Protein AF-A0A2S5CQQ5-F1 (afdb_monomer_lite)

Sequence (467 aa):
MAFTLNKPAPRYLALVAGLLLAAPGFADPSPAEAVIQDLVTRAQAAMASGHPQQAAELYDKAAGFGESAAAEIGMVRAYLQAGEFRKTIAFANLVAAEHPDVNDTAALLAYLEDREGQTVPALAKINAALQNHPHDAALMGAYSEILIDRMAIPQALKELDAWIAKNPPHGDIYRLRARAALAAGDTEAVAVWRLKAALAYEANGELDAAKPLRAWLARLPGATPPDTASPTPPAATTSRWPAPYFAALPLTTNAVTSGNGFVVDQGRRVVTNASLVANGAKDIWVRNGLGEVRAAQVEKVLPEQGLALLRLPQAYPKVWSLPGLMPMPKQLKFCFVFGYPVTDGVEAGYPLVAPSVVVRPEVGVGGLMQMSGSLGGADNSGSPVFDPSGQLIGMTLGPHEPLKGITDRDSLLGKGAFAVRAEALRALVPKTAQARPKRGKAHTVNPSVEELYEKLQPAVVQVVVAN

Foldseek 3Di:
DDDDDDDDDDDDDDDDDDDDPDDPDPDDDDPLVVQLVVLQVVLVVCQLVLNLVSSLVSLVVSCVSDPDLSSLLSNLLSCQLVLVLVVSQVSLVVSCVVCVVQLLSLLSNLLSCVQLVVVVVSLVSLVVVCVVVVAAASSLLSNLVSCVQQLVLVVSLVSLVVNPVPYPQELSSLCSNLSSCLSVVNPVSNLVSLVSSLLRCLLQVNNVSNVVSLVQNVQDPPDDNDDPPRHHHDDDDGHDDDFRSADADPDPHLQKFKAKWFAFDLQFKIKFFQVRCVPVFDWKWKAFLSRDIFTWDFPDHDLQLRMTMIGTPDGDHSLQHAALDADQDDAFAKKKWWAGRSGRDSGHDHIGIDIWTFHASAPPFSQKTFIADHSNDQGNTHTFMAGLQLHTFWGWHHLCRRHNPPPHCCVVPNDGTMTRTVVVVSVVDDPSRNDDDDDDPPDPDGDRSSVSSSSNRRGMIMMMTRD

Structure (mmCIF, N/CA/C/O backbone):
data_AF-A0A2S5CQQ5-F1
#
_entry.id   AF-A0A2S5CQQ5-F1
#
loop_
_atom_site.group_PDB
_atom_site.id
_atom_site.type_symbol
_atom_site.label_atom_id
_atom_site.label_alt_id
_atom_site.label_comp_id
_atom_site.label_asym_id
_atom_site.label_entity_id
_atom_site.label_seq_id
_atom_site.pdbx_PDB_ins_code
_atom_site.Cartn_x
_atom_site.Cartn_y
_atom_site.Cartn_z
_atom_site.occupancy
_atom_site.B_iso_or_equiv
_atom_site.auth_seq_id
_atom_site.auth_comp_id
_atom_site.auth_asym_id
_atom_site.auth_atom_id
_atom_site.pdbx_PDB_model_num
ATOM 1 N N . MET A 1 1 ? 85.349 -14.710 -47.204 1.00 39.91 1 MET A N 1
ATOM 2 C CA . MET A 1 1 ? 84.600 -14.057 -48.299 1.00 39.91 1 MET A CA 1
ATOM 3 C C . MET A 1 1 ? 83.128 -14.337 -48.063 1.00 39.91 1 MET A C 1
ATOM 5 O O . MET A 1 1 ? 82.732 -15.492 -48.108 1.00 39.91 1 MET A O 1
ATOM 9 N N . ALA A 1 2 ? 82.386 -13.316 -47.636 1.00 34.22 2 ALA A N 1
ATOM 10 C CA . ALA A 1 2 ? 81.030 -13.433 -47.109 1.00 34.22 2 ALA A CA 1
ATOM 11 C C . ALA A 1 2 ? 79.983 -13.209 -48.212 1.00 34.22 2 ALA A C 1
ATOM 13 O O . ALA A 1 2 ? 80.139 -12.312 -49.038 1.00 34.22 2 ALA A O 1
ATOM 14 N N . PHE A 1 3 ? 78.936 -14.038 -48.197 1.00 31.83 3 PHE A N 1
ATOM 15 C CA . PHE A 1 3 ? 77.774 -13.980 -49.083 1.00 31.83 3 PHE A CA 1
ATOM 16 C C . PHE A 1 3 ? 76.915 -12.741 -48.798 1.00 31.83 3 PHE A C 1
ATOM 18 O O . PHE A 1 3 ? 76.600 -12.435 -47.648 1.00 31.83 3 PHE A O 1
ATOM 25 N N . THR A 1 4 ? 76.529 -12.036 -49.859 1.00 35.06 4 THR A N 1
ATOM 26 C CA . THR A 1 4 ? 75.700 -10.829 -49.830 1.00 35.06 4 THR A CA 1
ATOM 27 C C . THR A 1 4 ? 74.206 -11.156 -49.833 1.00 35.06 4 THR A C 1
ATOM 29 O O . THR A 1 4 ? 73.725 -11.986 -50.603 1.00 35.06 4 THR A O 1
ATOM 32 N N . LEU A 1 5 ? 73.479 -10.464 -48.948 1.00 34.41 5 LEU A N 1
ATOM 33 C CA . LEU A 1 5 ? 72.026 -10.487 -48.802 1.00 34.41 5 LEU A CA 1
ATOM 34 C C . LEU A 1 5 ? 71.308 -9.781 -49.961 1.00 34.41 5 LEU A C 1
ATOM 36 O O . LEU A 1 5 ? 71.716 -8.707 -50.404 1.00 34.41 5 LEU A O 1
ATOM 40 N N . ASN A 1 6 ? 70.168 -10.351 -50.346 1.00 30.14 6 ASN A N 1
ATOM 41 C CA . ASN A 1 6 ? 69.187 -9.771 -51.256 1.00 30.14 6 ASN A CA 1
ATOM 42 C C . ASN A 1 6 ? 68.251 -8.796 -50.500 1.00 30.14 6 ASN A C 1
ATOM 44 O O . ASN A 1 6 ? 67.883 -9.052 -49.352 1.00 30.14 6 ASN A O 1
ATOM 48 N N . LYS A 1 7 ? 67.868 -7.682 -51.137 1.00 33.62 7 LYS A N 1
ATOM 49 C CA . LYS A 1 7 ? 66.973 -6.617 -50.623 1.00 33.62 7 LYS A CA 1
ATOM 50 C C . LYS A 1 7 ? 65.816 -6.352 -51.625 1.00 33.62 7 LYS A C 1
ATOM 52 O O . LYS A 1 7 ? 65.869 -6.875 -52.731 1.00 33.62 7 LYS A O 1
ATOM 57 N N . PRO A 1 8 ? 64.747 -5.619 -51.235 1.00 43.31 8 PRO A N 1
ATOM 58 C CA . PRO A 1 8 ? 63.349 -5.979 -51.516 1.00 43.31 8 PRO A CA 1
ATOM 59 C C . PRO A 1 8 ? 62.697 -5.228 -52.693 1.00 43.31 8 PRO A C 1
ATOM 61 O O . PRO A 1 8 ? 63.207 -4.205 -53.142 1.00 43.31 8 PRO A O 1
ATOM 64 N N . ALA A 1 9 ? 61.510 -5.689 -53.114 1.00 31.70 9 ALA A N 1
ATOM 65 C CA . ALA A 1 9 ? 60.613 -4.994 -54.048 1.00 31.70 9 ALA A CA 1
ATOM 66 C C . ALA A 1 9 ? 59.288 -4.550 -53.370 1.00 31.70 9 ALA A C 1
ATOM 68 O O . ALA A 1 9 ? 58.887 -5.174 -52.381 1.00 31.70 9 ALA A O 1
ATOM 69 N N . PRO A 1 10 ? 58.616 -3.479 -53.855 1.00 40.06 10 PRO A N 1
ATOM 70 C CA . PRO A 1 10 ? 57.570 -2.761 -53.130 1.00 40.06 10 PRO A CA 1
ATOM 71 C C . PRO A 1 10 ? 56.127 -3.066 -53.581 1.00 40.06 10 PRO A C 1
ATOM 73 O O . PRO A 1 10 ? 55.865 -3.750 -54.564 1.00 40.06 10 PRO A O 1
ATOM 76 N N . ARG A 1 11 ? 55.206 -2.522 -52.777 1.00 35.28 11 ARG A N 1
ATOM 77 C CA . ARG A 1 11 ? 53.738 -2.622 -52.770 1.00 35.28 11 ARG A CA 1
ATOM 78 C C . ARG A 1 11 ? 53.022 -1.944 -53.957 1.00 35.28 11 ARG A C 1
ATOM 80 O O . ARG A 1 11 ? 53.508 -0.937 -54.457 1.00 35.28 11 ARG A O 1
ATOM 87 N N . TYR A 1 12 ? 51.793 -2.426 -54.203 1.00 29.22 12 TYR A N 1
ATOM 88 C CA . TYR A 1 12 ? 50.512 -1.709 -54.432 1.00 29.22 12 TYR A CA 1
ATOM 89 C C . TYR A 1 12 ? 49.756 -2.111 -55.707 1.00 29.22 12 TYR A C 1
ATOM 91 O O . TYR A 1 12 ? 50.097 -1.664 -56.792 1.00 29.22 12 TYR A O 1
ATOM 99 N N . LEU A 1 13 ? 48.669 -2.876 -55.529 1.00 30.05 13 LEU A N 1
ATOM 100 C CA . LEU A 1 13 ? 47.348 -2.689 -56.158 1.00 30.05 13 LEU A CA 1
ATOM 101 C C . LEU A 1 13 ? 46.432 -3.829 -55.684 1.00 30.05 13 LEU A C 1
ATOM 103 O O . LEU A 1 13 ? 46.498 -4.943 -56.191 1.00 30.05 13 LEU A O 1
ATOM 107 N N . ALA A 1 14 ? 45.596 -3.559 -54.681 1.00 35.06 14 ALA A N 1
ATOM 108 C CA . ALA A 1 14 ? 44.475 -4.422 -54.329 1.00 35.06 14 ALA A CA 1
ATOM 109 C C . ALA A 1 14 ? 43.192 -3.595 -54.418 1.00 35.06 14 ALA A C 1
ATOM 111 O O . ALA A 1 14 ? 43.090 -2.515 -53.836 1.00 35.06 14 ALA A O 1
ATOM 112 N N . LEU A 1 15 ? 42.274 -4.118 -55.228 1.00 32.75 15 LEU A N 1
ATOM 113 C CA . LEU A 1 15 ? 40.949 -3.609 -55.539 1.00 32.75 15 LEU A CA 1
ATOM 114 C C . LEU A 1 15 ? 40.147 -3.278 -54.271 1.00 32.75 15 LEU A C 1
ATOM 116 O O . LEU A 1 15 ? 40.044 -4.090 -53.354 1.00 32.75 15 LEU A O 1
ATOM 120 N N . VAL A 1 16 ? 39.509 -2.110 -54.284 1.00 32.16 16 VAL A N 1
ATOM 121 C CA . VAL A 1 16 ? 38.448 -1.722 -53.355 1.00 32.16 16 VAL A CA 1
ATOM 122 C C . VAL A 1 16 ? 37.170 -2.459 -53.767 1.00 32.16 16 VAL A C 1
ATOM 124 O O . VAL A 1 16 ? 36.563 -2.122 -54.781 1.00 32.16 16 VAL A O 1
ATOM 127 N N . ALA A 1 17 ? 36.764 -3.468 -52.997 1.00 35.16 17 ALA A N 1
ATOM 128 C CA . ALA A 1 17 ? 35.392 -3.967 -53.004 1.00 35.16 17 ALA A CA 1
ATOM 129 C C . ALA A 1 17 ? 34.589 -3.133 -51.995 1.00 35.16 17 ALA A C 1
ATOM 131 O O . ALA A 1 17 ? 34.978 -3.013 -50.833 1.00 35.16 17 ALA A O 1
ATOM 132 N N . GLY A 1 18 ? 33.520 -2.493 -52.469 1.00 31.67 18 GLY A N 1
ATOM 133 C CA . GLY A 1 18 ? 32.719 -1.550 -51.697 1.00 31.67 18 GLY A CA 1
ATOM 134 C C . GLY A 1 18 ? 32.086 -2.179 -50.455 1.00 31.67 18 GLY A C 1
ATOM 135 O O . GLY A 1 18 ? 31.365 -3.169 -50.547 1.00 31.67 18 GLY A O 1
ATOM 136 N N . LEU A 1 19 ? 32.320 -1.550 -49.302 1.00 32.59 19 LEU A N 1
ATOM 137 C CA . LEU A 1 19 ? 31.466 -1.681 -48.127 1.00 32.59 19 LEU A CA 1
ATOM 138 C C . LEU A 1 19 ? 30.110 -1.038 -48.456 1.00 32.59 19 LEU A C 1
ATOM 140 O O . LEU A 1 19 ? 30.006 0.187 -48.525 1.00 32.59 19 LEU A O 1
ATOM 144 N N . LEU A 1 20 ? 29.065 -1.850 -48.628 1.00 31.66 20 LEU A N 1
ATOM 145 C CA . LEU A 1 20 ? 27.710 -1.384 -48.357 1.00 31.66 20 LEU A CA 1
ATOM 146 C C . LEU A 1 20 ? 27.576 -1.240 -46.836 1.00 31.66 20 LEU A C 1
ATOM 148 O O . LEU A 1 20 ? 27.627 -2.226 -46.103 1.00 31.66 20 LEU A O 1
ATOM 152 N N . LEU A 1 21 ? 27.401 -0.006 -46.371 1.00 38.25 21 LEU A N 1
ATOM 153 C CA . LEU A 1 21 ? 26.853 0.287 -45.051 1.00 38.25 21 LEU A CA 1
ATOM 154 C C . LEU A 1 21 ? 25.404 -0.216 -45.029 1.00 38.25 21 LEU A C 1
ATOM 156 O O . LEU A 1 21 ? 24.505 0.447 -45.545 1.00 38.25 21 LEU A O 1
ATOM 160 N N . ALA A 1 22 ? 25.178 -1.400 -44.464 1.00 36.56 22 ALA A N 1
ATOM 161 C CA . ALA A 1 22 ? 23.846 -1.804 -44.048 1.00 36.56 22 ALA A CA 1
ATOM 162 C C . ALA A 1 22 ? 23.430 -0.891 -42.886 1.00 36.56 22 ALA A C 1
ATOM 164 O O . ALA A 1 22 ? 24.068 -0.880 -41.833 1.00 36.56 22 ALA A O 1
ATOM 165 N N . ALA A 1 23 ? 22.380 -0.095 -43.093 1.00 39.41 23 ALA A N 1
ATOM 166 C CA . ALA A 1 23 ? 21.635 0.512 -41.996 1.00 39.41 23 ALA A CA 1
ATOM 167 C C . ALA A 1 23 ? 21.207 -0.594 -41.009 1.00 39.41 23 ALA A C 1
ATOM 169 O O . ALA A 1 23 ? 21.014 -1.730 -41.455 1.00 39.41 23 ALA A O 1
ATOM 170 N N . PRO A 1 24 ? 21.041 -0.314 -39.702 1.00 42.19 24 PRO A N 1
ATOM 171 C CA . PRO A 1 24 ? 20.468 -1.291 -38.786 1.00 42.19 24 PRO A CA 1
ATOM 172 C C . PRO A 1 24 ? 19.035 -1.568 -39.246 1.00 42.19 24 PRO A C 1
ATOM 174 O O . PRO A 1 24 ? 18.118 -0.784 -39.010 1.00 42.19 24 PRO A O 1
ATOM 177 N N . GLY A 1 25 ? 18.865 -2.651 -40.000 1.00 40.75 25 GLY A N 1
ATOM 178 C CA . GLY A 1 25 ? 17.561 -3.181 -40.333 1.00 40.75 25 GLY A CA 1
ATOM 179 C C . GLY A 1 25 ? 16.935 -3.673 -39.041 1.00 40.75 25 GLY A C 1
ATOM 180 O O . GLY A 1 25 ? 17.543 -4.473 -38.332 1.00 40.75 25 GLY A O 1
ATOM 181 N N . PHE A 1 26 ? 15.739 -3.182 -38.736 1.00 47.84 26 PHE A N 1
ATOM 182 C CA . PHE A 1 26 ? 14.830 -3.849 -37.819 1.00 47.84 26 PHE A CA 1
ATOM 183 C C . PHE A 1 26 ? 14.586 -5.248 -38.393 1.00 47.84 26 PHE A C 1
ATOM 185 O O . PHE A 1 26 ? 13.809 -5.405 -39.331 1.00 47.84 26 PHE A O 1
ATOM 192 N N . ALA A 1 27 ? 15.346 -6.238 -37.928 1.00 57.12 27 ALA A N 1
ATOM 193 C CA . ALA A 1 27 ? 15.034 -7.625 -38.210 1.00 57.12 27 ALA A CA 1
ATOM 194 C C . ALA A 1 27 ? 13.682 -7.914 -37.552 1.00 57.12 27 ALA A C 1
ATOM 196 O O . ALA A 1 27 ? 13.484 -7.554 -36.389 1.00 57.12 27 ALA A O 1
ATOM 197 N N . ASP A 1 28 ? 12.755 -8.510 -38.300 1.00 67.38 28 ASP A N 1
ATOM 198 C CA . ASP A 1 28 ? 11.500 -8.976 -37.719 1.00 67.38 28 ASP A CA 1
ATOM 199 C C . ASP A 1 28 ? 11.819 -9.916 -36.543 1.00 67.38 28 ASP A C 1
ATOM 201 O O . ASP A 1 28 ? 12.736 -10.741 -36.665 1.00 67.38 28 ASP A O 1
ATOM 205 N N . PRO A 1 29 ? 11.107 -9.800 -35.406 1.00 72.19 29 PRO A N 1
ATOM 206 C CA . PRO A 1 29 ? 11.333 -10.676 -34.266 1.00 72.19 29 PRO A CA 1
ATOM 207 C C . PRO A 1 29 ? 11.176 -12.133 -34.697 1.00 72.19 29 PRO A C 1
ATOM 209 O O . PRO A 1 29 ? 10.311 -12.478 -35.511 1.00 72.19 29 PRO A O 1
ATOM 212 N N . SER A 1 30 ? 12.007 -13.007 -34.137 1.00 83.25 30 SER A N 1
ATOM 213 C CA . SER A 1 30 ? 11.863 -14.442 -34.343 1.00 83.25 30 SER A CA 1
ATOM 214 C C . SER A 1 30 ? 10.453 -14.903 -33.931 1.00 83.25 30 SER A C 1
ATOM 216 O O . SER A 1 30 ? 9.815 -14.284 -33.073 1.00 83.25 30 SER A O 1
ATOM 218 N N . PRO A 1 31 ? 9.942 -16.021 -34.482 1.00 84.81 31 PRO A N 1
ATOM 219 C CA . PRO A 1 31 ? 8.628 -16.535 -34.099 1.00 84.81 31 PRO A CA 1
ATOM 220 C C . PRO A 1 31 ? 8.463 -16.744 -32.584 1.00 84.81 31 PRO A C 1
ATOM 222 O O . PRO A 1 31 ? 7.367 -16.563 -32.064 1.00 84.81 31 PRO A O 1
ATOM 225 N N . ALA A 1 32 ? 9.542 -17.092 -31.873 1.00 85.94 32 ALA A N 1
ATOM 226 C CA . ALA A 1 32 ? 9.535 -17.235 -30.419 1.00 85.94 32 ALA A CA 1
ATOM 227 C C . ALA A 1 32 ? 9.412 -15.878 -29.704 1.00 85.94 32 ALA A C 1
ATOM 229 O O . ALA A 1 32 ? 8.563 -15.728 -28.829 1.00 85.94 32 ALA A O 1
ATOM 230 N N . GLU A 1 33 ? 10.185 -14.869 -30.116 1.00 87.12 33 GLU A N 1
ATOM 231 C CA . GLU A 1 33 ? 10.106 -13.510 -29.557 1.00 87.12 33 GLU A CA 1
ATOM 232 C C . GLU A 1 33 ? 8.729 -12.875 -29.790 1.00 87.12 33 GLU A C 1
ATOM 234 O O . GLU A 1 33 ? 8.183 -12.237 -28.891 1.00 87.12 33 GLU A O 1
ATOM 239 N N . ALA A 1 34 ? 8.119 -13.106 -30.956 1.00 89.81 34 ALA A N 1
ATOM 240 C CA . ALA A 1 34 ? 6.764 -12.642 -31.242 1.00 89.81 34 ALA A CA 1
ATOM 241 C C . ALA A 1 34 ? 5.719 -13.274 -30.299 1.00 89.81 34 ALA A C 1
ATOM 243 O O . ALA A 1 34 ? 4.807 -12.587 -29.836 1.00 89.81 34 ALA A O 1
ATOM 244 N N . VAL A 1 35 ? 5.863 -14.566 -29.978 1.00 92.75 35 VAL A N 1
ATOM 245 C CA . VAL A 1 35 ? 4.986 -15.266 -29.021 1.00 92.75 35 VAL A CA 1
ATOM 246 C C . VAL A 1 35 ? 5.191 -14.749 -27.598 1.00 92.75 35 VAL A C 1
ATOM 248 O O . VAL A 1 35 ? 4.207 -14.495 -26.902 1.00 92.75 35 VAL A O 1
ATOM 251 N N . ILE A 1 36 ? 6.442 -14.553 -27.169 1.00 92.31 36 ILE A N 1
ATOM 252 C CA . ILE A 1 36 ? 6.757 -13.966 -25.857 1.00 92.31 36 ILE A CA 1
ATOM 253 C C . ILE A 1 36 ? 6.109 -12.583 -25.743 1.00 92.31 36 ILE A C 1
ATOM 255 O O . ILE A 1 36 ? 5.424 -12.306 -24.758 1.00 92.31 36 ILE A O 1
ATOM 259 N N . GLN A 1 37 ? 6.256 -11.743 -26.770 1.00 90.62 37 GLN A N 1
ATOM 260 C CA . GLN A 1 37 ? 5.701 -10.394 -26.776 1.00 90.62 37 GLN A CA 1
ATOM 261 C C . GLN A 1 37 ? 4.164 -10.390 -26.701 1.00 90.62 37 GLN A C 1
ATOM 263 O O . GLN A 1 37 ? 3.609 -9.623 -25.914 1.00 90.62 37 GLN A O 1
ATOM 268 N N . ASP A 1 38 ? 3.470 -11.263 -27.447 1.00 93.44 38 ASP A N 1
ATOM 269 C CA . ASP A 1 38 ? 2.005 -11.417 -27.345 1.00 93.44 38 ASP A CA 1
ATOM 270 C C . ASP A 1 38 ? 1.573 -11.809 -25.926 1.00 93.44 38 ASP A C 1
ATOM 272 O O . ASP A 1 38 ? 0.677 -11.192 -25.339 1.00 93.44 38 ASP A O 1
ATOM 276 N N . LEU A 1 39 ? 2.231 -12.817 -25.346 1.00 95.75 39 LEU A N 1
ATOM 277 C CA . LEU A 1 39 ? 1.913 -13.306 -24.006 1.00 95.75 39 LEU A CA 1
ATOM 278 C C . LEU A 1 39 ? 2.146 -12.231 -22.941 1.00 95.75 39 LEU A C 1
ATOM 280 O O . LEU A 1 39 ? 1.281 -12.038 -22.086 1.00 95.75 39 LEU A O 1
ATOM 284 N N . VAL A 1 40 ? 3.255 -11.491 -23.025 1.00 93.31 40 VAL A N 1
ATOM 285 C CA . VAL A 1 40 ? 3.560 -10.364 -22.133 1.00 93.31 40 VAL A CA 1
ATOM 286 C C . VAL A 1 40 ? 2.502 -9.268 -22.254 1.00 93.31 40 VAL A C 1
ATOM 288 O O . VAL A 1 40 ? 1.985 -8.811 -21.234 1.00 93.31 40 VAL A O 1
ATOM 291 N N . THR A 1 41 ? 2.113 -8.875 -23.469 1.00 91.62 41 THR A N 1
ATOM 292 C CA . THR A 1 41 ? 1.071 -7.856 -23.680 1.00 91.62 41 THR A CA 1
ATOM 293 C C . THR A 1 41 ? -0.279 -8.303 -23.114 1.00 91.62 41 THR A C 1
ATOM 295 O O . THR A 1 41 ? -0.972 -7.531 -22.446 1.00 91.62 41 THR A O 1
ATOM 298 N N . ARG A 1 42 ? -0.651 -9.571 -23.300 1.00 94.88 42 ARG A N 1
ATOM 299 C CA . ARG A 1 42 ? -1.880 -10.133 -22.722 1.00 94.88 42 ARG A CA 1
ATOM 300 C C . ARG A 1 42 ? -1.813 -10.224 -21.201 1.00 94.88 42 ARG A C 1
ATOM 302 O O . ARG A 1 42 ? -2.825 -9.985 -20.543 1.00 94.88 42 ARG A O 1
ATOM 309 N N . ALA A 1 43 ? -0.647 -10.535 -20.638 1.00 95.50 43 ALA A N 1
ATOM 310 C CA . ALA A 1 43 ? -0.435 -10.551 -19.196 1.00 95.50 43 ALA A CA 1
ATOM 311 C C . ALA A 1 43 ? -0.594 -9.145 -18.595 1.00 95.50 43 ALA A C 1
ATOM 313 O O . ALA A 1 43 ? -1.301 -8.977 -17.603 1.00 95.50 43 ALA A O 1
ATOM 314 N N . GLN A 1 44 ? -0.033 -8.119 -19.241 1.00 91.31 44 GLN A N 1
ATOM 315 C CA . GLN A 1 44 ? -0.210 -6.716 -18.847 1.00 91.31 44 GLN A CA 1
ATOM 316 C C . GLN A 1 44 ? -1.685 -6.291 -18.900 1.00 91.31 44 GLN A C 1
ATOM 318 O O . GLN A 1 44 ? -2.188 -5.678 -17.957 1.00 91.31 44 GLN A O 1
ATOM 323 N N . ALA A 1 45 ? -2.415 -6.673 -19.953 1.00 90.94 45 ALA A N 1
ATOM 324 C CA . ALA A 1 45 ? -3.850 -6.407 -20.054 1.00 90.94 45 ALA A CA 1
ATOM 325 C C . ALA A 1 45 ? -4.661 -7.126 -18.957 1.00 90.94 45 ALA A C 1
ATOM 327 O O . ALA A 1 45 ? -5.601 -6.551 -18.399 1.00 90.94 45 ALA A O 1
ATOM 328 N N . ALA A 1 46 ? -4.286 -8.363 -18.607 1.00 94.31 46 ALA A N 1
ATOM 329 C CA . ALA A 1 46 ? -4.890 -9.105 -17.502 1.00 94.31 46 ALA A CA 1
ATOM 330 C C . ALA A 1 46 ? -4.633 -8.417 -16.148 1.00 94.31 46 ALA A C 1
ATOM 332 O O . ALA A 1 46 ? -5.576 -8.260 -15.370 1.00 94.31 46 ALA A O 1
ATOM 333 N N . MET A 1 47 ? -3.413 -7.919 -15.901 1.00 91.44 47 MET A N 1
ATOM 334 C CA . MET A 1 47 ? -3.083 -7.108 -14.718 1.00 91.44 47 MET A CA 1
ATOM 335 C C . MET A 1 47 ? -3.954 -5.855 -14.633 1.00 91.44 47 MET A C 1
ATOM 337 O O . MET A 1 47 ? -4.615 -5.632 -13.620 1.00 91.44 47 MET A O 1
ATOM 341 N N . ALA A 1 48 ? -4.011 -5.070 -15.712 1.00 86.50 48 ALA A N 1
ATOM 342 C CA . ALA A 1 48 ? -4.805 -3.843 -15.779 1.00 86.50 48 ALA A CA 1
ATOM 343 C C . ALA A 1 48 ? -6.312 -4.091 -15.589 1.00 86.50 48 ALA A C 1
ATOM 345 O O . ALA A 1 48 ? -7.031 -3.223 -15.097 1.00 86.50 48 ALA A O 1
ATOM 346 N N . SER A 1 49 ? -6.782 -5.290 -15.937 1.00 89.44 49 SER A N 1
ATOM 347 C CA . SER A 1 49 ? -8.177 -5.708 -15.777 1.00 89.44 49 SER A CA 1
ATOM 348 C C . SER A 1 49 ? -8.474 -6.352 -14.415 1.00 89.44 49 SER A C 1
ATOM 350 O O . SER A 1 49 ? -9.587 -6.832 -14.217 1.00 89.44 49 SER A O 1
ATOM 352 N N . GLY A 1 50 ? -7.510 -6.394 -13.487 1.00 90.31 50 GLY A N 1
ATOM 353 C CA . GLY A 1 50 ? -7.698 -6.963 -12.150 1.00 90.31 50 GLY A CA 1
ATOM 354 C C . GLY A 1 50 ? -7.662 -8.494 -12.092 1.00 90.31 50 GLY A C 1
ATOM 355 O O . GLY A 1 50 ? -8.229 -9.075 -11.170 1.00 90.31 50 GLY A O 1
ATOM 356 N N . HIS A 1 51 ? -6.992 -9.153 -13.044 1.00 95.00 51 HIS A N 1
ATOM 357 C CA . HIS A 1 51 ? -6.838 -10.614 -13.103 1.00 95.00 51 HIS A CA 1
ATOM 358 C C . HIS A 1 51 ? -5.367 -11.040 -12.908 1.00 95.00 51 HIS A C 1
ATOM 360 O O . HIS A 1 51 ? -4.750 -11.591 -13.826 1.00 95.00 51 HIS A O 1
ATOM 366 N N . PRO A 1 52 ? -4.764 -10.797 -11.728 1.00 95.50 52 PRO A N 1
ATOM 367 C CA . PRO A 1 52 ? -3.332 -11.009 -11.526 1.00 95.50 52 PRO A CA 1
ATOM 368 C C . PRO A 1 52 ? -2.910 -12.484 -11.579 1.00 95.50 52 PRO A C 1
ATOM 370 O O . PRO A 1 52 ? -1.821 -12.780 -12.058 1.00 95.50 52 PRO A O 1
ATOM 373 N N . GLN A 1 53 ? -3.764 -13.434 -11.181 1.00 95.62 53 GLN A N 1
ATOM 374 C CA . GLN A 1 53 ? -3.449 -14.866 -11.309 1.00 95.62 53 GLN A CA 1
ATOM 375 C C . GLN A 1 53 ? -3.355 -15.288 -12.780 1.00 95.62 53 GLN A C 1
ATOM 377 O O . GLN A 1 53 ? -2.413 -15.970 -13.174 1.00 95.62 53 GLN A O 1
ATOM 382 N N . GLN A 1 54 ? -4.288 -14.817 -13.613 1.00 97.56 54 GLN A N 1
ATOM 383 C CA . GLN A 1 54 ? -4.245 -15.060 -15.054 1.00 97.56 54 GLN A CA 1
ATOM 384 C C . GLN A 1 54 ? -3.001 -14.423 -15.688 1.00 97.56 54 GLN A C 1
ATOM 386 O O . GLN A 1 54 ? -2.383 -15.020 -16.567 1.00 97.56 54 GLN A O 1
ATOM 391 N N . ALA A 1 55 ? -2.621 -13.221 -15.246 1.00 97.38 55 ALA A N 1
ATOM 392 C CA . ALA A 1 55 ? -1.396 -12.580 -15.702 1.00 97.38 55 ALA A CA 1
ATOM 393 C C . ALA A 1 55 ? -0.151 -13.400 -15.341 1.00 97.38 55 ALA A C 1
ATOM 395 O O . ALA A 1 55 ? 0.704 -13.598 -16.199 1.00 97.38 55 ALA A O 1
ATOM 396 N N . ALA A 1 56 ? -0.071 -13.925 -14.114 1.00 96.50 56 ALA A N 1
ATOM 397 C CA . ALA A 1 56 ? 1.038 -14.775 -13.689 1.00 96.50 56 ALA A CA 1
ATOM 398 C C . ALA A 1 56 ? 1.170 -16.029 -14.569 1.00 96.50 56 ALA A C 1
ATOM 400 O O . ALA A 1 56 ? 2.271 -16.345 -15.002 1.00 96.50 56 ALA A O 1
ATOM 401 N N . GLU A 1 57 ? 0.060 -16.691 -14.913 1.00 96.69 57 GLU A N 1
ATOM 402 C CA . GLU A 1 57 ? 0.067 -17.837 -15.838 1.00 96.69 57 GLU A CA 1
ATOM 403 C C . GLU A 1 57 ? 0.523 -17.467 -17.257 1.00 96.69 57 GLU A C 1
ATOM 405 O O . GLU A 1 57 ? 1.139 -18.278 -17.949 1.00 96.69 57 GLU A O 1
ATOM 410 N N . LEU A 1 58 ? 0.181 -16.268 -17.736 1.00 97.88 58 LEU A N 1
ATOM 411 C CA . LEU A 1 58 ? 0.607 -15.789 -19.053 1.00 97.88 58 LEU A CA 1
ATOM 412 C C . LEU A 1 58 ? 2.102 -15.455 -19.070 1.00 97.88 58 LEU A C 1
ATOM 414 O O . LEU A 1 58 ? 2.779 -15.797 -20.038 1.00 97.88 58 LEU A O 1
ATOM 418 N N . TYR A 1 59 ? 2.616 -14.846 -18.001 1.00 96.94 59 TYR A N 1
ATOM 419 C CA . TYR A 1 59 ? 4.044 -14.591 -17.844 1.00 96.94 59 TYR A CA 1
ATOM 420 C C . TYR A 1 59 ? 4.860 -15.877 -17.701 1.00 96.94 59 TYR A C 1
ATOM 422 O O . TYR A 1 59 ? 5.882 -16.011 -18.364 1.00 96.94 59 TYR A O 1
ATOM 430 N N . ASP A 1 60 ? 4.383 -16.841 -16.913 1.00 94.75 60 ASP A N 1
ATOM 431 C CA . ASP A 1 60 ? 5.007 -18.162 -16.767 1.00 94.75 60 ASP A CA 1
ATOM 432 C C . ASP A 1 60 ? 5.093 -18.887 -18.121 1.00 94.75 60 ASP A C 1
ATOM 434 O O . ASP A 1 60 ? 6.148 -19.374 -18.525 1.00 94.75 60 ASP A O 1
ATOM 438 N N . LYS A 1 61 ? 4.007 -18.851 -18.909 1.00 95.81 61 LYS A N 1
ATOM 439 C CA . LYS A 1 61 ? 4.026 -19.356 -20.291 1.00 95.81 61 LYS A CA 1
ATOM 440 C C . LYS A 1 61 ? 5.061 -18.637 -21.149 1.00 95.81 61 LYS A C 1
ATOM 442 O O . LYS A 1 61 ? 5.741 -19.309 -21.913 1.00 95.81 61 LYS A O 1
ATOM 447 N N . ALA A 1 62 ? 5.169 -17.311 -21.047 1.00 95.12 62 ALA A N 1
ATOM 448 C CA . ALA A 1 62 ? 6.134 -16.530 -21.819 1.00 95.12 62 ALA A CA 1
ATOM 449 C C . ALA A 1 62 ? 7.582 -16.915 -21.473 1.00 95.12 62 ALA A C 1
ATOM 451 O O . ALA A 1 62 ? 8.357 -17.191 -22.385 1.00 95.12 62 ALA A O 1
ATOM 452 N N . ALA A 1 63 ? 7.911 -17.031 -20.183 1.00 91.06 63 ALA A N 1
ATOM 453 C CA . ALA A 1 63 ? 9.218 -17.500 -19.716 1.00 91.06 63 ALA A CA 1
ATOM 454 C C . ALA A 1 63 ? 9.522 -18.944 -20.173 1.00 91.06 63 ALA A C 1
ATOM 456 O O . ALA A 1 63 ? 10.662 -19.298 -20.454 1.00 91.06 63 ALA A O 1
ATOM 457 N N . GLY A 1 64 ? 8.491 -19.779 -20.347 1.00 90.94 64 GLY A N 1
ATOM 458 C CA . GLY A 1 64 ? 8.636 -21.131 -20.895 1.00 90.94 64 GLY A CA 1
ATOM 459 C C . GLY A 1 64 ? 9.021 -21.205 -22.383 1.00 90.94 64 GLY A C 1
ATOM 460 O O . GLY A 1 64 ? 9.482 -22.257 -22.828 1.00 90.94 64 GLY A O 1
ATOM 461 N N . PHE A 1 65 ? 8.842 -20.131 -23.166 1.00 88.81 65 PHE A N 1
ATOM 462 C CA . PHE A 1 65 ? 9.241 -20.081 -24.584 1.00 88.81 65 PHE A CA 1
ATOM 463 C C . PHE A 1 65 ? 10.695 -19.628 -24.795 1.00 88.81 65 PHE A C 1
ATOM 465 O O . PHE A 1 65 ? 11.230 -19.823 -25.889 1.00 88.81 65 PHE A O 1
ATOM 472 N N . GLY A 1 66 ? 11.334 -19.047 -23.779 1.00 84.31 66 GLY A N 1
ATOM 473 C CA . GLY A 1 66 ? 12.710 -18.564 -23.833 1.00 84.31 66 GLY A CA 1
ATOM 474 C C . GLY A 1 66 ? 13.050 -17.669 -22.642 1.00 84.31 66 GLY A C 1
ATOM 475 O O . GLY A 1 66 ? 12.161 -17.185 -21.945 1.00 84.31 66 GLY A O 1
ATOM 476 N N . GLU A 1 67 ? 14.345 -17.436 -22.431 1.00 84.12 67 GLU A N 1
ATOM 477 C CA . GLU A 1 67 ? 14.848 -16.575 -21.358 1.00 84.12 67 GLU A CA 1
ATOM 478 C C . GLU A 1 67 ? 14.334 -15.136 -21.539 1.00 84.12 67 GLU A C 1
ATOM 480 O O . GLU A 1 67 ? 14.590 -14.488 -22.557 1.00 84.12 67 GLU A O 1
ATOM 485 N N . SER A 1 68 ? 13.553 -14.644 -20.573 1.00 89.81 68 SER A N 1
ATOM 486 C CA . SER A 1 68 ? 12.935 -13.320 -20.646 1.00 89.81 68 SER A CA 1
ATOM 487 C C . SER A 1 68 ? 12.778 -12.703 -19.260 1.00 89.81 68 SER A C 1
ATOM 489 O O . SER A 1 68 ? 11.737 -12.839 -18.612 1.00 89.81 68 SER A O 1
ATOM 491 N N . ALA A 1 69 ? 13.774 -11.911 -18.857 1.00 90.25 69 ALA A N 1
ATOM 492 C CA . ALA A 1 69 ? 13.736 -11.164 -17.601 1.00 90.25 69 ALA A CA 1
ATOM 493 C C . ALA A 1 69 ? 12.461 -10.311 -17.469 1.00 90.25 69 ALA A C 1
ATOM 495 O O . ALA A 1 69 ? 11.865 -10.225 -16.400 1.00 90.25 69 ALA A O 1
ATOM 496 N N . ALA A 1 70 ? 11.985 -9.708 -18.565 1.00 88.50 70 ALA A N 1
ATOM 497 C CA . ALA A 1 70 ? 10.757 -8.914 -18.563 1.00 88.50 70 ALA A CA 1
ATOM 498 C C . ALA A 1 70 ? 9.509 -9.751 -18.224 1.00 88.50 70 ALA A C 1
ATOM 500 O O . ALA A 1 70 ? 8.643 -9.285 -17.476 1.00 88.50 70 ALA A O 1
ATOM 501 N N . ALA A 1 71 ? 9.412 -10.978 -18.751 1.00 93.31 71 ALA A N 1
ATOM 502 C CA . ALA A 1 71 ? 8.318 -11.885 -18.425 1.00 93.31 71 ALA A CA 1
ATOM 503 C C . ALA A 1 71 ? 8.391 -12.332 -16.961 1.00 93.31 71 ALA A C 1
ATOM 505 O O . ALA A 1 71 ? 7.386 -12.294 -16.255 1.00 93.31 71 ALA A O 1
ATOM 506 N N . GLU A 1 72 ? 9.579 -12.674 -16.474 1.00 95.31 72 GLU A N 1
ATOM 507 C CA . GLU A 1 72 ? 9.783 -13.137 -15.102 1.00 95.31 72 GLU A CA 1
A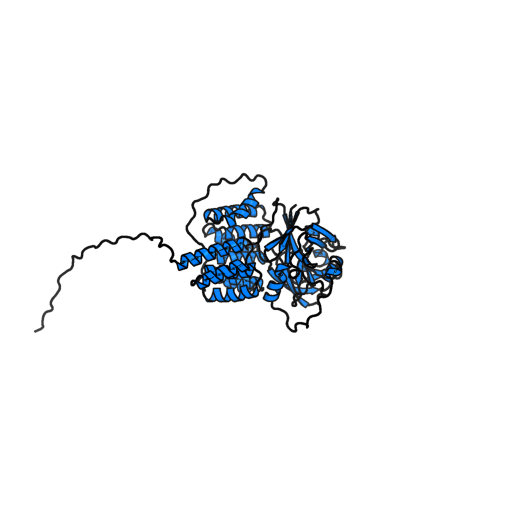TOM 508 C C . GLU A 1 72 ? 9.564 -12.035 -14.057 1.00 95.31 72 GLU A C 1
ATOM 510 O O . GLU A 1 72 ? 8.861 -12.242 -13.065 1.00 95.31 72 GLU A O 1
ATOM 515 N N . ILE A 1 73 ? 10.058 -10.818 -14.302 1.00 94.62 73 ILE A N 1
ATOM 516 C CA . ILE A 1 73 ? 9.747 -9.633 -13.486 1.00 94.62 73 ILE A CA 1
ATOM 517 C C . ILE A 1 73 ? 8.235 -9.374 -13.495 1.00 94.62 73 ILE A C 1
ATOM 519 O O . ILE A 1 73 ? 7.639 -9.084 -12.452 1.00 94.62 73 ILE A O 1
ATOM 523 N N . GLY A 1 74 ? 7.598 -9.491 -14.665 1.00 94.50 74 GLY A N 1
ATOM 524 C CA . GLY A 1 74 ? 6.148 -9.400 -14.817 1.00 94.50 74 GLY A CA 1
ATOM 525 C C . GLY A 1 74 ? 5.408 -10.426 -13.957 1.00 94.50 74 GLY A C 1
ATOM 526 O O . GLY A 1 74 ? 4.469 -10.067 -13.243 1.00 94.50 74 GLY A O 1
ATOM 527 N N . MET A 1 75 ? 5.879 -11.675 -13.947 1.00 96.31 75 MET A N 1
ATOM 528 C CA . MET A 1 75 ? 5.346 -12.755 -13.117 1.00 96.31 75 MET A CA 1
ATOM 529 C C . MET A 1 75 ? 5.449 -12.426 -11.625 1.00 96.31 75 MET A C 1
ATOM 531 O O . MET A 1 75 ? 4.465 -12.565 -10.898 1.00 96.31 75 MET A O 1
ATOM 535 N N . VAL A 1 76 ? 6.605 -11.940 -11.158 1.00 96.50 76 VAL A N 1
ATOM 536 C CA . VAL A 1 76 ? 6.789 -11.535 -9.753 1.00 96.50 76 VAL A CA 1
ATOM 537 C C . VAL A 1 76 ? 5.803 -10.423 -9.382 1.00 96.50 76 VAL A C 1
ATOM 539 O O . VAL A 1 76 ? 5.128 -10.507 -8.355 1.00 96.50 76 VAL A O 1
ATOM 542 N N . ARG A 1 77 ? 5.642 -9.403 -10.235 1.00 95.75 77 ARG A N 1
ATOM 543 C CA . ARG A 1 77 ? 4.658 -8.327 -10.015 1.00 95.75 77 ARG A CA 1
ATOM 544 C C . ARG A 1 77 ? 3.218 -8.845 -10.013 1.00 95.75 77 ARG A C 1
ATOM 546 O O . ARG A 1 77 ? 2.399 -8.341 -9.243 1.00 95.75 77 ARG A O 1
ATOM 553 N N . ALA A 1 78 ? 2.909 -9.845 -10.835 1.00 96.69 78 ALA A N 1
ATOM 554 C CA . ALA A 1 78 ? 1.601 -10.486 -10.861 1.00 96.69 78 ALA A CA 1
ATOM 555 C C . ALA A 1 78 ? 1.316 -11.261 -9.567 1.00 96.69 78 ALA A C 1
ATOM 557 O O . ALA A 1 78 ? 0.237 -11.101 -8.999 1.00 96.69 78 ALA A O 1
ATOM 558 N N . TYR A 1 79 ? 2.287 -12.009 -9.032 1.00 97.31 79 TYR A N 1
ATOM 559 C CA . TYR A 1 79 ? 2.141 -12.652 -7.720 1.00 97.31 79 TYR A CA 1
ATOM 560 C C . TYR A 1 79 ? 1.968 -11.643 -6.587 1.00 97.31 79 TYR A C 1
ATOM 562 O O . TYR A 1 79 ? 1.122 -11.850 -5.713 1.00 97.31 79 TYR A O 1
ATOM 570 N N . LEU A 1 80 ? 2.691 -10.521 -6.636 1.00 95.69 80 LEU A N 1
ATOM 571 C CA . LEU A 1 80 ? 2.541 -9.459 -5.647 1.00 95.69 80 LEU A CA 1
ATOM 572 C C . LEU A 1 80 ? 1.120 -8.880 -5.674 1.00 95.69 80 LEU A C 1
ATOM 574 O O . LEU A 1 80 ? 0.474 -8.774 -4.634 1.00 95.69 80 LEU A O 1
ATOM 578 N N . GLN A 1 81 ? 0.602 -8.582 -6.867 1.00 94.94 81 GLN A N 1
ATOM 579 C CA . GLN A 1 81 ? -0.754 -8.060 -7.064 1.00 94.94 81 GLN A CA 1
ATOM 580 C C . GLN A 1 81 ? -1.841 -9.080 -6.689 1.00 94.94 81 GLN A C 1
ATOM 582 O O . GLN A 1 81 ? -2.898 -8.702 -6.185 1.00 94.94 81 GLN A O 1
ATOM 587 N N . ALA A 1 82 ? -1.582 -10.371 -6.912 1.00 95.06 82 ALA A N 1
ATOM 588 C CA . ALA A 1 82 ? -2.436 -11.478 -6.478 1.00 95.06 82 ALA A CA 1
ATOM 589 C C . ALA A 1 82 ? -2.449 -11.658 -4.952 1.00 95.06 82 ALA A C 1
ATOM 591 O O . ALA A 1 82 ? -3.289 -12.385 -4.419 1.00 95.06 82 ALA A O 1
ATOM 592 N N . GLY A 1 83 ? -1.523 -11.002 -4.251 1.00 94.81 83 GLY A N 1
ATOM 593 C CA . GLY A 1 83 ? -1.340 -11.128 -2.821 1.00 94.81 83 GLY A CA 1
ATOM 594 C C . GLY A 1 83 ? -0.613 -12.403 -2.399 1.00 94.81 83 GLY A C 1
ATOM 595 O O . GLY A 1 83 ? -0.659 -12.745 -1.225 1.00 94.81 83 GLY A O 1
ATOM 596 N N . GLU A 1 84 ? 0.064 -13.099 -3.313 1.00 96.12 84 GLU A N 1
ATOM 597 C CA . GLU A 1 84 ? 0.861 -14.302 -3.040 1.00 96.12 84 GLU A CA 1
ATOM 598 C C . GLU A 1 84 ? 2.277 -13.903 -2.594 1.00 96.12 84 GLU A C 1
ATOM 600 O O . GLU A 1 84 ? 3.271 -14.142 -3.284 1.00 96.12 84 GLU A O 1
ATOM 605 N N . PHE A 1 85 ? 2.378 -13.221 -1.451 1.00 95.44 85 PHE A N 1
ATOM 606 C CA . PHE A 1 85 ? 3.605 -12.528 -1.050 1.00 95.44 85 PHE A CA 1
ATOM 607 C C . PHE A 1 85 ? 4.794 -13.478 -0.836 1.00 95.44 85 PHE A C 1
ATOM 609 O O . PHE A 1 85 ? 5.883 -13.209 -1.333 1.00 95.44 85 PHE A O 1
ATOM 616 N N . ARG A 1 86 ? 4.606 -14.649 -0.213 1.00 94.81 86 ARG A N 1
ATOM 617 C CA . ARG A 1 86 ? 5.707 -15.622 -0.060 1.00 94.81 86 ARG A CA 1
ATOM 618 C C . ARG A 1 86 ? 6.223 -16.134 -1.396 1.00 94.81 86 ARG A C 1
ATOM 620 O O . ARG A 1 86 ? 7.427 -16.289 -1.581 1.00 94.81 86 ARG A O 1
ATOM 627 N N . LYS A 1 87 ? 5.307 -16.389 -2.333 1.00 95.50 87 LYS A N 1
ATOM 628 C CA . LYS A 1 87 ? 5.658 -16.802 -3.693 1.00 95.50 87 LYS A CA 1
ATOM 629 C C . LYS A 1 87 ? 6.414 -15.682 -4.403 1.00 95.50 87 LYS A C 1
ATOM 631 O O . LYS A 1 87 ? 7.452 -15.935 -5.000 1.00 95.50 87 LYS A O 1
ATOM 636 N N . THR A 1 88 ? 5.944 -14.447 -4.253 1.00 96.62 88 THR A N 1
ATOM 637 C CA . THR A 1 88 ? 6.596 -13.243 -4.780 1.00 96.62 88 THR A CA 1
ATOM 638 C C . THR A 1 88 ? 8.058 -13.166 -4.346 1.00 96.62 88 THR A C 1
ATOM 640 O O . THR A 1 88 ? 8.925 -13.026 -5.198 1.00 96.62 88 THR A O 1
ATOM 643 N N . ILE A 1 89 ? 8.351 -13.324 -3.052 1.00 95.19 89 ILE A N 1
ATOM 644 C CA . ILE A 1 89 ? 9.720 -13.275 -2.513 1.00 95.19 89 ILE A CA 1
ATOM 645 C C . ILE A 1 89 ? 10.590 -14.408 -3.049 1.00 95.19 89 ILE A C 1
ATOM 647 O O . ILE A 1 89 ? 11.731 -14.177 -3.454 1.00 95.19 89 ILE A O 1
ATOM 651 N N . ALA A 1 90 ? 10.061 -15.633 -3.067 1.00 94.31 90 ALA A N 1
ATOM 652 C CA . ALA A 1 90 ? 10.799 -16.789 -3.561 1.00 94.31 90 ALA A CA 1
ATOM 653 C C . ALA A 1 90 ? 11.224 -16.594 -5.026 1.00 94.31 90 ALA A C 1
ATOM 655 O O . ALA A 1 90 ? 12.396 -16.772 -5.354 1.00 94.31 90 ALA A O 1
ATOM 656 N N . PHE A 1 91 ? 10.296 -16.158 -5.884 1.00 95.69 91 PHE A N 1
ATOM 657 C CA . PHE A 1 91 ? 10.597 -15.896 -7.290 1.00 95.69 91 PHE A CA 1
ATOM 658 C C . PHE A 1 91 ? 11.435 -14.629 -7.488 1.00 95.69 91 PHE A C 1
ATOM 660 O O . PHE A 1 91 ? 12.328 -14.642 -8.320 1.00 95.69 91 PHE A O 1
ATOM 667 N N . ALA A 1 92 ? 11.238 -13.564 -6.707 1.00 96.25 92 ALA A N 1
ATOM 668 C CA . ALA A 1 92 ? 12.068 -12.360 -6.804 1.00 96.25 92 ALA A CA 1
ATOM 669 C C . ALA A 1 92 ? 13.552 -12.655 -6.538 1.00 96.25 92 ALA A C 1
ATOM 671 O O . ALA A 1 92 ? 14.414 -12.139 -7.243 1.00 96.25 92 ALA A O 1
ATOM 672 N N . ASN A 1 93 ? 13.850 -13.508 -5.551 1.00 95.38 93 ASN A N 1
ATOM 673 C CA . ASN A 1 93 ? 15.218 -13.947 -5.275 1.00 95.38 93 ASN A CA 1
ATOM 674 C C . ASN A 1 93 ? 15.806 -14.778 -6.422 1.00 95.38 93 ASN A C 1
ATOM 676 O O . ASN A 1 93 ? 16.967 -14.580 -6.768 1.00 95.38 93 ASN A O 1
ATOM 680 N N . LEU A 1 94 ? 15.016 -15.689 -7.001 1.00 95.19 94 LEU A N 1
ATOM 681 C CA . LEU A 1 94 ? 15.440 -16.512 -8.137 1.00 95.19 94 LEU A CA 1
ATOM 682 C C . LEU A 1 94 ? 15.761 -15.640 -9.358 1.00 95.19 94 LEU A C 1
ATOM 684 O O . LEU A 1 94 ? 16.883 -15.667 -9.849 1.00 95.19 94 LEU A O 1
ATOM 688 N N . VAL A 1 95 ? 14.815 -14.791 -9.758 1.00 94.50 95 VAL A N 1
ATOM 689 C CA . VAL A 1 95 ? 14.931 -13.912 -10.930 1.00 94.50 95 VAL A CA 1
ATOM 690 C C . VAL A 1 95 ? 16.091 -12.924 -10.769 1.00 94.50 95 VAL A C 1
ATOM 692 O O . VAL A 1 95 ? 16.830 -12.670 -11.713 1.00 94.50 95 VAL A O 1
ATOM 695 N N . ALA A 1 96 ? 16.319 -12.392 -9.563 1.00 94.00 96 ALA A N 1
ATOM 696 C CA . ALA A 1 96 ? 17.476 -11.534 -9.298 1.00 94.00 96 ALA A CA 1
ATOM 697 C C . ALA A 1 96 ? 18.823 -12.280 -9.362 1.00 94.00 96 ALA A C 1
ATOM 699 O O . ALA A 1 96 ? 19.852 -11.656 -9.616 1.00 94.00 96 ALA A O 1
ATOM 700 N N . ALA A 1 97 ? 18.837 -13.592 -9.111 1.00 94.06 97 ALA A N 1
ATOM 701 C CA . ALA A 1 97 ? 20.035 -14.419 -9.224 1.00 94.06 97 ALA A CA 1
ATOM 702 C C . ALA A 1 97 ? 20.310 -14.861 -10.671 1.00 94.06 97 ALA A C 1
ATOM 704 O O . ALA A 1 97 ? 21.475 -14.954 -11.056 1.00 94.06 97 ALA A O 1
ATOM 705 N N . GLU A 1 98 ? 19.263 -15.122 -11.455 1.00 93.94 98 GLU A N 1
ATOM 706 C CA . GLU A 1 98 ? 19.350 -15.506 -12.872 1.00 93.94 98 GLU A CA 1
ATOM 707 C C . GLU A 1 98 ? 19.659 -14.304 -13.776 1.00 93.94 98 GLU A C 1
ATOM 709 O O . GLU A 1 98 ? 20.422 -14.434 -14.731 1.00 93.94 98 GLU A O 1
ATOM 714 N N . HIS A 1 99 ? 19.169 -13.114 -13.412 1.00 92.44 99 HIS A N 1
ATOM 715 C CA . HIS A 1 99 ? 19.370 -11.865 -14.153 1.00 92.44 99 HIS A CA 1
ATOM 716 C C . HIS A 1 99 ? 20.057 -10.777 -13.305 1.00 92.44 99 HIS A C 1
ATOM 718 O O . HIS A 1 99 ? 19.455 -9.730 -13.025 1.00 92.44 99 HIS A O 1
ATOM 724 N N . PRO A 1 100 ? 21.315 -10.993 -12.866 1.00 91.00 100 PRO A N 1
ATOM 725 C CA . PRO A 1 100 ? 22.029 -10.064 -11.988 1.00 91.00 100 PRO A CA 1
ATOM 726 C C . PRO A 1 100 ? 22.418 -8.743 -12.673 1.00 91.00 100 PRO A C 1
ATOM 728 O O . PRO A 1 100 ? 22.777 -7.782 -11.995 1.00 91.00 100 PRO A O 1
ATOM 731 N N . ASP A 1 101 ? 22.378 -8.694 -14.003 1.00 89.88 101 ASP A N 1
ATOM 732 C CA . ASP A 1 101 ? 22.649 -7.526 -14.842 1.00 89.88 101 ASP A CA 1
ATOM 733 C C . ASP A 1 101 ? 21.395 -6.681 -15.130 1.00 89.88 101 ASP A C 1
ATOM 735 O O . ASP A 1 101 ? 21.503 -5.550 -15.611 1.00 89.88 101 ASP A O 1
ATOM 739 N N . VAL A 1 102 ? 20.205 -7.191 -14.798 1.00 92.25 102 VAL A N 1
ATOM 740 C CA . VAL A 1 102 ? 18.934 -6.489 -14.990 1.00 92.25 102 VAL A CA 1
ATOM 741 C C . VAL A 1 102 ? 18.557 -5.739 -13.713 1.00 92.25 102 VAL A C 1
ATOM 743 O O . VAL A 1 102 ? 17.998 -6.298 -12.774 1.00 92.25 102 VAL A O 1
ATOM 746 N N . ASN A 1 103 ? 18.807 -4.432 -13.691 1.00 94.19 103 ASN A N 1
ATOM 747 C CA . ASN A 1 103 ? 18.571 -3.565 -12.529 1.00 94.19 103 ASN A CA 1
ATOM 748 C C . ASN A 1 103 ? 17.136 -3.604 -11.963 1.00 94.19 103 ASN A C 1
ATOM 750 O O . ASN A 1 103 ? 16.944 -3.451 -10.753 1.00 94.19 103 ASN A O 1
ATOM 754 N N . ASP A 1 104 ? 16.127 -3.846 -12.804 1.00 93.50 104 ASP A N 1
ATOM 755 C CA . ASP A 1 104 ? 14.724 -3.973 -12.398 1.00 93.50 104 ASP A CA 1
ATOM 756 C C . ASP A 1 104 ? 14.505 -5.114 -11.384 1.00 93.50 104 ASP A C 1
ATOM 758 O O . ASP A 1 104 ? 13.648 -4.995 -10.501 1.00 93.50 104 ASP A O 1
ATOM 762 N N . THR A 1 105 ? 15.291 -6.197 -11.457 1.00 93.81 105 THR A N 1
ATOM 763 C CA . THR A 1 105 ? 15.210 -7.321 -10.508 1.00 93.81 105 THR A CA 1
ATOM 764 C C . THR A 1 105 ? 15.731 -6.910 -9.133 1.00 93.81 105 THR A C 1
ATOM 766 O O . THR A 1 105 ? 15.072 -7.148 -8.119 1.00 93.81 105 THR A O 1
ATOM 769 N N . ALA A 1 106 ? 16.863 -6.200 -9.091 1.00 93.69 106 ALA A N 1
ATOM 770 C CA . ALA A 1 106 ? 17.445 -5.660 -7.869 1.00 93.69 106 ALA A CA 1
ATOM 771 C C . ALA A 1 106 ? 16.533 -4.606 -7.222 1.00 93.69 106 ALA A C 1
ATOM 773 O O . ALA A 1 106 ? 16.347 -4.621 -6.002 1.00 93.69 106 ALA A O 1
ATOM 774 N N . ALA A 1 107 ? 15.923 -3.732 -8.031 1.00 96.81 107 ALA A N 1
ATOM 775 C CA . ALA A 1 107 ? 14.937 -2.755 -7.578 1.00 96.81 107 ALA A CA 1
ATOM 776 C C . ALA A 1 107 ? 13.720 -3.438 -6.932 1.00 96.81 107 ALA A C 1
ATOM 778 O O . ALA A 1 107 ? 13.311 -3.075 -5.825 1.00 96.81 107 ALA A O 1
ATOM 779 N N . LEU A 1 108 ? 13.160 -4.455 -7.600 1.00 96.00 108 LEU A N 1
ATOM 780 C CA . LEU A 1 108 ? 11.995 -5.191 -7.111 1.00 96.00 108 LEU A CA 1
ATOM 781 C C . LEU A 1 108 ? 12.301 -5.966 -5.831 1.00 96.00 108 LEU A C 1
ATOM 783 O O . LEU A 1 108 ? 11.522 -5.904 -4.882 1.00 96.00 108 LEU A O 1
ATOM 787 N N . LEU A 1 109 ? 13.447 -6.641 -5.775 1.00 95.94 109 LEU A N 1
ATOM 788 C CA . LEU A 1 109 ? 13.865 -7.382 -4.593 1.00 95.94 109 LEU A CA 1
ATOM 789 C C . LEU A 1 109 ? 14.084 -6.452 -3.391 1.00 95.94 109 LEU A C 1
ATOM 791 O O . LEU A 1 109 ? 13.556 -6.731 -2.321 1.00 95.94 109 LEU A O 1
ATOM 795 N N . ALA A 1 110 ? 14.767 -5.316 -3.562 1.00 96.50 110 ALA A N 1
ATOM 796 C CA . ALA A 1 110 ? 14.960 -4.348 -2.477 1.00 96.50 110 ALA A CA 1
ATOM 797 C C . ALA A 1 110 ? 13.627 -3.772 -1.961 1.00 96.50 110 ALA A C 1
ATOM 799 O O . ALA A 1 110 ? 13.431 -3.614 -0.757 1.00 96.50 110 ALA A O 1
ATOM 800 N N . TYR A 1 111 ? 12.677 -3.489 -2.857 1.00 96.50 111 TYR A N 1
ATOM 801 C CA . TYR A 1 111 ? 11.335 -3.057 -2.459 1.00 96.50 111 TYR A CA 1
ATOM 802 C C . TYR A 1 111 ? 10.606 -4.109 -1.621 1.00 96.50 111 TYR A C 1
ATOM 804 O O . TYR A 1 111 ? 9.945 -3.784 -0.637 1.00 96.50 111 TYR A O 1
ATOM 812 N N . LEU A 1 112 ? 10.727 -5.378 -1.999 1.00 95.56 112 LEU A N 1
ATOM 813 C CA . LEU A 1 112 ? 10.096 -6.480 -1.291 1.00 95.56 112 LEU A CA 1
ATOM 814 C C . LEU A 1 112 ? 10.761 -6.765 0.066 1.00 95.56 112 LEU A C 1
ATOM 816 O O . LEU A 1 112 ? 10.054 -6.937 1.057 1.00 95.56 112 LEU A O 1
ATOM 820 N N . GLU A 1 113 ? 12.094 -6.714 0.133 1.00 94.06 113 GLU A N 1
ATOM 821 C CA . GLU A 1 113 ? 12.871 -6.777 1.380 1.00 94.06 113 GLU A CA 1
ATOM 822 C C . GLU A 1 113 ? 12.422 -5.666 2.359 1.00 94.06 113 GLU A C 1
ATOM 824 O O . GLU A 1 113 ? 12.256 -5.902 3.560 1.00 94.06 113 GLU A O 1
ATOM 829 N N . ASP A 1 114 ? 12.133 -4.453 1.866 1.00 94.38 114 ASP A N 1
ATOM 830 C CA . ASP A 1 114 ? 11.532 -3.400 2.692 1.00 94.38 114 ASP A CA 1
ATOM 831 C C . ASP A 1 114 ? 10.163 -3.812 3.260 1.00 94.38 114 ASP A C 1
ATOM 833 O O . ASP A 1 114 ? 9.904 -3.577 4.443 1.00 94.38 114 ASP A O 1
ATOM 837 N N . ARG A 1 115 ? 9.290 -4.457 2.475 1.00 91.81 115 ARG A N 1
ATOM 838 C CA . ARG A 1 115 ? 7.967 -4.908 2.956 1.00 91.81 115 ARG A CA 1
ATOM 839 C C . ARG A 1 115 ? 8.043 -5.959 4.062 1.00 91.81 115 ARG A C 1
ATOM 841 O O . ARG A 1 115 ? 7.144 -6.000 4.903 1.00 91.81 115 ARG A O 1
ATOM 848 N N . GLU A 1 116 ? 9.135 -6.713 4.126 1.00 87.31 116 GLU A N 1
ATOM 849 C CA . GLU A 1 116 ? 9.457 -7.655 5.209 1.00 87.31 116 GLU A CA 1
ATOM 850 C C . GLU A 1 116 ? 10.069 -6.978 6.451 1.00 87.31 116 GLU A C 1
ATOM 852 O O . GLU A 1 116 ? 10.282 -7.613 7.485 1.00 87.31 116 GLU A O 1
ATOM 857 N N . GLY A 1 117 ? 10.345 -5.673 6.381 1.00 84.31 117 GLY A N 1
ATOM 858 C CA . GLY A 1 117 ? 10.984 -4.905 7.448 1.00 84.31 117 GLY A CA 1
ATOM 859 C C . GLY A 1 117 ? 12.513 -4.857 7.366 1.00 84.31 117 GLY A C 1
ATOM 860 O O . GLY A 1 117 ? 13.140 -4.309 8.274 1.00 84.31 117 GLY A O 1
ATOM 861 N N . GLN A 1 118 ? 13.127 -5.354 6.286 1.00 90.12 118 GLN A N 1
ATOM 862 C CA . GLN A 1 118 ? 14.572 -5.267 6.021 1.00 90.12 118 GLN A CA 1
ATOM 863 C C . GLN A 1 118 ? 14.961 -3.929 5.365 1.00 90.12 118 GLN A C 1
ATOM 865 O O . GLN A 1 118 ? 15.816 -3.868 4.485 1.00 90.12 118 GLN A O 1
ATOM 870 N N . THR A 1 119 ? 14.359 -2.825 5.813 1.00 92.38 119 THR A N 1
ATOM 871 C CA . THR A 1 119 ? 14.503 -1.492 5.203 1.00 92.38 119 THR A CA 1
ATOM 872 C C . THR A 1 119 ? 15.955 -1.024 5.104 1.00 92.38 119 THR A C 1
ATOM 874 O O . THR A 1 119 ? 16.371 -0.513 4.069 1.00 92.38 119 THR A O 1
ATOM 877 N N . VAL A 1 120 ? 16.740 -1.171 6.179 1.00 93.75 120 VAL A N 1
ATOM 878 C CA . VAL A 1 120 ? 18.126 -0.667 6.211 1.00 93.75 120 VAL A CA 1
ATOM 879 C C . VAL A 1 120 ? 19.024 -1.440 5.232 1.00 93.75 120 VAL A C 1
ATOM 881 O O . VAL A 1 120 ? 19.668 -0.787 4.408 1.00 93.75 120 VAL A O 1
ATOM 884 N N . PRO A 1 121 ? 19.056 -2.791 5.250 1.00 95.62 121 PRO A N 1
ATOM 885 C CA . PRO A 1 121 ? 19.748 -3.566 4.220 1.00 95.62 121 PRO A CA 1
ATOM 886 C C . PRO A 1 121 ? 19.278 -3.253 2.793 1.00 95.62 121 PRO A C 1
ATOM 888 O O . PRO A 1 121 ? 20.119 -3.023 1.924 1.00 95.62 121 PRO A O 1
ATOM 891 N N . ALA A 1 122 ? 17.963 -3.177 2.567 1.00 96.12 122 ALA A N 1
ATOM 892 C CA . ALA A 1 122 ? 17.383 -2.906 1.254 1.00 96.12 122 ALA A CA 1
ATOM 893 C C . ALA A 1 122 ? 17.842 -1.553 0.686 1.00 96.12 122 ALA A C 1
ATOM 895 O O . ALA A 1 122 ? 18.338 -1.483 -0.440 1.00 96.12 122 ALA A O 1
ATOM 896 N N . LEU A 1 123 ? 17.756 -0.482 1.489 1.00 97.44 123 LEU A N 1
ATOM 897 C CA . LEU A 1 123 ? 18.216 0.855 1.100 1.00 97.44 123 LEU A CA 1
ATOM 898 C C . LEU A 1 123 ? 19.725 0.891 0.829 1.00 97.44 123 LEU A C 1
ATOM 900 O O . LEU A 1 123 ? 20.158 1.557 -0.108 1.00 97.44 123 LEU A O 1
ATOM 904 N N . ALA A 1 124 ? 20.533 0.174 1.614 1.00 96.88 124 ALA A N 1
ATOM 905 C CA . ALA A 1 124 ? 21.975 0.107 1.390 1.00 96.88 124 ALA A CA 1
ATOM 906 C C . ALA A 1 124 ? 22.314 -0.587 0.059 1.00 96.88 124 ALA A C 1
ATOM 908 O O . ALA A 1 124 ? 23.116 -0.066 -0.719 1.00 96.88 124 ALA A O 1
ATOM 909 N N . LYS A 1 125 ? 21.671 -1.728 -0.220 1.00 95.75 125 LYS A N 1
ATOM 910 C CA . LYS A 1 125 ? 21.852 -2.518 -1.446 1.00 95.75 125 LYS A CA 1
ATOM 911 C C . LYS A 1 125 ? 21.450 -1.730 -2.691 1.00 95.75 125 LYS A C 1
ATOM 913 O O . LYS A 1 125 ? 22.240 -1.626 -3.627 1.00 95.75 125 LYS A O 1
ATOM 918 N N . ILE A 1 126 ? 20.264 -1.122 -2.690 1.00 97.12 126 ILE A N 1
ATOM 919 C CA . ILE A 1 126 ? 19.790 -0.360 -3.850 1.00 97.12 126 ILE A CA 1
ATOM 920 C C . ILE A 1 126 ? 20.578 0.939 -4.061 1.00 97.12 126 ILE A C 1
ATOM 922 O O . ILE A 1 126 ? 20.848 1.313 -5.198 1.00 97.12 126 ILE A O 1
ATOM 926 N N . ASN A 1 127 ? 21.027 1.598 -2.988 1.00 96.75 127 ASN A N 1
ATOM 927 C CA . ASN A 1 127 ? 21.890 2.773 -3.099 1.00 96.75 127 ASN A CA 1
ATOM 928 C C . ASN A 1 127 ? 23.264 2.416 -3.693 1.00 96.75 127 ASN A C 1
ATOM 930 O O . ASN A 1 127 ? 23.791 3.168 -4.507 1.00 96.75 127 ASN A O 1
ATOM 934 N N . ALA A 1 128 ? 23.832 1.257 -3.341 1.00 96.31 128 ALA A N 1
ATOM 935 C CA . ALA A 1 128 ? 25.056 0.764 -3.975 1.00 96.31 128 ALA A CA 1
ATOM 936 C C . ALA A 1 128 ? 24.847 0.471 -5.473 1.00 96.31 128 ALA A C 1
ATOM 938 O O . ALA A 1 128 ? 25.686 0.841 -6.293 1.00 96.31 128 ALA A O 1
ATOM 939 N N . ALA A 1 129 ? 23.709 -0.121 -5.849 1.00 96.00 129 ALA A N 1
ATOM 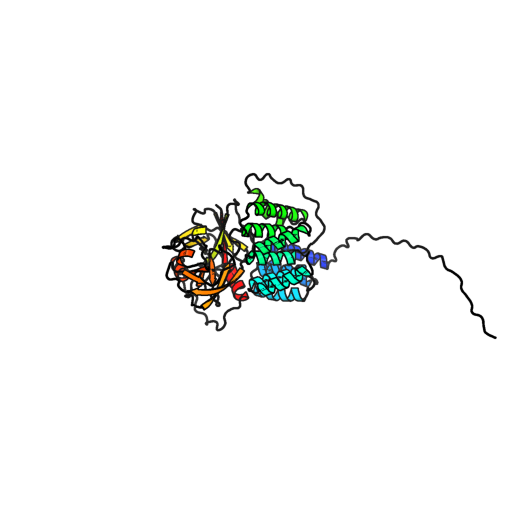940 C CA . ALA A 1 129 ? 23.355 -0.323 -7.254 1.00 96.00 129 ALA A CA 1
ATOM 941 C C . ALA A 1 129 ? 23.210 1.014 -8.009 1.00 96.00 129 ALA A C 1
ATOM 943 O O . ALA A 1 129 ? 23.765 1.167 -9.095 1.00 96.00 129 ALA A O 1
ATOM 944 N N . LEU A 1 130 ? 22.568 2.022 -7.405 1.00 96.12 130 LEU A N 1
ATOM 945 C CA . LEU A 1 130 ? 22.448 3.374 -7.970 1.00 96.12 130 LEU A CA 1
ATOM 946 C C . LEU A 1 130 ? 23.791 4.080 -8.160 1.00 96.12 130 LEU A C 1
ATOM 948 O O . LEU A 1 130 ? 23.942 4.850 -9.102 1.00 96.12 130 LEU A O 1
ATOM 952 N N . GLN A 1 131 ? 24.780 3.836 -7.301 1.00 95.62 131 GLN A N 1
ATOM 953 C CA . GLN A 1 131 ? 26.121 4.401 -7.493 1.00 95.62 131 GLN A CA 1
ATOM 954 C C . GLN A 1 131 ? 26.792 3.867 -8.765 1.00 95.62 131 GLN A C 1
ATOM 956 O O . GLN A 1 131 ? 27.505 4.613 -9.435 1.00 95.62 131 GLN A O 1
ATOM 961 N N . ASN A 1 132 ? 26.531 2.605 -9.114 1.00 95.94 132 ASN A N 1
ATOM 962 C CA . ASN A 1 132 ? 27.046 1.975 -10.330 1.00 95.94 132 ASN A CA 1
ATOM 963 C C . ASN A 1 132 ? 26.188 2.298 -11.565 1.00 95.94 132 ASN A C 1
ATOM 965 O O . ASN A 1 132 ? 26.713 2.397 -12.673 1.00 95.94 132 ASN A O 1
ATOM 969 N N . HIS A 1 133 ? 24.884 2.512 -11.371 1.00 95.81 133 HIS A N 1
ATOM 970 C CA . HIS A 1 133 ? 23.908 2.794 -12.424 1.00 95.81 133 HIS A CA 1
ATOM 971 C C . HIS A 1 133 ? 23.099 4.072 -12.112 1.00 95.81 133 HIS A C 1
ATOM 973 O O . HIS A 1 133 ? 21.882 4.015 -11.926 1.00 95.81 133 HIS A O 1
ATOM 979 N N . PRO A 1 134 ? 23.738 5.260 -12.076 1.00 95.44 134 PRO A N 1
ATOM 980 C CA . PRO A 1 134 ? 23.123 6.501 -11.575 1.00 95.44 134 PRO A CA 1
ATOM 981 C C . PRO A 1 134 ? 21.985 7.055 -12.441 1.00 95.44 134 PRO A C 1
ATOM 983 O O . PRO A 1 134 ? 21.290 7.985 -12.030 1.00 95.44 134 PRO A O 1
ATOM 986 N N . HIS A 1 135 ? 21.803 6.500 -13.637 1.00 94.44 135 HIS A N 1
ATOM 987 C CA . HIS A 1 135 ? 20.783 6.893 -14.607 1.00 94.44 135 HIS A CA 1
ATOM 988 C C . HIS A 1 135 ? 19.642 5.870 -14.717 1.00 94.44 135 HIS A C 1
ATOM 990 O O . HIS A 1 135 ? 18.754 6.025 -15.551 1.00 94.44 135 HIS A O 1
ATOM 996 N N . ASP A 1 136 ? 19.652 4.823 -13.886 1.00 95.56 136 ASP A N 1
ATOM 997 C CA . ASP A 1 136 ? 18.642 3.769 -13.918 1.00 95.56 136 ASP A CA 1
ATOM 998 C C . ASP A 1 136 ? 17.362 4.189 -13.180 1.00 95.56 136 ASP A C 1
ATOM 1000 O O . ASP A 1 136 ? 17.389 4.579 -12.006 1.00 95.56 136 ASP A O 1
ATOM 1004 N N . ALA A 1 137 ? 16.231 4.141 -13.884 1.00 94.62 137 ALA A N 1
ATOM 1005 C CA . ALA A 1 137 ? 14.960 4.616 -13.357 1.00 94.62 137 ALA A CA 1
ATOM 1006 C C . ALA A 1 137 ? 14.244 3.582 -12.471 1.00 94.62 137 ALA A C 1
ATOM 1008 O O . ALA A 1 137 ? 13.525 4.004 -11.561 1.00 94.62 137 ALA A O 1
ATOM 1009 N N . ALA A 1 138 ? 14.442 2.267 -12.653 1.00 95.62 138 ALA A N 1
ATOM 1010 C CA . ALA A 1 138 ? 13.881 1.277 -11.732 1.00 95.62 138 ALA A CA 1
ATOM 1011 C C . ALA A 1 138 ? 14.531 1.379 -10.354 1.00 95.62 138 ALA A C 1
ATOM 1013 O O . ALA A 1 138 ? 13.822 1.466 -9.347 1.00 95.62 138 ALA A O 1
ATOM 1014 N N . LEU A 1 139 ? 15.865 1.440 -10.306 1.00 97.50 139 LEU A N 1
ATOM 1015 C CA . LEU A 1 139 ? 16.598 1.583 -9.049 1.00 97.50 139 LEU A CA 1
ATOM 1016 C C . LEU A 1 139 ? 16.230 2.887 -8.337 1.00 97.50 139 LEU A C 1
ATOM 1018 O O . LEU A 1 139 ? 15.947 2.886 -7.137 1.00 97.50 139 LEU A O 1
ATOM 1022 N N . MET A 1 140 ? 16.176 4.002 -9.074 1.00 98.06 140 MET A N 1
ATOM 1023 C CA . MET A 1 140 ? 15.825 5.294 -8.487 1.00 98.06 140 MET A CA 1
ATOM 1024 C C . MET A 1 140 ? 14.369 5.317 -8.018 1.00 98.06 140 MET A C 1
ATOM 1026 O O . MET A 1 140 ? 14.057 5.875 -6.959 1.00 98.06 140 MET A O 1
ATOM 1030 N N . GLY A 1 141 ? 13.482 4.686 -8.787 1.00 97.56 141 GLY A N 1
ATOM 1031 C CA . GLY A 1 141 ? 12.071 4.562 -8.468 1.00 97.56 141 GLY A CA 1
ATOM 1032 C C . GLY A 1 141 ? 11.838 3.789 -7.173 1.00 97.56 141 GLY A C 1
ATOM 1033 O O . GLY A 1 141 ? 11.222 4.322 -6.252 1.00 97.56 141 GLY A O 1
ATOM 1034 N N . ALA A 1 142 ? 12.398 2.584 -7.058 1.00 97.81 142 ALA A N 1
ATOM 1035 C CA . ALA A 1 142 ? 12.284 1.766 -5.853 1.00 97.81 142 ALA A CA 1
ATOM 1036 C C . ALA A 1 142 ? 12.930 2.434 -4.630 1.00 97.81 142 ALA A C 1
ATOM 1038 O O . ALA A 1 142 ? 12.311 2.486 -3.568 1.00 97.81 142 ALA A O 1
ATOM 1039 N N . TYR A 1 143 ? 14.128 3.014 -4.774 1.00 98.50 143 TYR A N 1
ATOM 1040 C CA . TYR A 1 143 ? 14.806 3.708 -3.674 1.00 98.50 143 TYR A CA 1
ATOM 1041 C C . TYR A 1 143 ? 13.967 4.876 -3.148 1.00 98.50 143 TYR A C 1
ATOM 1043 O O . TYR A 1 143 ? 13.737 5.000 -1.945 1.00 98.50 143 TYR A O 1
ATOM 1051 N N . SER A 1 144 ? 13.439 5.698 -4.056 1.00 98.00 144 SER A N 1
ATOM 1052 C CA . SER A 1 144 ? 12.591 6.835 -3.699 1.00 98.00 144 SER A CA 1
ATOM 1053 C C . SER A 1 144 ? 11.258 6.394 -3.108 1.00 98.00 144 SER A C 1
ATOM 1055 O O . SER A 1 144 ? 10.786 7.017 -2.160 1.00 98.00 144 SER A O 1
ATOM 1057 N N . GLU A 1 145 ? 10.647 5.326 -3.628 1.00 96.06 145 GLU A N 1
ATOM 1058 C CA . GLU A 1 145 ? 9.397 4.795 -3.086 1.00 96.06 145 GLU A CA 1
ATOM 1059 C C . GLU A 1 145 ? 9.576 4.320 -1.641 1.00 96.06 145 GLU A C 1
ATOM 1061 O O . GLU A 1 145 ? 8.788 4.724 -0.786 1.00 96.06 145 GLU A O 1
ATOM 1066 N N . ILE A 1 146 ? 10.654 3.582 -1.342 1.00 96.12 146 ILE A N 1
ATOM 1067 C CA . ILE A 1 146 ? 10.982 3.158 0.027 1.00 96.12 146 ILE A CA 1
ATOM 1068 C C . ILE A 1 146 ? 11.204 4.379 0.930 1.00 96.12 146 ILE A C 1
ATOM 1070 O O . ILE A 1 146 ? 10.663 4.431 2.033 1.00 96.12 146 ILE A O 1
ATOM 1074 N N . LEU A 1 147 ? 11.959 5.389 0.481 1.00 96.38 147 LEU A N 1
ATOM 1075 C CA . LEU A 1 147 ? 12.176 6.604 1.275 1.00 96.38 147 LEU A CA 1
ATOM 1076 C C . LEU A 1 147 ? 10.863 7.342 1.570 1.00 96.38 147 LEU A C 1
ATOM 1078 O O . LEU A 1 147 ? 10.659 7.785 2.700 1.00 96.38 147 LEU A O 1
ATOM 1082 N N . ILE A 1 148 ? 9.967 7.459 0.585 1.00 94.50 148 ILE A N 1
ATOM 1083 C CA . ILE A 1 148 ? 8.646 8.076 0.771 1.00 94.50 148 ILE A CA 1
ATOM 1084 C C . ILE A 1 148 ? 7.823 7.266 1.775 1.00 94.50 148 ILE A C 1
ATOM 1086 O O . ILE A 1 148 ? 7.258 7.834 2.705 1.00 94.50 148 ILE A O 1
ATOM 1090 N N . ASP A 1 149 ? 7.787 5.943 1.621 1.00 92.06 149 ASP A N 1
ATOM 1091 C CA . ASP A 1 149 ? 7.010 5.047 2.478 1.00 92.06 149 ASP A CA 1
ATOM 1092 C C . ASP A 1 149 ? 7.481 5.050 3.927 1.00 92.06 149 ASP A C 1
ATOM 1094 O O . ASP A 1 149 ? 6.683 4.962 4.856 1.00 92.06 149 ASP A O 1
ATOM 1098 N N . ARG A 1 150 ? 8.791 5.185 4.121 1.00 91.81 150 ARG A N 1
ATOM 1099 C CA . ARG A 1 150 ? 9.428 5.300 5.435 1.00 91.81 150 ARG A CA 1
ATOM 1100 C C . ARG A 1 150 ? 9.486 6.740 5.933 1.00 91.81 150 ARG A C 1
ATOM 1102 O O . ARG A 1 150 ? 10.138 7.005 6.940 1.00 91.81 150 ARG A O 1
ATOM 1109 N N . MET A 1 151 ? 8.793 7.654 5.247 1.00 90.56 151 MET A N 1
ATOM 1110 C CA . MET A 1 151 ? 8.655 9.071 5.580 1.00 90.56 151 MET A CA 1
ATOM 1111 C C . MET A 1 151 ? 9.988 9.823 5.697 1.00 90.56 151 MET A C 1
ATOM 1113 O O . MET A 1 151 ? 10.075 10.885 6.316 1.00 90.56 151 MET A O 1
ATOM 1117 N N . ALA A 1 152 ? 11.027 9.338 5.018 1.00 94.06 152 ALA A N 1
ATOM 1118 C CA . ALA A 1 152 ? 12.279 10.049 4.790 1.00 94.06 152 ALA A CA 1
ATOM 1119 C C . ALA A 1 152 ? 12.105 11.100 3.671 1.00 94.06 152 ALA A C 1
ATOM 1121 O O . ALA A 1 152 ? 12.893 11.175 2.727 1.00 94.06 152 ALA A O 1
ATOM 1122 N N . ILE A 1 153 ? 11.049 11.918 3.771 1.00 94.75 153 ILE A N 1
ATOM 1123 C CA . ILE A 1 153 ? 10.580 12.813 2.705 1.00 94.75 153 ILE A CA 1
ATOM 1124 C C . ILE A 1 153 ? 11.651 13.818 2.257 1.00 94.75 153 ILE A C 1
ATOM 1126 O O . ILE A 1 153 ? 11.872 13.923 1.051 1.00 94.75 153 ILE A O 1
ATOM 1130 N N . PRO A 1 154 ? 12.392 14.505 3.155 1.00 96.94 154 PRO A N 1
ATOM 1131 C CA . PRO A 1 154 ? 13.444 15.428 2.724 1.00 96.94 154 PRO A CA 1
ATOM 1132 C C . PRO A 1 154 ? 14.539 14.746 1.896 1.00 96.94 154 PRO A C 1
ATOM 1134 O O . PRO A 1 154 ? 15.043 15.328 0.937 1.00 96.94 154 PRO A O 1
ATOM 1137 N N . GLN A 1 155 ? 14.886 13.502 2.242 1.00 97.69 155 GLN A N 1
ATOM 1138 C CA . GLN A 1 155 ? 15.856 12.719 1.486 1.00 97.69 155 GLN A CA 1
ATOM 1139 C C . GLN A 1 155 ? 15.272 12.300 0.136 1.00 97.69 155 GLN A C 1
ATOM 1141 O O . GLN A 1 155 ? 15.909 12.537 -0.882 1.00 97.69 155 GLN A O 1
ATOM 1146 N N . ALA A 1 156 ? 14.046 11.767 0.102 1.00 98.00 156 ALA A N 1
ATOM 1147 C CA . ALA A 1 156 ? 13.383 11.396 -1.148 1.00 98.00 156 ALA A CA 1
ATOM 1148 C C . ALA A 1 156 ? 13.330 12.568 -2.144 1.00 98.00 156 ALA A C 1
ATOM 1150 O O . ALA A 1 156 ? 13.715 12.412 -3.299 1.00 98.00 156 ALA A O 1
ATOM 1151 N N . LEU A 1 157 ? 12.911 13.754 -1.685 1.00 98.56 157 LEU A N 1
ATOM 1152 C CA . LEU A 1 157 ? 12.847 14.969 -2.503 1.00 98.56 157 LEU A CA 1
ATOM 1153 C C . LEU A 1 157 ? 14.221 15.345 -3.066 1.00 98.56 157 LEU A C 1
ATOM 1155 O O . LEU A 1 157 ? 14.353 15.552 -4.270 1.00 98.56 157 LEU A O 1
ATOM 1159 N N . LYS A 1 158 ? 15.245 15.383 -2.204 1.00 98.50 158 LYS A N 1
ATOM 1160 C CA . LYS A 1 158 ? 16.621 15.717 -2.589 1.00 98.50 158 LYS A CA 1
ATOM 1161 C C . LYS A 1 158 ? 17.155 14.769 -3.662 1.00 98.50 158 LYS A C 1
ATOM 1163 O O . LYS A 1 158 ? 17.714 15.232 -4.655 1.00 98.50 158 LYS A O 1
ATOM 1168 N N . GLU A 1 159 ? 17.019 13.463 -3.451 1.00 98.44 159 GLU A N 1
ATOM 1169 C CA . GLU A 1 159 ? 17.572 12.462 -4.365 1.00 98.44 159 GLU A CA 1
ATOM 1170 C C . GLU A 1 159 ? 16.806 12.469 -5.701 1.00 98.44 159 GLU A C 1
ATOM 1172 O O . GLU A 1 159 ? 17.432 12.471 -6.762 1.00 98.44 159 GLU A O 1
ATOM 1177 N N . LEU A 1 160 ? 15.468 12.582 -5.675 1.00 98.62 160 LEU A N 1
ATOM 1178 C CA . LEU A 1 160 ? 14.639 12.713 -6.883 1.00 98.62 160 LEU A CA 1
ATOM 1179 C C . LEU A 1 160 ? 15.007 13.954 -7.698 1.00 98.62 160 LEU A C 1
ATOM 1181 O O . LEU A 1 160 ? 15.210 13.847 -8.905 1.00 98.62 160 LEU A O 1
ATOM 1185 N N . ASP A 1 161 ? 15.135 15.118 -7.059 1.00 98.56 161 ASP A N 1
ATOM 1186 C CA . ASP A 1 161 ? 15.490 16.362 -7.748 1.00 98.56 161 ASP A CA 1
ATOM 1187 C C . ASP A 1 161 ? 16.895 16.286 -8.367 1.00 98.56 161 ASP A C 1
ATOM 1189 O O . ASP A 1 161 ? 17.099 16.705 -9.510 1.00 98.56 161 ASP A O 1
ATOM 1193 N N . ALA A 1 162 ? 17.857 15.690 -7.654 1.00 98.06 162 ALA A N 1
ATOM 1194 C CA . ALA A 1 162 ? 19.212 15.486 -8.157 1.00 98.06 162 ALA A CA 1
ATOM 1195 C C . ALA A 1 162 ? 19.259 14.537 -9.366 1.00 98.06 162 ALA A C 1
ATOM 1197 O O . ALA A 1 162 ? 20.035 14.775 -10.297 1.00 98.06 162 ALA A O 1
ATOM 1198 N N . TRP A 1 163 ? 18.439 13.481 -9.364 1.00 97.62 163 TRP A N 1
ATOM 1199 C CA . TRP A 1 163 ? 18.320 12.558 -10.490 1.00 97.62 163 TRP A CA 1
ATOM 1200 C C . TRP A 1 163 ? 17.640 13.234 -11.684 1.00 97.62 163 TRP A C 1
ATOM 1202 O O . TRP A 1 163 ? 18.177 13.207 -12.789 1.00 97.62 163 TRP A O 1
ATOM 1212 N N . ILE A 1 164 ? 16.511 13.916 -11.468 1.00 97.25 164 ILE A N 1
ATOM 1213 C CA . ILE A 1 164 ? 15.751 14.619 -12.515 1.00 97.25 164 ILE A CA 1
ATOM 1214 C C . ILE A 1 164 ? 16.614 15.660 -13.238 1.00 97.25 164 ILE A C 1
ATOM 1216 O O . ILE A 1 164 ? 16.512 15.801 -14.452 1.00 97.25 164 ILE A O 1
ATOM 1220 N N . ALA A 1 165 ? 17.490 16.367 -12.521 1.00 96.88 165 ALA A N 1
ATOM 1221 C CA . ALA A 1 165 ? 18.367 17.378 -13.112 1.00 96.88 165 ALA A CA 1
ATOM 1222 C C . ALA A 1 165 ? 19.402 16.816 -14.109 1.00 96.88 165 ALA A C 1
ATOM 1224 O O . ALA A 1 165 ? 19.985 17.581 -14.875 1.00 96.88 165 ALA A O 1
ATOM 1225 N N . LYS A 1 166 ? 19.663 15.504 -14.085 1.00 95.94 166 LYS A N 1
ATOM 1226 C CA . LYS A 1 166 ? 20.732 14.845 -14.857 1.00 95.94 166 LYS A CA 1
ATOM 1227 C C . LYS A 1 166 ? 20.220 13.820 -15.865 1.00 95.94 166 LYS A C 1
ATOM 1229 O O . LYS A 1 166 ? 21.028 13.238 -16.583 1.00 95.94 166 LYS A O 1
ATOM 1234 N N . ASN A 1 167 ? 18.914 13.569 -15.893 1.00 93.44 167 ASN A N 1
ATOM 1235 C CA . ASN A 1 167 ? 18.316 12.481 -16.652 1.00 93.44 167 ASN A CA 1
ATOM 1236 C C . ASN A 1 167 ? 17.189 12.983 -17.564 1.00 93.44 167 ASN A C 1
ATOM 1238 O O . ASN A 1 167 ? 16.562 14.003 -17.262 1.00 93.44 167 ASN A O 1
ATOM 1242 N N . PRO A 1 168 ? 16.904 12.271 -18.669 1.00 90.50 168 PRO A N 1
ATOM 1243 C CA . PRO A 1 168 ? 15.740 12.556 -19.495 1.00 90.50 168 PRO A CA 1
ATOM 1244 C C . PRO A 1 168 ? 14.425 12.495 -18.695 1.00 90.50 168 PRO A C 1
ATOM 1246 O O . PRO A 1 168 ? 14.349 11.799 -17.677 1.00 90.50 168 PRO A O 1
ATOM 1249 N N . PRO A 1 169 ? 13.367 13.189 -19.156 1.00 90.25 169 PRO A N 1
ATOM 1250 C CA . PRO A 1 169 ? 12.037 13.082 -18.569 1.00 90.25 169 PRO A CA 1
ATOM 1251 C C . PRO A 1 169 ? 11.577 11.630 -18.416 1.00 90.25 169 PRO A C 1
ATOM 1253 O O . PRO A 1 169 ? 11.611 10.861 -19.373 1.00 90.25 169 PRO A O 1
ATOM 1256 N N . HIS A 1 170 ? 11.111 11.272 -17.218 1.00 91.75 170 HIS A N 1
ATOM 1257 C CA . HIS A 1 170 ? 10.659 9.917 -16.916 1.00 91.75 170 HIS A CA 1
ATOM 1258 C C . HIS A 1 170 ? 9.373 9.950 -16.089 1.00 91.75 170 HIS A C 1
ATOM 1260 O O . HIS A 1 170 ? 9.351 10.482 -14.974 1.00 91.75 170 HIS A O 1
ATOM 1266 N N . GLY A 1 171 ? 8.296 9.368 -16.626 1.00 92.62 171 GLY A N 1
ATOM 1267 C CA . GLY A 1 171 ? 6.960 9.444 -16.029 1.00 92.62 171 GLY A CA 1
ATOM 1268 C C . GLY A 1 171 ? 6.896 8.871 -14.611 1.00 92.62 171 GLY A C 1
ATOM 1269 O O . GLY A 1 171 ? 6.396 9.543 -13.707 1.00 92.62 171 GLY A O 1
ATOM 1270 N N . ASP A 1 172 ? 7.490 7.691 -14.384 1.00 94.25 172 ASP A N 1
ATOM 1271 C CA . ASP A 1 172 ? 7.499 7.043 -13.060 1.00 94.25 172 ASP A CA 1
ATOM 1272 C C . ASP A 1 172 ? 8.230 7.888 -11.996 1.00 94.25 172 ASP A C 1
ATOM 1274 O O . ASP A 1 172 ? 7.763 8.007 -10.861 1.00 94.25 172 ASP A O 1
ATOM 1278 N N . ILE A 1 173 ? 9.332 8.549 -12.368 1.00 96.88 173 ILE A N 1
ATOM 1279 C CA . ILE A 1 173 ? 10.124 9.382 -11.452 1.00 96.88 173 ILE A CA 1
ATOM 1280 C C . ILE A 1 173 ? 9.382 10.680 -11.126 1.00 96.88 173 ILE A C 1
ATOM 1282 O O . ILE A 1 173 ? 9.304 11.082 -9.964 1.00 96.88 173 ILE A O 1
ATOM 1286 N N . TYR A 1 174 ? 8.761 11.318 -12.120 1.00 97.00 174 TYR A N 1
ATOM 1287 C CA . TYR A 1 174 ? 7.920 12.495 -11.888 1.00 97.00 174 TYR A CA 1
ATOM 1288 C C . TYR A 1 174 ? 6.683 12.172 -11.045 1.00 97.00 174 TYR A C 1
ATOM 1290 O O . TYR A 1 174 ? 6.306 12.971 -10.185 1.00 97.00 174 TYR A O 1
ATOM 1298 N N . ARG A 1 175 ? 6.086 10.986 -11.223 1.00 95.56 175 ARG A N 1
ATOM 1299 C CA . ARG A 1 175 ? 4.994 10.494 -10.372 1.00 95.56 175 ARG A CA 1
ATOM 1300 C C . ARG A 1 175 ? 5.454 10.368 -8.920 1.00 95.56 175 ARG A C 1
ATOM 1302 O O . ARG A 1 175 ? 4.794 10.897 -8.030 1.00 95.56 175 ARG A O 1
ATOM 1309 N N . LEU A 1 176 ? 6.601 9.734 -8.670 1.00 96.81 176 LEU A N 1
ATOM 1310 C CA . LEU A 1 176 ? 7.161 9.619 -7.319 1.00 96.81 176 LEU A CA 1
ATOM 1311 C C . LEU A 1 176 ? 7.522 10.981 -6.718 1.00 96.81 176 LEU A C 1
ATOM 1313 O O . LEU A 1 176 ? 7.314 11.197 -5.526 1.00 96.81 176 LEU A O 1
ATOM 1317 N N . ARG A 1 177 ? 7.977 11.940 -7.530 1.00 97.50 177 ARG A N 1
ATOM 1318 C CA . ARG A 1 177 ? 8.232 13.311 -7.071 1.00 97.50 177 ARG A CA 1
ATOM 1319 C C . ARG A 1 177 ? 6.963 14.057 -6.666 1.00 97.50 177 ARG A C 1
ATOM 1321 O O . ARG A 1 177 ? 6.996 14.795 -5.678 1.00 97.50 177 ARG A O 1
ATOM 1328 N N . ALA A 1 178 ? 5.852 13.835 -7.371 1.00 95.31 178 ALA A N 1
ATOM 1329 C CA . ALA A 1 178 ? 4.540 14.325 -6.955 1.00 95.31 178 ALA A CA 1
ATOM 1330 C C . ALA A 1 178 ? 4.080 13.663 -5.650 1.00 95.31 178 ALA A C 1
ATOM 1332 O O . ALA A 1 178 ? 3.599 14.345 -4.749 1.00 95.31 178 ALA A O 1
ATOM 1333 N N . ARG A 1 179 ? 4.279 12.349 -5.516 1.00 94.25 179 ARG A N 1
ATOM 1334 C CA . ARG A 1 179 ? 3.960 11.604 -4.293 1.00 94.25 179 ARG A CA 1
ATOM 1335 C C . ARG A 1 179 ? 4.770 12.093 -3.087 1.00 94.25 179 ARG A C 1
ATOM 1337 O O . ARG A 1 179 ? 4.213 12.259 -2.008 1.00 94.25 179 ARG A O 1
ATOM 1344 N N . ALA A 1 180 ? 6.060 12.377 -3.272 1.00 95.50 180 ALA A N 1
ATOM 1345 C CA . ALA A 1 180 ? 6.913 12.959 -2.237 1.00 95.50 180 ALA A CA 1
ATOM 1346 C C . ALA A 1 180 ? 6.462 14.377 -1.845 1.00 95.50 180 ALA A C 1
ATOM 1348 O O . ALA A 1 180 ? 6.459 14.705 -0.663 1.00 95.50 180 ALA A O 1
ATOM 1349 N N . ALA A 1 181 ? 6.042 15.201 -2.815 1.00 94.31 181 ALA A N 1
ATOM 1350 C CA . ALA A 1 181 ? 5.465 16.519 -2.540 1.00 94.31 181 ALA A CA 1
ATOM 1351 C C . ALA A 1 181 ? 4.165 16.413 -1.729 1.00 94.31 181 ALA A C 1
ATOM 1353 O O . ALA A 1 181 ? 3.984 17.146 -0.760 1.00 94.31 181 ALA A O 1
ATOM 1354 N N . LEU A 1 182 ? 3.304 15.446 -2.064 1.00 90.81 182 LEU A N 1
ATOM 1355 C CA . LEU A 1 182 ? 2.083 15.178 -1.309 1.00 90.81 182 LEU A CA 1
ATOM 1356 C C . LEU A 1 182 ? 2.394 14.793 0.140 1.00 90.81 182 LEU A C 1
ATOM 1358 O O . LEU A 1 182 ? 1.824 15.367 1.059 1.00 90.81 182 LEU A O 1
ATOM 1362 N N . ALA A 1 183 ? 3.347 13.882 0.346 1.00 90.25 183 ALA A N 1
ATOM 1363 C CA . ALA A 1 183 ? 3.792 13.487 1.681 1.00 90.25 183 ALA A CA 1
ATOM 1364 C C . ALA A 1 183 ? 4.466 14.633 2.467 1.00 90.25 183 ALA A C 1
ATOM 1366 O O . ALA A 1 183 ? 4.534 14.578 3.693 1.00 90.25 183 ALA A O 1
ATOM 1367 N N . ALA A 1 184 ? 4.954 15.671 1.780 1.00 91.94 184 ALA A N 1
ATOM 1368 C CA . ALA A 1 184 ? 5.473 16.898 2.383 1.00 91.94 184 ALA A CA 1
ATOM 1369 C C . ALA A 1 184 ? 4.382 17.948 2.683 1.00 91.94 184 ALA A C 1
ATOM 1371 O O . ALA A 1 184 ? 4.694 18.982 3.271 1.00 91.94 184 ALA A O 1
ATOM 1372 N N . GLY A 1 185 ? 3.130 17.720 2.265 1.00 89.38 185 GLY A N 1
ATOM 1373 C CA . GLY A 1 185 ? 2.046 18.706 2.340 1.00 89.38 185 GLY A CA 1
ATOM 1374 C C . GLY A 1 185 ? 2.128 19.824 1.288 1.00 89.38 185 GLY A C 1
ATOM 1375 O O . GLY A 1 185 ? 1.400 20.812 1.383 1.00 89.38 185 GLY A O 1
ATOM 1376 N N . ASP A 1 186 ? 2.990 19.691 0.275 1.00 91.81 186 ASP A N 1
ATOM 1377 C CA . ASP A 1 186 ? 3.195 20.686 -0.785 1.00 91.81 186 ASP A CA 1
ATOM 1378 C C . ASP A 1 186 ? 2.207 20.469 -1.943 1.00 91.81 186 ASP A C 1
ATOM 1380 O O . ASP A 1 186 ? 2.510 19.855 -2.971 1.00 91.81 186 ASP A O 1
ATOM 1384 N N . THR A 1 187 ? 0.979 20.950 -1.749 1.00 85.38 187 THR A N 1
ATOM 1385 C CA . THR A 1 187 ? -0.127 20.767 -2.706 1.00 85.38 187 THR A CA 1
ATOM 1386 C C . THR A 1 187 ? 0.100 21.448 -4.060 1.00 85.38 187 THR A C 1
ATOM 1388 O O . THR A 1 187 ? -0.377 20.939 -5.077 1.00 85.38 187 THR A O 1
ATOM 1391 N N . GLU A 1 188 ? 0.856 22.549 -4.106 1.00 87.12 188 GLU A N 1
ATOM 1392 C CA . GLU A 1 188 ? 1.182 23.253 -5.351 1.00 87.12 188 GLU A CA 1
ATOM 1393 C C . GLU A 1 188 ? 2.119 22.401 -6.216 1.00 87.12 188 GLU A C 1
ATOM 1395 O O . GLU A 1 188 ? 1.840 22.145 -7.395 1.00 87.12 188 GLU A O 1
ATOM 1400 N N . ALA A 1 189 ? 3.185 21.861 -5.616 1.00 92.69 189 ALA A N 1
ATOM 1401 C CA . ALA A 1 189 ? 4.123 21.006 -6.329 1.00 92.69 189 ALA A CA 1
ATOM 1402 C C . ALA A 1 189 ? 3.478 19.698 -6.821 1.00 92.69 189 ALA A C 1
ATOM 1404 O O . ALA A 1 189 ? 3.862 19.196 -7.881 1.00 92.69 189 ALA A O 1
ATOM 1405 N N . VAL A 1 190 ? 2.478 19.151 -6.115 1.00 91.88 190 VAL A N 1
ATOM 1406 C CA . VAL A 1 190 ? 1.758 17.937 -6.552 1.00 91.88 190 VAL A CA 1
ATOM 1407 C C . VAL A 1 190 ? 1.175 18.109 -7.954 1.00 91.88 190 VAL A C 1
ATOM 1409 O O . VAL A 1 190 ? 1.376 17.242 -8.809 1.00 91.88 190 VAL A O 1
ATOM 1412 N N . ALA A 1 191 ? 0.480 19.218 -8.218 1.00 90.94 191 ALA A N 1
ATOM 1413 C CA . ALA A 1 191 ? -0.143 19.452 -9.519 1.00 90.94 191 ALA A CA 1
ATOM 1414 C C . ALA A 1 191 ? 0.900 19.577 -10.638 1.00 90.94 191 ALA A C 1
ATOM 1416 O O . ALA A 1 191 ? 0.765 18.946 -11.691 1.00 90.94 191 ALA A O 1
ATOM 1417 N N . VAL A 1 192 ? 1.977 20.323 -10.377 1.00 93.38 192 VAL A N 1
ATOM 1418 C CA . VAL A 1 192 ? 3.085 20.522 -11.321 1.00 93.38 192 VAL A CA 1
ATOM 1419 C C . VAL A 1 192 ? 3.731 19.190 -11.700 1.00 93.38 192 VAL A C 1
ATOM 1421 O O . VAL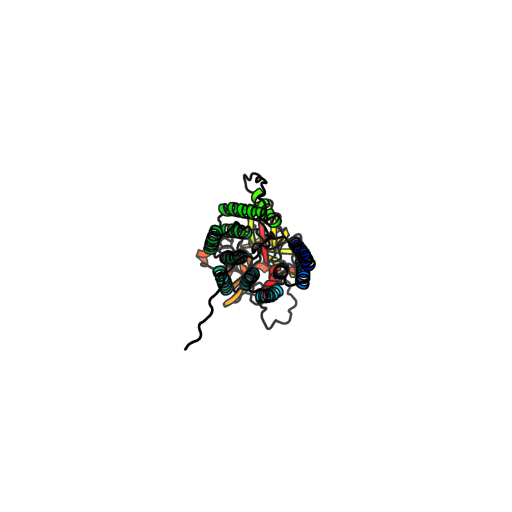 A 1 192 ? 3.908 18.889 -12.883 1.00 93.38 192 VAL A O 1
ATOM 1424 N N . TRP A 1 193 ? 4.075 18.367 -10.710 1.00 95.50 193 TRP A N 1
ATOM 1425 C CA . TRP A 1 193 ? 4.772 17.108 -10.961 1.00 95.50 193 TRP A CA 1
ATOM 1426 C C . TRP A 1 193 ? 3.865 16.038 -11.573 1.00 95.50 193 TRP A C 1
ATOM 1428 O O . TRP A 1 193 ? 4.328 15.285 -12.430 1.00 95.50 193 TRP A O 1
ATOM 1438 N N . ARG A 1 194 ? 2.565 16.012 -11.245 1.00 94.50 194 ARG A N 1
ATOM 1439 C CA . ARG A 1 194 ? 1.599 15.133 -11.930 1.00 94.50 194 ARG A CA 1
ATOM 1440 C C . ARG A 1 194 ? 1.412 15.498 -13.397 1.00 94.50 194 ARG A C 1
ATOM 1442 O O . ARG A 1 194 ? 1.318 14.595 -14.225 1.00 94.50 194 ARG A O 1
ATOM 1449 N N . LEU A 1 195 ? 1.398 16.788 -13.737 1.00 93.62 195 LEU A N 1
ATOM 1450 C CA . LEU A 1 195 ? 1.357 17.226 -15.135 1.00 93.62 195 LEU A CA 1
ATOM 1451 C C . LEU A 1 195 ? 2.612 16.786 -15.892 1.00 93.62 195 LEU A C 1
ATOM 1453 O O . LEU A 1 195 ? 2.498 16.204 -16.969 1.00 93.62 195 LEU A O 1
ATOM 1457 N N . LYS A 1 196 ? 3.799 16.998 -15.312 1.00 94.94 196 LYS A N 1
ATOM 1458 C CA . LYS A 1 196 ? 5.059 16.525 -15.904 1.00 94.94 196 LYS A CA 1
ATOM 1459 C C . LYS A 1 196 ? 5.060 15.009 -16.105 1.00 94.94 196 LYS A C 1
ATOM 1461 O O . LYS A 1 196 ? 5.464 14.546 -17.167 1.00 94.94 196 LYS A O 1
ATOM 1466 N N . ALA A 1 197 ? 4.584 14.245 -15.122 1.00 95.31 197 ALA A N 1
ATOM 1467 C CA . ALA A 1 197 ? 4.469 12.793 -15.225 1.00 95.31 197 ALA A CA 1
ATOM 1468 C C . ALA A 1 197 ? 3.528 12.368 -16.363 1.00 95.31 197 ALA A C 1
ATOM 1470 O O . ALA A 1 197 ? 3.911 11.536 -17.177 1.00 95.31 197 ALA A O 1
ATOM 1471 N N . ALA A 1 198 ? 2.341 12.979 -16.468 1.00 93.81 198 ALA A N 1
ATOM 1472 C CA . ALA A 1 198 ? 1.389 12.691 -17.543 1.00 93.81 198 ALA A CA 1
ATOM 1473 C C . ALA A 1 198 ? 1.983 12.967 -18.934 1.00 93.81 198 ALA A C 1
ATOM 1475 O O . ALA A 1 198 ? 1.884 12.119 -19.814 1.00 93.81 198 ALA A O 1
ATOM 1476 N N . LEU A 1 199 ? 2.648 14.114 -19.106 1.00 92.44 199 LEU A N 1
ATOM 1477 C CA . LEU A 1 199 ? 3.308 14.477 -20.364 1.00 92.44 199 LEU A CA 1
ATOM 1478 C C . LEU A 1 199 ? 4.444 13.510 -20.722 1.00 92.44 199 LEU A C 1
ATOM 1480 O O . LEU A 1 199 ? 4.578 13.131 -21.880 1.00 92.44 199 LEU A O 1
ATOM 1484 N N . ALA A 1 200 ? 5.248 13.093 -19.740 1.00 92.25 200 ALA A N 1
ATOM 1485 C CA . ALA A 1 200 ? 6.325 12.131 -19.963 1.00 92.25 200 ALA A CA 1
ATOM 1486 C C . ALA A 1 200 ? 5.787 10.740 -20.340 1.00 92.25 200 ALA A C 1
ATOM 1488 O O . ALA A 1 200 ? 6.324 10.102 -21.239 1.00 92.25 200 ALA A O 1
ATOM 1489 N N . TYR A 1 201 ? 4.702 10.286 -19.705 1.00 91.38 201 TYR A N 1
ATOM 1490 C CA . TYR A 1 201 ? 4.037 9.040 -20.087 1.00 91.38 201 TYR A CA 1
ATOM 1491 C C . TYR A 1 201 ? 3.477 9.094 -21.510 1.00 91.38 201 TYR A C 1
ATOM 1493 O O . TYR A 1 201 ? 3.706 8.175 -22.289 1.00 91.38 201 TYR A O 1
ATOM 1501 N N . GLU A 1 202 ? 2.786 10.174 -21.879 1.00 90.50 202 GLU A N 1
ATOM 1502 C CA . GLU A 1 202 ? 2.248 10.352 -23.235 1.00 90.50 202 GLU A CA 1
ATOM 1503 C C . GLU A 1 202 ? 3.348 10.394 -24.290 1.00 90.50 202 GLU A C 1
ATOM 1505 O O . GLU A 1 202 ? 3.216 9.747 -25.327 1.00 90.50 202 GLU A O 1
ATOM 1510 N N . ALA A 1 203 ? 4.447 11.097 -24.003 1.00 87.12 203 ALA A N 1
ATOM 1511 C CA . ALA A 1 203 ? 5.614 11.119 -24.872 1.00 87.12 203 ALA A CA 1
ATOM 1512 C C . ALA A 1 203 ? 6.186 9.714 -25.092 1.00 87.12 203 ALA A C 1
ATOM 1514 O O . ALA A 1 203 ? 6.641 9.424 -26.185 1.00 87.12 203 ALA A O 1
ATOM 1515 N N . ASN A 1 204 ? 6.097 8.819 -24.109 1.00 84.06 204 ASN A N 1
ATOM 1516 C CA . ASN A 1 204 ? 6.570 7.439 -24.224 1.00 84.06 204 ASN A CA 1
ATOM 1517 C C . ASN A 1 204 ? 5.492 6.454 -24.726 1.00 84.06 204 ASN A C 1
ATOM 1519 O O . ASN A 1 204 ? 5.720 5.247 -24.734 1.00 84.06 204 ASN A O 1
ATOM 1523 N N . GLY A 1 205 ? 4.307 6.933 -25.128 1.00 84.88 205 GLY A N 1
ATOM 1524 C CA . GLY A 1 205 ? 3.189 6.079 -25.555 1.00 84.88 205 GLY A CA 1
ATOM 1525 C C . GLY A 1 205 ? 2.487 5.324 -24.415 1.00 84.88 205 GLY A C 1
ATOM 1526 O O . GLY A 1 205 ? 1.655 4.453 -24.662 1.00 84.88 205 GLY A O 1
ATOM 1527 N N . GLU A 1 206 ? 2.769 5.663 -23.159 1.00 85.88 206 GLU A N 1
ATOM 1528 C CA . GLU A 1 206 ? 2.262 4.993 -21.956 1.00 85.88 206 GLU A CA 1
ATOM 1529 C C . GLU A 1 206 ? 0.907 5.567 -21.514 1.00 85.88 206 GLU A C 1
ATOM 1531 O O . GLU A 1 206 ? 0.724 6.067 -20.399 1.00 85.88 206 GLU A O 1
ATOM 1536 N N . LEU A 1 207 ? -0.069 5.520 -22.419 1.00 86.19 207 LEU A N 1
ATOM 1537 C CA . LEU A 1 207 ? -1.354 6.206 -22.256 1.00 86.19 207 LEU A CA 1
ATOM 1538 C C . LEU A 1 207 ? -2.143 5.736 -21.025 1.00 86.19 207 LEU A C 1
ATOM 1540 O O . LEU A 1 207 ? -2.798 6.550 -20.368 1.00 86.19 207 LEU A O 1
ATOM 1544 N N . ASP A 1 208 ? -2.040 4.456 -20.664 1.00 83.56 208 ASP A N 1
ATOM 1545 C CA . ASP A 1 208 ? -2.705 3.905 -19.479 1.00 83.56 208 ASP A CA 1
ATOM 1546 C C . ASP A 1 208 ? -2.165 4.504 -18.173 1.00 83.56 208 ASP A C 1
ATOM 1548 O O . ASP A 1 208 ? -2.938 4.760 -17.247 1.00 83.56 208 ASP A O 1
ATOM 1552 N N . ALA A 1 209 ? -0.864 4.809 -18.113 1.00 86.94 209 ALA A N 1
ATOM 1553 C CA . ALA A 1 209 ? -0.242 5.468 -16.965 1.00 86.94 209 ALA A CA 1
ATOM 1554 C C . ALA A 1 209 ? -0.558 6.977 -16.924 1.00 86.94 209 ALA A C 1
ATOM 1556 O O . ALA A 1 209 ? -0.734 7.553 -15.845 1.00 86.94 209 ALA A O 1
ATOM 1557 N N . ALA A 1 210 ? -0.696 7.622 -18.088 1.00 90.12 210 ALA A N 1
ATOM 1558 C CA . ALA A 1 210 ? -1.060 9.037 -18.196 1.00 90.12 210 ALA A CA 1
ATOM 1559 C C . ALA A 1 210 ? -2.526 9.315 -17.821 1.00 90.12 210 ALA A C 1
ATOM 1561 O O . ALA A 1 210 ? -2.832 10.310 -17.154 1.00 90.12 210 ALA A O 1
ATOM 1562 N N . LYS A 1 211 ? -3.446 8.431 -18.222 1.00 88.81 211 LYS A N 1
ATOM 1563 C CA . LYS A 1 211 ? -4.900 8.585 -18.064 1.00 88.81 211 LYS A CA 1
ATOM 1564 C C . LYS A 1 211 ? -5.362 8.957 -16.643 1.00 88.81 211 LYS A C 1
ATOM 1566 O O . LYS A 1 211 ? -6.101 9.940 -16.522 1.00 88.81 211 LYS A O 1
ATOM 1571 N N . PRO A 1 212 ? -4.972 8.252 -15.560 1.00 88.06 212 PRO A N 1
ATOM 1572 C CA . PRO A 1 212 ? -5.412 8.615 -14.210 1.00 88.06 212 PRO A CA 1
ATOM 1573 C C . PRO A 1 212 ? -4.886 9.988 -13.765 1.00 88.06 212 PRO A C 1
ATOM 1575 O O . PRO A 1 212 ? -5.600 10.721 -13.078 1.00 88.06 212 PRO A O 1
ATOM 1578 N N . LEU A 1 213 ? -3.679 10.376 -14.193 1.00 90.38 213 LEU A N 1
ATOM 1579 C CA . LEU A 1 213 ? -3.113 11.693 -13.895 1.00 90.38 213 LEU A CA 1
ATOM 1580 C C . LEU A 1 213 ? -3.874 12.802 -14.626 1.00 90.38 213 LEU A C 1
ATOM 1582 O O . LEU A 1 213 ? -4.215 13.811 -14.013 1.00 90.38 213 LEU A O 1
ATOM 1586 N N . ARG A 1 214 ? -4.215 12.595 -15.904 1.00 90.19 214 ARG A N 1
ATOM 1587 C CA . ARG A 1 214 ? -5.050 13.524 -16.683 1.00 90.19 214 ARG A CA 1
ATOM 1588 C C . ARG A 1 214 ? -6.439 13.692 -16.080 1.00 90.19 214 ARG A C 1
ATOM 1590 O O . ARG A 1 214 ? -6.890 14.822 -15.917 1.00 90.19 214 ARG A O 1
ATOM 1597 N N . ALA A 1 215 ? -7.079 12.592 -15.683 1.00 88.75 215 ALA A N 1
ATOM 1598 C CA . ALA A 1 215 ? -8.374 12.637 -15.009 1.00 88.75 215 ALA A CA 1
ATOM 1599 C C . ALA A 1 215 ? -8.311 13.431 -13.695 1.00 88.75 215 ALA A C 1
ATOM 1601 O O . ALA A 1 215 ? -9.237 14.174 -13.378 1.00 88.75 215 ALA A O 1
ATOM 1602 N N . TRP A 1 216 ? -7.215 13.309 -12.941 1.00 89.88 216 TRP A N 1
ATOM 1603 C CA . TRP A 1 216 ? -7.002 14.105 -11.735 1.00 89.88 216 TRP A CA 1
ATOM 1604 C C . TRP A 1 216 ? -6.774 15.589 -12.041 1.00 89.88 216 TRP A C 1
ATOM 1606 O O . TRP A 1 216 ? -7.421 16.436 -11.429 1.00 89.88 216 TRP A O 1
ATOM 1616 N N . LEU A 1 217 ? -5.917 15.919 -13.011 1.00 89.81 217 LEU A N 1
ATOM 1617 C CA . LEU A 1 217 ? -5.627 17.306 -13.401 1.00 89.81 217 LEU A CA 1
ATOM 1618 C C . LEU A 1 217 ? -6.876 18.037 -13.911 1.00 89.81 217 LEU A C 1
ATOM 1620 O O . LEU A 1 217 ? -7.080 19.200 -13.578 1.00 89.81 217 LEU A O 1
ATOM 1624 N N . ALA A 1 218 ? -7.745 17.344 -14.650 1.00 89.12 218 ALA A N 1
ATOM 1625 C CA . ALA A 1 218 ? -8.993 17.897 -15.177 1.00 89.12 218 ALA A CA 1
ATOM 1626 C C . ALA A 1 218 ? -10.003 18.317 -14.091 1.00 89.12 218 ALA A C 1
ATOM 1628 O O . ALA A 1 218 ? -10.930 19.068 -14.377 1.00 89.12 218 ALA A O 1
ATOM 1629 N N . ARG A 1 219 ? -9.839 17.845 -12.847 1.00 88.06 219 ARG A N 1
ATOM 1630 C CA . ARG A 1 219 ? -10.685 18.226 -11.704 1.00 88.06 219 ARG A CA 1
ATOM 1631 C C . ARG A 1 219 ? -10.159 19.439 -10.930 1.00 88.06 219 ARG A C 1
ATOM 1633 O O . ARG A 1 219 ? -10.803 19.857 -9.970 1.00 88.06 219 ARG A O 1
ATOM 1640 N N . LEU A 1 220 ? -8.995 19.989 -11.289 1.00 86.06 220 LEU A N 1
ATOM 1641 C CA . LEU A 1 220 ? -8.462 21.174 -10.618 1.00 86.06 220 LEU A CA 1
ATOM 1642 C C . LEU A 1 220 ? -9.264 22.437 -10.988 1.00 86.06 220 LEU A C 1
ATOM 1644 O O . LEU A 1 220 ? -9.649 22.599 -12.149 1.00 86.06 220 LEU A O 1
ATOM 1648 N N . PRO A 1 221 ? -9.496 23.361 -10.035 1.00 80.81 221 PRO A N 1
ATOM 1649 C CA . PRO A 1 221 ? -10.139 24.638 -10.328 1.00 80.81 221 PRO A CA 1
ATOM 1650 C C . PRO A 1 221 ? -9.378 25.417 -11.408 1.00 80.81 221 PRO A C 1
ATOM 1652 O O . PRO A 1 221 ? -8.168 25.598 -11.308 1.00 80.81 221 PRO A O 1
ATOM 1655 N N . GLY A 1 222 ? -10.087 25.893 -12.435 1.00 73.31 222 GLY A N 1
ATOM 1656 C CA . GLY A 1 222 ? -9.487 26.680 -13.519 1.00 73.31 222 GLY A CA 1
ATOM 1657 C C . GLY A 1 222 ? -8.684 25.871 -14.544 1.00 73.31 222 GLY A C 1
ATOM 1658 O O . GLY A 1 222 ? -8.002 26.475 -15.369 1.00 73.31 222 GLY A O 1
ATOM 1659 N N . ALA A 1 223 ? -8.762 24.535 -14.528 1.00 66.94 223 ALA A N 1
ATOM 1660 C CA . ALA A 1 223 ? -8.135 23.706 -15.550 1.00 66.94 223 ALA A CA 1
ATOM 1661 C C . ALA A 1 223 ? -8.753 23.985 -16.932 1.00 66.94 223 ALA A C 1
ATOM 1663 O O . ALA A 1 223 ? -9.914 23.664 -17.190 1.00 66.94 223 ALA A O 1
ATOM 1664 N N . THR A 1 224 ? -7.972 24.560 -17.845 1.00 55.12 224 THR A N 1
ATOM 1665 C CA . THR A 1 224 ? -8.254 24.464 -19.279 1.00 55.12 224 THR A CA 1
ATOM 1666 C C . THR A 1 224 ? -7.888 23.058 -19.760 1.00 55.12 224 THR A C 1
ATOM 1668 O O . THR A 1 224 ? -6.889 22.498 -19.294 1.00 55.12 224 THR A O 1
ATOM 1671 N N . PRO A 1 225 ? -8.670 22.448 -20.674 1.00 48.28 225 PRO A N 1
ATOM 1672 C CA . PRO A 1 225 ? -8.272 21.197 -21.305 1.00 48.28 225 PRO A CA 1
ATOM 1673 C C . PRO A 1 225 ? -6.876 21.383 -21.914 1.00 48.28 225 PRO A C 1
ATOM 1675 O O . PRO A 1 225 ? -6.673 22.353 -22.647 1.00 48.28 225 PRO A O 1
ATOM 1678 N N . PRO A 1 226 ? -5.898 20.529 -21.586 1.00 49.50 226 PRO A N 1
ATOM 1679 C CA . PRO A 1 226 ? -4.563 20.668 -22.142 1.00 49.50 226 PRO A CA 1
ATOM 1680 C C . PRO A 1 226 ? -4.615 20.417 -23.653 1.00 49.50 226 PRO A C 1
ATOM 1682 O O . PRO A 1 226 ? -5.236 19.447 -24.093 1.00 49.50 226 PRO A O 1
ATOM 1685 N N . ASP A 1 227 ? -3.965 21.289 -24.429 1.00 51.00 227 ASP A N 1
ATOM 1686 C CA . ASP A 1 227 ? -3.792 21.119 -25.874 1.00 51.00 227 ASP A CA 1
ATOM 1687 C C . ASP A 1 227 ? -3.201 19.734 -26.176 1.00 51.00 227 ASP A C 1
ATOM 1689 O O . ASP A 1 227 ? -2.191 19.322 -25.601 1.00 51.00 227 ASP A O 1
ATOM 1693 N N . THR A 1 228 ? -3.842 19.012 -27.094 1.00 44.53 228 THR A N 1
ATOM 1694 C CA . THR A 1 228 ? -3.562 17.614 -27.459 1.00 44.53 228 THR A CA 1
ATOM 1695 C C . THR A 1 228 ? -2.334 17.448 -28.357 1.00 44.53 228 THR A C 1
ATOM 1697 O O . THR A 1 228 ? -2.307 16.567 -29.216 1.00 44.53 228 THR A O 1
ATOM 1700 N N . ALA A 1 229 ? -1.314 18.293 -28.222 1.00 43.03 229 ALA A N 1
ATOM 1701 C CA . ALA A 1 229 ? -0.095 18.136 -29.004 1.00 43.03 229 ALA A CA 1
ATOM 1702 C C . ALA A 1 229 ? 0.736 16.975 -28.433 1.00 43.03 229 ALA A C 1
ATOM 1704 O O . ALA A 1 229 ? 1.578 17.171 -27.559 1.00 43.03 229 ALA A O 1
ATOM 1705 N N . SER A 1 230 ? 0.472 15.756 -28.913 1.00 42.50 230 SER A N 1
ATOM 1706 C CA . SER A 1 230 ? 1.292 14.575 -28.640 1.00 42.50 230 SER A CA 1
ATOM 1707 C C . SER A 1 230 ? 2.690 14.771 -29.240 1.00 42.50 230 SER A C 1
ATOM 1709 O O . SER A 1 230 ? 2.801 14.892 -30.464 1.00 42.50 230 SER A O 1
ATOM 1711 N N . PRO A 1 231 ? 3.766 14.808 -28.438 1.00 45.22 231 PRO A N 1
ATOM 1712 C CA . PRO A 1 231 ? 5.107 14.695 -28.987 1.00 45.22 231 PRO A CA 1
ATOM 1713 C C . PRO A 1 231 ? 5.309 13.288 -29.569 1.00 45.22 231 PRO A C 1
ATOM 1715 O O . PRO A 1 231 ? 4.765 12.303 -29.071 1.00 45.22 231 PRO A O 1
ATOM 1718 N N . THR A 1 232 ? 6.074 13.212 -30.655 1.00 40.12 232 THR A N 1
ATOM 1719 C CA . THR A 1 232 ? 6.436 11.965 -31.335 1.00 40.12 232 THR A CA 1
ATOM 1720 C C . THR A 1 232 ? 7.148 11.013 -30.364 1.00 40.12 232 THR A C 1
ATOM 1722 O O . THR A 1 232 ? 8.070 11.464 -29.678 1.00 40.12 232 THR A O 1
ATOM 1725 N N . PRO A 1 233 ? 6.771 9.722 -30.304 1.00 43.88 233 PRO A N 1
ATOM 1726 C CA . PRO A 1 233 ? 7.331 8.804 -29.322 1.00 43.88 233 PRO A CA 1
ATOM 1727 C C . PRO A 1 233 ? 8.825 8.533 -29.560 1.00 43.88 233 PRO A C 1
ATOM 1729 O O . PRO A 1 233 ? 9.205 8.216 -30.693 1.00 43.88 233 PRO A O 1
ATOM 1732 N N . PRO A 1 234 ? 9.692 8.625 -28.530 1.00 41.41 234 PRO A N 1
ATOM 1733 C CA . PRO A 1 234 ? 11.011 8.022 -28.586 1.00 41.41 234 PRO A CA 1
ATOM 1734 C C . PRO A 1 234 ? 10.905 6.490 -28.572 1.00 41.41 234 PRO A C 1
ATOM 1736 O O . PRO A 1 234 ? 9.926 5.907 -28.107 1.00 41.41 234 PRO A O 1
ATOM 1739 N N . ALA A 1 235 ? 11.936 5.843 -29.112 1.00 40.97 235 ALA A N 1
ATOM 1740 C CA . ALA A 1 235 ? 12.039 4.393 -29.199 1.00 40.97 235 ALA A CA 1
ATOM 1741 C C . ALA A 1 235 ? 12.125 3.702 -27.819 1.00 40.97 235 ALA A C 1
ATOM 1743 O O . ALA A 1 235 ? 12.613 4.269 -26.845 1.00 40.97 235 ALA A O 1
ATOM 1744 N N . ALA A 1 236 ? 11.644 2.458 -27.821 1.00 41.47 236 ALA A N 1
ATOM 1745 C CA . ALA A 1 236 ? 11.465 1.465 -26.762 1.00 41.47 236 ALA A CA 1
ATOM 1746 C C . ALA A 1 236 ? 12.361 1.498 -25.497 1.00 41.47 236 ALA A C 1
ATOM 1748 O O . ALA A 1 236 ? 13.587 1.559 -25.559 1.00 41.47 236 ALA A O 1
ATOM 1749 N N . THR A 1 237 ? 11.664 1.283 -24.370 1.00 49.62 237 THR A N 1
ATOM 1750 C CA . THR A 1 237 ? 12.075 0.642 -23.101 1.00 49.62 237 THR A CA 1
ATOM 1751 C C . THR A 1 237 ? 13.314 1.191 -22.399 1.00 49.62 237 THR A C 1
ATOM 1753 O O . THR A 1 237 ? 14.385 0.588 -22.398 1.00 49.62 237 THR A O 1
ATOM 1756 N N . THR A 1 238 ? 13.111 2.295 -21.682 1.00 62.19 238 THR A N 1
ATOM 1757 C CA . THR A 1 238 ? 13.881 2.618 -20.476 1.00 62.19 238 THR A CA 1
ATOM 1758 C C . THR A 1 238 ? 13.463 1.678 -19.337 1.00 62.19 238 THR A C 1
ATOM 1760 O O . THR A 1 238 ? 12.302 1.282 -19.277 1.00 62.19 238 THR A O 1
ATOM 1763 N N . SER A 1 239 ? 14.388 1.314 -18.440 1.00 75.56 239 SER A N 1
ATOM 1764 C CA . SER A 1 239 ? 14.085 0.652 -17.154 1.00 75.56 239 SER A CA 1
ATOM 1765 C C . SER A 1 239 ? 12.930 1.368 -16.427 1.00 75.56 239 SER A C 1
ATOM 1767 O O . SER A 1 239 ? 12.824 2.593 -16.529 1.00 75.56 239 SER A O 1
ATOM 1769 N N . ARG A 1 240 ? 12.033 0.643 -15.735 1.00 85.25 240 ARG A N 1
ATOM 1770 C CA . ARG A 1 240 ? 10.791 1.226 -15.183 1.00 85.25 240 ARG A CA 1
ATOM 1771 C C . ARG A 1 240 ? 10.500 0.858 -13.735 1.00 85.25 240 ARG A C 1
ATOM 1773 O O . ARG A 1 240 ? 10.766 -0.243 -13.264 1.00 85.25 240 ARG A O 1
ATOM 1780 N N . TRP A 1 241 ? 9.792 1.765 -13.060 1.00 90.50 241 TRP A N 1
ATOM 1781 C CA . TRP A 1 241 ? 9.220 1.526 -11.735 1.00 90.50 241 TRP A CA 1
ATOM 1782 C C . TRP A 1 241 ? 7.713 1.836 -11.711 1.00 90.50 241 TRP A C 1
ATOM 1784 O O . TRP A 1 241 ? 7.281 2.867 -11.171 1.00 90.50 241 TRP A O 1
ATOM 1794 N N . PRO A 1 242 ? 6.893 0.973 -12.342 1.00 86.31 242 PRO A N 1
ATOM 1795 C CA . PRO A 1 242 ? 5.474 1.234 -12.514 1.00 86.31 242 PRO A CA 1
ATOM 1796 C C . PRO A 1 242 ? 4.730 1.204 -11.178 1.00 86.31 242 PRO A C 1
ATOM 1798 O O . PRO A 1 242 ? 5.076 0.458 -10.258 1.00 86.31 242 PRO A O 1
ATOM 1801 N N . ALA A 1 243 ? 3.659 1.994 -11.095 1.00 87.19 243 ALA A N 1
ATOM 1802 C CA . ALA A 1 243 ? 2.711 1.904 -9.991 1.00 87.19 243 ALA A CA 1
ATOM 1803 C C . ALA A 1 243 ? 2.001 0.530 -9.970 1.00 87.19 243 ALA A C 1
ATOM 1805 O O . ALA A 1 243 ? 1.888 -0.119 -11.014 1.00 87.19 243 ALA A O 1
ATOM 1806 N N . PRO A 1 244 ? 1.468 0.092 -8.815 1.00 90.31 244 PRO A N 1
ATOM 1807 C CA . PRO A 1 244 ? 0.639 -1.110 -8.740 1.00 90.31 244 PRO A CA 1
ATOM 1808 C C . PRO A 1 244 ? -0.626 -1.014 -9.606 1.00 90.31 244 PRO A C 1
ATOM 1810 O O . PRO A 1 244 ? -1.212 0.063 -9.748 1.00 90.31 244 PRO A O 1
ATOM 1813 N N . TYR A 1 245 ? -1.104 -2.156 -10.109 1.00 89.06 245 TYR A N 1
ATOM 1814 C CA . TYR A 1 245 ? -2.302 -2.261 -10.954 1.00 89.06 245 TYR A CA 1
ATOM 1815 C C . TYR A 1 245 ? -3.580 -2.325 -10.106 1.00 89.06 245 TYR A C 1
ATOM 1817 O O . TYR A 1 245 ? -4.368 -3.264 -10.182 1.00 89.06 245 TYR A O 1
ATOM 1825 N N . PHE A 1 246 ? -3.767 -1.335 -9.235 1.00 91.06 246 PHE A N 1
ATOM 1826 C CA . PHE A 1 246 ? -4.925 -1.283 -8.343 1.00 91.06 246 PHE A CA 1
ATOM 1827 C C . PHE A 1 246 ? -6.114 -0.633 -9.044 1.00 91.06 246 PHE A C 1
ATOM 1829 O O . PHE A 1 246 ? -5.943 0.271 -9.866 1.00 91.06 246 PHE A O 1
ATOM 1836 N N . ALA A 1 247 ? -7.333 -1.019 -8.657 1.00 90.19 247 ALA A N 1
ATOM 1837 C CA . ALA A 1 247 ? -8.522 -0.347 -9.155 1.00 90.19 247 ALA A CA 1
ATOM 1838 C C . ALA A 1 247 ? -8.493 1.142 -8.768 1.00 90.19 247 ALA A C 1
ATOM 1840 O O . ALA A 1 247 ? -8.168 1.523 -7.634 1.00 90.19 247 ALA A O 1
ATOM 1841 N N . ALA A 1 248 ? -8.830 1.993 -9.737 1.00 87.75 248 ALA A N 1
ATOM 1842 C CA . ALA A 1 248 ? -8.941 3.423 -9.514 1.00 87.75 248 ALA A CA 1
ATOM 1843 C C . ALA A 1 248 ? -10.117 3.722 -8.575 1.00 87.75 248 ALA A C 1
ATOM 1845 O O . ALA A 1 248 ? -11.192 3.130 -8.683 1.00 87.75 248 ALA A O 1
ATOM 1846 N N . LEU A 1 249 ? -9.919 4.679 -7.671 1.00 89.81 249 LEU A N 1
ATOM 1847 C CA . LEU A 1 249 ? -10.997 5.194 -6.838 1.00 89.81 249 LEU A CA 1
ATOM 1848 C C . LEU A 1 249 ? -11.913 6.073 -7.709 1.00 89.81 249 LEU A C 1
ATOM 1850 O O . LEU A 1 249 ? -11.404 6.970 -8.391 1.00 89.81 249 LEU A O 1
ATOM 1854 N N . PRO A 1 250 ? -13.237 5.853 -7.711 1.00 90.44 250 PRO A N 1
ATOM 1855 C CA . PRO A 1 250 ? -14.176 6.576 -8.572 1.00 90.44 250 PRO A CA 1
ATOM 1856 C C . PRO A 1 250 ? -14.526 7.957 -7.986 1.00 90.44 250 PRO A C 1
ATOM 1858 O O . PRO A 1 250 ? -15.679 8.275 -7.716 1.00 90.44 250 PRO A O 1
ATOM 1861 N N . LEU A 1 251 ? -13.499 8.780 -7.780 1.00 87.19 251 LEU A N 1
ATOM 1862 C CA . LEU A 1 251 ? -13.596 10.094 -7.152 1.00 87.19 251 LEU A CA 1
ATOM 1863 C C . LEU A 1 251 ? -14.083 11.147 -8.150 1.00 87.19 251 LEU A C 1
ATOM 1865 O O . LEU A 1 251 ? -13.564 11.258 -9.266 1.00 87.19 251 LEU A O 1
ATOM 1869 N N . THR A 1 252 ? -15.029 11.976 -7.715 1.00 83.56 252 THR A N 1
ATOM 1870 C CA . THR A 1 252 ? -15.549 13.115 -8.491 1.00 83.56 252 THR A CA 1
ATOM 1871 C C . THR A 1 252 ? -14.847 14.435 -8.164 1.00 83.56 252 THR A C 1
ATOM 1873 O O . THR A 1 252 ? -14.950 15.389 -8.930 1.00 83.56 252 THR A O 1
ATOM 1876 N N . THR A 1 253 ? -14.085 14.482 -7.070 1.00 85.25 253 THR A N 1
ATOM 1877 C CA . THR A 1 253 ? -13.366 15.660 -6.565 1.00 85.25 253 THR A CA 1
ATOM 1878 C C . THR A 1 253 ? -11.921 15.308 -6.208 1.00 85.25 253 THR A C 1
ATOM 1880 O O . THR A 1 253 ? -11.593 14.148 -5.955 1.00 85.25 253 THR A O 1
ATOM 1883 N N . ASN A 1 254 ? -11.051 16.319 -6.193 1.00 84.19 254 ASN A N 1
ATOM 1884 C CA . ASN A 1 254 ? -9.692 16.209 -5.658 1.00 84.19 254 ASN A CA 1
ATOM 1885 C C . ASN A 1 254 ? -9.607 16.638 -4.183 1.00 84.19 254 ASN A C 1
ATOM 1887 O O . ASN A 1 254 ? -8.567 16.429 -3.564 1.00 84.19 254 ASN A O 1
ATOM 1891 N N . ALA A 1 255 ? -10.673 17.226 -3.626 1.00 85.69 255 ALA A N 1
ATOM 1892 C CA . ALA A 1 255 ? -10.779 17.530 -2.205 1.00 85.69 255 ALA A CA 1
ATOM 1893 C C . ALA A 1 255 ? -11.056 16.230 -1.446 1.00 85.69 255 ALA A C 1
ATOM 1895 O O . ALA A 1 255 ? -12.201 15.853 -1.216 1.00 85.69 255 ALA A O 1
ATOM 1896 N N . VAL A 1 256 ? -9.996 15.503 -1.117 1.00 87.19 256 VAL A N 1
ATOM 1897 C CA . VAL A 1 256 ? -10.081 14.205 -0.451 1.00 87.19 256 VAL A CA 1
ATOM 1898 C C . VAL A 1 256 ? -9.242 14.206 0.811 1.00 87.19 256 VAL A C 1
ATOM 1900 O O . VAL A 1 256 ? -8.186 14.829 0.864 1.00 87.19 256 VAL A O 1
ATOM 1903 N N . THR A 1 257 ? -9.720 13.490 1.813 1.00 87.50 257 THR A N 1
ATOM 1904 C CA . THR A 1 257 ? -8.931 13.064 2.965 1.00 87.50 257 THR A CA 1
ATOM 1905 C C . THR A 1 257 ? -8.846 11.552 2.929 1.00 87.50 257 THR A C 1
ATOM 1907 O O . THR A 1 257 ? -9.771 10.870 2.480 1.00 87.50 257 THR A O 1
ATOM 1910 N N . SER A 1 258 ? -7.736 10.996 3.386 1.00 89.56 258 SER A N 1
ATOM 1911 C CA . SER A 1 258 ? -7.608 9.551 3.457 1.00 89.56 258 SER A CA 1
ATOM 1912 C C . SER A 1 258 ? -6.866 9.119 4.708 1.00 89.56 258 SER A C 1
ATOM 1914 O O . SER A 1 258 ? -6.277 9.908 5.436 1.00 89.56 258 SER A O 1
ATOM 1916 N N . GLY A 1 259 ? -6.996 7.842 5.017 1.00 91.25 259 GLY A N 1
ATOM 1917 C CA . GLY A 1 259 ? -6.423 7.236 6.198 1.00 91.25 259 GLY A CA 1
ATOM 1918 C C . GLY A 1 259 ? -6.451 5.727 6.070 1.00 91.25 259 GLY A C 1
ATOM 1919 O O . GLY A 1 259 ? -6.683 5.166 4.997 1.00 91.25 259 GLY A O 1
ATOM 1920 N N . ASN A 1 260 ? -6.222 5.060 7.186 1.00 94.31 260 ASN A N 1
ATOM 1921 C CA . ASN A 1 260 ? -6.167 3.616 7.266 1.00 94.31 260 ASN A CA 1
ATOM 1922 C C . ASN A 1 260 ? -7.411 3.044 7.941 1.00 94.31 260 ASN A C 1
ATOM 1924 O O . ASN A 1 260 ? -8.152 3.719 8.659 1.00 94.31 260 ASN A O 1
ATOM 1928 N N . GLY A 1 261 ? -7.622 1.755 7.731 1.00 95.06 261 GLY A N 1
ATOM 1929 C CA . GLY A 1 261 ? -8.613 0.982 8.448 1.00 95.06 261 GLY A CA 1
ATOM 1930 C C . GLY A 1 261 ? -8.391 -0.508 8.260 1.00 95.06 261 GLY A C 1
ATOM 1931 O O . GLY A 1 261 ? -7.408 -0.953 7.660 1.00 95.06 261 GLY A O 1
ATOM 1932 N N . PHE A 1 262 ? -9.339 -1.300 8.746 1.00 96.19 262 PHE A N 1
ATOM 1933 C CA . PHE A 1 262 ? -9.323 -2.742 8.524 1.00 96.19 262 PHE A CA 1
ATOM 1934 C C . PHE A 1 262 ? -10.717 -3.352 8.450 1.00 96.19 262 PHE A C 1
ATOM 1936 O O . PHE A 1 262 ? -11.672 -2.890 9.080 1.00 96.19 262 PHE A O 1
ATOM 1943 N N . VAL A 1 263 ? -10.810 -4.427 7.674 1.00 96.00 263 VAL A N 1
ATOM 1944 C CA . VAL A 1 263 ? -12.038 -5.156 7.373 1.00 96.00 263 VAL A CA 1
ATOM 1945 C C . VAL A 1 263 ? -12.408 -6.093 8.523 1.00 96.00 263 VAL A C 1
ATOM 1947 O O . VAL A 1 263 ? -11.602 -6.901 8.988 1.00 96.00 263 VAL A O 1
ATOM 1950 N N . VAL A 1 264 ? -13.666 -6.026 8.956 1.00 92.69 264 VAL A N 1
ATOM 1951 C CA . VAL A 1 264 ? -14.249 -6.862 10.013 1.00 92.69 264 VAL A CA 1
ATOM 1952 C C . VAL A 1 264 ? -15.624 -7.397 9.603 1.00 92.69 264 VAL A C 1
ATOM 1954 O O . VAL A 1 264 ? -16.159 -7.081 8.538 1.00 92.69 264 VAL A O 1
ATOM 1957 N N . ASP A 1 265 ? -16.217 -8.220 10.472 1.00 90.75 265 ASP A N 1
ATOM 1958 C CA . ASP A 1 265 ? -17.569 -8.761 10.302 1.00 90.75 265 ASP A CA 1
ATOM 1959 C C . ASP A 1 265 ? -17.775 -9.482 8.959 1.00 90.75 265 ASP A C 1
ATOM 1961 O O . ASP A 1 265 ? -18.716 -9.218 8.212 1.00 90.75 265 ASP A O 1
ATOM 1965 N N . GLN A 1 266 ? -16.875 -10.422 8.652 1.00 92.06 266 GLN A N 1
ATOM 1966 C CA . GLN A 1 266 ? -16.949 -11.254 7.445 1.00 92.06 266 GLN A CA 1
ATOM 1967 C C . GLN A 1 266 ? -16.927 -10.430 6.151 1.00 92.06 266 GLN A C 1
ATOM 1969 O O . GLN A 1 266 ? -17.551 -10.820 5.168 1.00 92.06 266 GLN A O 1
ATOM 1974 N N . GLY A 1 267 ? -16.238 -9.289 6.165 1.00 94.62 267 GLY A N 1
ATOM 1975 C CA . GLY A 1 267 ? -16.088 -8.444 4.988 1.00 94.62 267 GLY A CA 1
ATOM 1976 C C . GLY A 1 267 ? -17.134 -7.348 4.854 1.00 94.62 267 GLY A C 1
ATOM 1977 O O . GLY A 1 267 ? -17.072 -6.593 3.894 1.00 94.62 267 GLY A O 1
ATOM 1978 N N . ARG A 1 268 ? -18.103 -7.245 5.771 1.00 95.69 268 ARG A N 1
ATOM 1979 C CA . ARG A 1 268 ? -19.216 -6.286 5.657 1.00 95.69 268 ARG A CA 1
ATOM 1980 C C . ARG A 1 268 ? -18.920 -4.909 6.230 1.00 95.69 268 ARG A C 1
ATOM 1982 O O . ARG A 1 268 ? -19.711 -3.991 6.015 1.00 95.69 268 ARG A O 1
ATOM 1989 N N . ARG A 1 269 ? -17.855 -4.764 7.016 1.00 95.88 269 ARG A N 1
ATOM 1990 C CA . ARG A 1 269 ? -17.575 -3.525 7.740 1.00 95.88 269 ARG A CA 1
ATOM 1991 C C . ARG A 1 269 ? -16.100 -3.189 7.759 1.00 95.88 269 ARG A C 1
ATOM 1993 O O . ARG A 1 269 ? -15.259 -4.077 7.653 1.00 95.88 269 ARG A O 1
ATOM 2000 N N . VAL A 1 270 ? -15.813 -1.911 7.961 1.00 96.50 270 VAL A N 1
ATOM 2001 C CA . VAL A 1 270 ? -14.464 -1.381 8.155 1.00 96.50 270 VAL A CA 1
ATOM 2002 C C . VAL A 1 270 ? -14.433 -0.566 9.434 1.00 96.50 270 VAL A C 1
ATOM 2004 O O . VAL A 1 270 ? -15.335 0.230 9.684 1.00 96.50 270 VAL A O 1
ATOM 2007 N N . VAL A 1 271 ? -13.397 -0.767 10.239 1.00 95.31 271 VAL A N 1
ATOM 2008 C CA . VAL A 1 271 ? -13.079 0.104 11.374 1.00 95.31 271 VAL A CA 1
ATOM 2009 C C . VAL A 1 271 ? -11.990 1.079 10.936 1.00 95.31 271 VAL A C 1
ATOM 2011 O O . VAL A 1 271 ? -11.029 0.669 10.287 1.00 95.31 271 VAL A O 1
ATOM 2014 N N . THR A 1 272 ? -12.157 2.354 11.273 1.00 94.69 272 THR A N 1
ATOM 2015 C CA . THR A 1 272 ? -11.204 3.444 10.999 1.00 94.69 272 THR A CA 1
ATOM 2016 C C . THR A 1 272 ? -11.309 4.513 12.094 1.00 94.69 272 THR A C 1
ATOM 2018 O O . THR A 1 272 ? -12.058 4.343 13.062 1.00 94.69 272 THR A O 1
ATOM 2021 N N . ASN A 1 273 ? -10.554 5.603 11.981 1.00 92.69 273 ASN A N 1
ATOM 2022 C CA . ASN A 1 273 ? -10.633 6.734 12.898 1.00 92.69 273 ASN A CA 1
ATOM 2023 C C . ASN A 1 273 ? -11.893 7.590 12.693 1.00 92.69 273 ASN A C 1
ATOM 2025 O O . ASN A 1 273 ? -12.448 7.665 11.598 1.00 92.69 273 ASN A O 1
ATOM 2029 N N . ALA A 1 274 ? -12.360 8.235 13.765 1.00 91.69 274 ALA A N 1
ATOM 2030 C CA . ALA A 1 274 ? -13.541 9.095 13.727 1.00 91.69 274 ALA A CA 1
ATOM 2031 C C . ALA A 1 274 ? -13.274 10.403 12.978 1.00 91.69 274 ALA A C 1
ATOM 2033 O O . ALA A 1 274 ? -14.146 10.856 12.237 1.00 91.69 274 ALA A O 1
ATOM 2034 N N . SER A 1 275 ? -12.082 10.984 13.149 1.00 89.25 275 SER A N 1
ATOM 2035 C CA . SER A 1 275 ? -11.673 12.230 12.482 1.00 89.25 275 SER A CA 1
ATOM 2036 C C . SER A 1 275 ? -11.829 12.168 10.960 1.00 89.25 275 SER A C 1
ATOM 2038 O O . SER A 1 275 ? -12.286 13.135 10.355 1.00 89.25 275 SER A O 1
ATOM 2040 N N . LEU A 1 276 ? -11.563 11.003 10.360 1.00 89.06 276 LEU A N 1
ATOM 2041 C CA . LEU A 1 276 ? -11.636 10.796 8.916 1.00 89.06 276 LEU A CA 1
ATOM 2042 C C . LEU A 1 276 ? -13.051 10.997 8.348 1.00 89.06 276 LEU A C 1
ATOM 2044 O O . LEU A 1 276 ? -13.197 11.396 7.199 1.00 89.06 276 LEU A O 1
ATOM 2048 N N . VAL A 1 277 ? -14.098 10.752 9.144 1.00 89.56 277 VAL A N 1
ATOM 2049 C CA . VAL A 1 277 ? -15.506 10.814 8.700 1.00 89.56 277 VAL A CA 1
ATOM 2050 C C . VAL A 1 277 ? -16.348 11.858 9.439 1.00 89.56 277 VAL A C 1
ATOM 2052 O O . VAL A 1 277 ? -17.565 11.915 9.256 1.00 89.56 277 VAL A O 1
ATOM 2055 N N . ALA A 1 278 ? -15.725 12.696 10.271 1.00 79.56 278 ALA A N 1
ATOM 2056 C CA . ALA A 1 278 ? -16.420 13.622 11.167 1.00 79.56 278 ALA A CA 1
ATOM 2057 C C . ALA A 1 278 ? -17.205 14.737 10.443 1.00 79.56 278 ALA A C 1
ATOM 2059 O O . ALA A 1 278 ? -18.194 15.232 10.981 1.00 79.56 278 ALA A O 1
ATOM 2060 N N . ASN A 1 279 ? -16.827 15.096 9.212 1.00 72.62 279 ASN A N 1
ATOM 2061 C CA . ASN A 1 279 ? -17.371 16.255 8.489 1.00 72.62 279 ASN A CA 1
ATOM 2062 C C . ASN A 1 279 ? -18.589 15.942 7.597 1.00 72.62 279 ASN A C 1
ATOM 2064 O O . ASN A 1 279 ? -18.847 16.643 6.623 1.00 72.62 279 ASN A O 1
ATOM 2068 N N . GLY A 1 280 ? -19.358 14.893 7.907 1.00 67.38 280 GLY A N 1
ATOM 2069 C CA . GLY A 1 280 ? -20.535 14.528 7.106 1.00 67.38 280 GLY A CA 1
ATOM 2070 C C . GLY A 1 280 ? -20.176 13.951 5.734 1.00 67.38 280 GLY A C 1
ATOM 2071 O O . GLY A 1 280 ? -20.882 14.202 4.759 1.00 67.38 280 GLY A O 1
ATOM 2072 N N . ALA A 1 281 ? -19.083 13.184 5.687 1.00 70.44 281 ALA A N 1
ATOM 2073 C CA . ALA A 1 281 ? -18.566 12.466 4.526 1.00 70.44 281 ALA A CA 1
ATOM 2074 C C . ALA A 1 281 ? -19.679 11.759 3.730 1.00 70.44 281 ALA A C 1
ATOM 2076 O O . ALA A 1 281 ? -20.336 10.848 4.245 1.00 70.44 281 ALA A O 1
ATOM 2077 N N . LYS A 1 282 ? -19.897 12.180 2.478 1.00 73.75 282 LYS A N 1
ATOM 2078 C CA . LYS A 1 282 ? -20.962 11.630 1.617 1.00 73.75 282 LYS A CA 1
ATOM 2079 C C . LYS A 1 282 ? -20.465 10.563 0.657 1.00 73.75 282 LYS A C 1
ATOM 2081 O O . LYS A 1 282 ? -21.242 9.683 0.296 1.00 73.75 282 LYS A O 1
ATOM 2086 N N . ASP A 1 283 ? -19.198 10.641 0.268 1.00 90.44 283 ASP A N 1
ATOM 2087 C CA . ASP A 1 283 ? -18.601 9.740 -0.705 1.00 90.44 283 ASP A CA 1
ATOM 2088 C C . ASP A 1 283 ? -17.344 9.098 -0.110 1.00 90.44 283 ASP A C 1
ATOM 2090 O O . ASP A 1 283 ? -16.301 9.736 0.038 1.00 90.44 283 ASP A O 1
ATOM 2094 N N . ILE A 1 284 ? -17.493 7.846 0.332 1.00 94.94 284 ILE A N 1
ATOM 2095 C CA . ILE A 1 284 ? -16.454 7.098 1.040 1.00 94.94 284 ILE A CA 1
ATOM 2096 C C . ILE A 1 284 ? -16.117 5.853 0.235 1.00 94.94 284 ILE A C 1
ATOM 2098 O O . ILE A 1 284 ? -16.975 5.002 -0.017 1.00 94.94 284 ILE A O 1
ATOM 2102 N N . TRP A 1 285 ? -14.841 5.719 -0.096 1.00 96.00 285 TRP A N 1
ATOM 2103 C CA . TRP A 1 285 ? -14.295 4.580 -0.811 1.00 96.00 285 TRP A CA 1
ATOM 2104 C C . TRP A 1 285 ? -13.238 3.892 0.034 1.00 96.00 285 TRP A C 1
ATOM 2106 O O . TRP A 1 285 ? -12.446 4.523 0.726 1.00 96.00 285 TRP A O 1
ATOM 2116 N N . VAL A 1 286 ? -13.229 2.570 -0.020 1.00 96.25 286 VAL A N 1
ATOM 2117 C CA . VAL A 1 286 ? -12.280 1.732 0.702 1.00 96.25 286 VAL A CA 1
ATOM 2118 C C . VAL A 1 286 ? -11.533 0.897 -0.315 1.00 96.25 286 VAL A C 1
ATOM 2120 O O . VAL A 1 286 ? -12.176 0.189 -1.087 1.00 96.25 286 VAL A O 1
ATOM 2123 N N . ARG A 1 287 ? -10.202 0.932 -0.283 1.00 96.31 287 ARG A N 1
ATOM 2124 C CA . ARG A 1 287 ? -9.342 0.089 -1.116 1.00 96.31 287 ARG A CA 1
ATOM 2125 C C . ARG A 1 287 ? -8.482 -0.821 -0.251 1.00 96.31 287 ARG A C 1
ATOM 2127 O O . ARG A 1 287 ? -7.831 -0.325 0.661 1.00 96.31 287 ARG A O 1
ATOM 2134 N N . ASN A 1 288 ? -8.479 -2.126 -0.505 1.00 96.06 288 ASN A N 1
ATOM 2135 C CA . ASN A 1 288 ? -7.655 -3.067 0.262 1.00 96.06 288 ASN A CA 1
ATOM 2136 C C . ASN A 1 288 ? -6.225 -3.213 -0.288 1.00 96.06 288 ASN A C 1
ATOM 2138 O O . ASN A 1 288 ? -5.888 -2.657 -1.336 1.00 96.06 288 ASN A O 1
ATOM 2142 N N . GLY A 1 289 ? -5.387 -3.991 0.406 1.00 94.06 289 GLY A N 1
ATOM 2143 C CA . GLY A 1 289 ? -4.004 -4.270 -0.003 1.00 94.06 289 GLY A CA 1
ATOM 2144 C C . GLY A 1 289 ? -3.847 -5.028 -1.324 1.00 94.06 289 GLY A C 1
ATOM 2145 O O . GLY A 1 289 ? -2.742 -5.075 -1.846 1.00 94.06 289 GLY A O 1
ATOM 2146 N N . LEU A 1 290 ? -4.936 -5.566 -1.886 1.00 95.06 290 LEU A N 1
ATOM 2147 C CA . LEU A 1 290 ? -4.967 -6.201 -3.211 1.00 95.06 290 LEU A CA 1
ATOM 2148 C C . LEU A 1 290 ? -5.463 -5.249 -4.310 1.00 95.06 290 LEU A C 1
ATOM 2150 O O . LEU A 1 290 ? -5.613 -5.646 -5.462 1.00 95.06 290 LEU A O 1
ATOM 2154 N N . GLY A 1 291 ? -5.758 -3.994 -3.962 1.00 93.94 291 GLY A N 1
ATOM 2155 C CA . GLY A 1 291 ? -6.242 -2.990 -4.899 1.00 93.94 291 GLY A CA 1
ATOM 2156 C C . GLY A 1 291 ? -7.731 -3.069 -5.223 1.00 93.94 291 GLY A C 1
ATOM 2157 O O . GLY A 1 291 ? -8.183 -2.317 -6.084 1.00 93.94 291 GLY A O 1
ATOM 2158 N N . GLU A 1 292 ? -8.510 -3.915 -4.545 1.00 95.31 292 GLU A N 1
ATOM 2159 C CA . GLU A 1 292 ? -9.962 -3.945 -4.713 1.00 95.31 292 GLU A CA 1
ATOM 2160 C C . GLU A 1 292 ? -10.623 -2.761 -4.013 1.00 95.31 292 GLU A C 1
ATOM 2162 O O . GLU A 1 292 ? -10.294 -2.452 -2.870 1.00 95.31 292 GLU A O 1
ATOM 2167 N N . VAL A 1 293 ? -11.599 -2.142 -4.683 1.00 96.38 293 VAL A N 1
ATOM 2168 C CA . VAL A 1 293 ? -12.334 -0.972 -4.185 1.00 96.38 293 VAL A CA 1
ATOM 2169 C C . VAL A 1 293 ? -13.767 -1.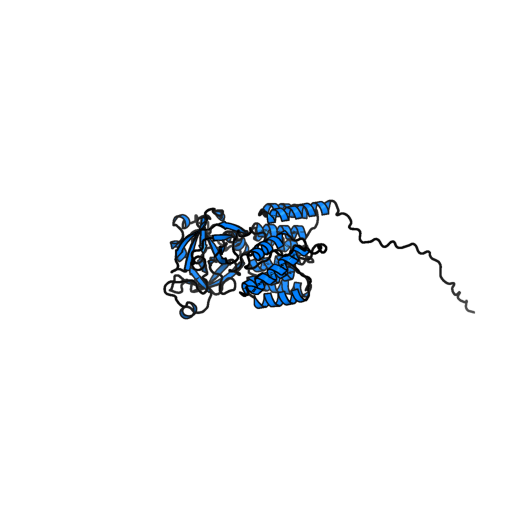351 -3.800 1.00 96.38 293 VAL A C 1
ATOM 2171 O O . VAL A 1 293 ? -14.418 -2.159 -4.469 1.00 96.38 293 VAL A O 1
ATOM 2174 N N . ARG A 1 294 ? -14.279 -0.756 -2.719 1.00 97.38 294 ARG A N 1
ATOM 2175 C CA . ARG A 1 294 ? -15.680 -0.828 -2.281 1.00 97.38 294 ARG A CA 1
ATOM 2176 C C . ARG A 1 294 ? -16.181 0.549 -1.866 1.00 97.38 294 ARG A C 1
ATOM 2178 O O . ARG A 1 294 ? -15.452 1.305 -1.229 1.00 97.38 294 ARG A O 1
ATOM 2185 N N . ALA A 1 295 ? -17.442 0.841 -2.173 1.00 97.12 295 ALA A N 1
ATOM 2186 C CA . ALA A 1 295 ? -18.147 1.959 -1.555 1.00 97.12 295 ALA A CA 1
ATOM 2187 C C . ALA A 1 295 ? -18.392 1.659 -0.070 1.00 97.12 295 ALA A C 1
ATOM 2189 O O . ALA A 1 295 ? -18.595 0.502 0.316 1.00 97.12 295 ALA A O 1
ATOM 2190 N N . ALA A 1 296 ? -18.424 2.698 0.754 1.00 97.25 296 ALA A N 1
ATOM 2191 C CA . ALA A 1 296 ? -18.680 2.593 2.178 1.00 97.25 296 ALA A CA 1
ATOM 2192 C C . ALA A 1 296 ? -19.648 3.677 2.653 1.00 97.25 296 ALA A C 1
ATOM 2194 O O . ALA A 1 296 ? -19.826 4.716 2.026 1.00 97.25 296 ALA A O 1
ATOM 2195 N N . GLN A 1 297 ? -20.302 3.415 3.779 1.00 95.81 297 GLN A N 1
ATOM 2196 C CA . GLN A 1 297 ? -21.215 4.354 4.422 1.00 95.81 297 GLN A CA 1
ATOM 2197 C C . GLN A 1 297 ? -20.930 4.389 5.912 1.00 95.81 297 GLN A C 1
ATOM 2199 O O . GLN A 1 297 ? -20.703 3.341 6.517 1.00 95.81 297 GLN A O 1
ATOM 2204 N N . VAL A 1 298 ? -20.985 5.571 6.518 1.00 95.31 298 VAL A N 1
ATOM 2205 C CA . VAL A 1 298 ? -20.856 5.693 7.971 1.00 95.31 298 VAL A CA 1
ATOM 2206 C C . VAL A 1 298 ? -22.022 4.962 8.637 1.00 95.31 298 VAL A C 1
ATOM 2208 O O . VAL A 1 298 ? -23.182 5.301 8.424 1.00 95.31 298 VAL A O 1
ATOM 2211 N N . GLU A 1 299 ? -21.716 3.939 9.434 1.00 93.56 299 GLU A N 1
ATOM 2212 C CA . GLU A 1 299 ? -22.711 3.199 10.219 1.00 93.56 299 GLU A CA 1
ATOM 2213 C C . GLU A 1 299 ? -22.775 3.729 11.650 1.00 93.56 299 GLU A C 1
ATOM 2215 O O . GLU A 1 299 ? -23.855 3.873 12.222 1.00 93.56 299 GLU A O 1
ATOM 2220 N N . LYS A 1 300 ? -21.611 4.011 12.245 1.00 91.94 300 LYS A N 1
ATOM 2221 C CA . LYS A 1 300 ? -21.502 4.475 13.628 1.00 91.94 300 LYS A CA 1
ATOM 2222 C C . LYS A 1 300 ? -20.211 5.260 13.829 1.00 91.94 300 LYS A C 1
ATOM 2224 O O . LYS A 1 300 ? -19.158 4.826 13.377 1.00 91.94 300 LYS A O 1
ATOM 2229 N N . VAL A 1 301 ? -20.275 6.361 14.572 1.00 91.69 301 VAL A N 1
ATOM 2230 C CA . VAL A 1 301 ? -19.096 7.131 14.998 1.00 91.69 301 VAL A CA 1
ATOM 2231 C C . VAL A 1 301 ? -19.073 7.185 16.522 1.00 91.69 301 VAL A C 1
ATOM 2233 O O . VAL A 1 301 ? -20.093 7.445 17.158 1.00 91.69 301 VAL A O 1
ATOM 2236 N N . LEU A 1 302 ? -17.914 6.905 17.109 1.00 89.94 302 LEU A N 1
ATOM 2237 C CA . LEU A 1 302 ? -17.616 7.028 18.533 1.00 89.94 302 LEU A CA 1
ATOM 2238 C C . LEU A 1 302 ? -16.490 8.061 18.706 1.00 89.94 302 LEU A C 1
ATOM 2240 O O . LEU A 1 302 ? -15.335 7.679 18.906 1.00 89.94 302 LEU A O 1
ATOM 2244 N N . PRO A 1 303 ? -16.809 9.367 18.632 1.00 87.31 303 PRO A N 1
ATOM 2245 C CA . PRO A 1 303 ? -15.803 10.430 18.650 1.00 87.31 303 PRO A CA 1
ATOM 2246 C C . PRO A 1 303 ? -15.045 10.477 19.979 1.00 87.31 303 PRO A C 1
ATOM 2248 O O . PRO A 1 303 ? -13.857 10.744 19.998 1.00 87.31 303 PRO A O 1
ATOM 2251 N N . GLU A 1 304 ? -15.691 10.116 21.090 1.00 86.00 304 GLU A N 1
ATOM 2252 C CA . GLU A 1 304 ? -15.044 10.000 22.403 1.00 86.00 304 GLU A CA 1
ATOM 2253 C C . GLU A 1 304 ? -13.956 8.909 22.473 1.00 86.00 304 GLU A C 1
ATOM 2255 O O . GLU A 1 304 ? -13.155 8.900 23.407 1.00 86.00 304 GLU A O 1
ATOM 2260 N N . GLN A 1 305 ? -13.934 7.978 21.517 1.00 86.56 305 GLN A N 1
ATOM 2261 C CA . GLN A 1 305 ? -12.958 6.888 21.433 1.00 86.56 305 GLN A CA 1
ATOM 2262 C C . GLN A 1 305 ? -12.031 7.036 20.219 1.00 86.56 305 GLN A C 1
ATOM 2264 O O . GLN A 1 305 ? -11.127 6.221 20.058 1.00 86.56 305 GLN A O 1
ATOM 2269 N N . GLY A 1 306 ? -12.253 8.043 19.367 1.00 89.25 306 GLY A N 1
ATOM 2270 C CA . GLY A 1 306 ? -11.517 8.214 18.117 1.00 89.25 306 GLY A CA 1
ATOM 2271 C C . GLY A 1 306 ? -11.804 7.130 17.074 1.00 89.25 306 GLY A C 1
ATOM 2272 O O . GLY A 1 306 ? -10.921 6.778 16.296 1.00 89.25 306 GLY A O 1
ATOM 2273 N N . LEU A 1 307 ? -13.001 6.530 17.087 1.00 91.94 307 LEU A N 1
ATOM 2274 C CA . LEU A 1 307 ? -13.334 5.367 16.255 1.00 91.94 307 LEU A CA 1
ATOM 2275 C C . LEU A 1 307 ? -14.571 5.605 15.388 1.00 91.94 307 LEU A C 1
ATOM 2277 O O . LEU A 1 307 ? -15.576 6.143 15.854 1.00 91.94 307 LEU A O 1
ATOM 2281 N N . ALA A 1 308 ? -14.547 5.094 14.163 1.00 93.50 308 ALA A N 1
ATOM 2282 C CA . ALA A 1 308 ? -15.699 4.987 13.282 1.00 93.50 308 ALA A CA 1
ATOM 2283 C C . ALA A 1 308 ? -15.847 3.567 12.727 1.00 93.50 308 ALA A C 1
ATOM 2285 O O . ALA A 1 308 ? -14.878 2.830 12.541 1.00 93.50 308 ALA A O 1
ATOM 2286 N N . LEU A 1 309 ? -17.096 3.193 12.461 1.00 94.44 309 LEU A N 1
ATOM 2287 C CA . LEU A 1 309 ? -17.489 1.959 11.803 1.00 94.44 309 LEU A CA 1
ATOM 2288 C C . LEU A 1 309 ? -18.193 2.309 10.500 1.00 94.44 309 LEU A C 1
ATOM 2290 O O . LEU A 1 309 ? -19.200 3.024 10.492 1.00 94.44 309 LEU A O 1
ATOM 2294 N N . LEU A 1 310 ? -17.673 1.765 9.411 1.00 96.00 310 LEU A N 1
ATOM 2295 C CA . LEU A 1 310 ? -18.241 1.894 8.084 1.00 96.00 310 LEU A CA 1
ATOM 2296 C C . LEU A 1 310 ? -18.911 0.585 7.687 1.00 96.00 310 LEU A C 1
ATOM 2298 O O . LEU A 1 310 ? -18.363 -0.496 7.910 1.00 96.00 310 LEU A O 1
ATOM 2302 N N . ARG A 1 311 ? -20.072 0.689 7.052 1.00 96.31 311 ARG A N 1
ATOM 2303 C CA . ARG A 1 311 ? -20.763 -0.410 6.388 1.00 96.31 311 ARG A CA 1
ATOM 2304 C C . ARG A 1 311 ? -20.349 -0.461 4.927 1.00 96.31 311 ARG A C 1
ATOM 2306 O O . ARG A 1 311 ? -20.374 0.561 4.247 1.00 96.31 311 ARG A O 1
ATOM 2313 N N . LEU A 1 312 ? -20.055 -1.657 4.438 1.00 97.69 312 LEU A N 1
ATOM 2314 C CA . LEU A 1 312 ? -19.819 -1.928 3.026 1.00 97.69 312 LEU A CA 1
ATOM 2315 C C . LEU A 1 312 ? -21.098 -2.523 2.418 1.00 97.69 312 LEU A C 1
ATOM 2317 O O . LEU A 1 312 ? -21.487 -3.627 2.811 1.00 97.69 312 LEU A O 1
ATOM 2321 N N . PRO A 1 313 ? -21.779 -1.830 1.483 1.00 97.12 313 PRO A N 1
ATOM 2322 C CA . PRO A 1 313 ? -22.940 -2.390 0.789 1.00 97.12 313 PRO A CA 1
ATOM 2323 C C . PRO A 1 313 ? -22.603 -3.689 0.048 1.00 97.12 313 PRO A C 1
ATOM 2325 O O . PRO A 1 313 ? -23.394 -4.629 0.054 1.00 97.12 313 PRO A O 1
ATOM 2328 N N . GLN A 1 314 ? -21.403 -3.755 -0.534 1.00 97.50 314 GLN A N 1
ATOM 2329 C CA . GLN A 1 314 ? -20.827 -4.969 -1.096 1.00 97.50 314 GLN A CA 1
ATOM 2330 C C . GLN A 1 314 ? -19.678 -5.435 -0.202 1.00 97.50 314 GLN A C 1
ATOM 2332 O O . GLN A 1 314 ? -18.680 -4.734 -0.042 1.00 97.50 314 GLN A O 1
ATOM 2337 N N . ALA A 1 315 ? -19.819 -6.627 0.373 1.00 97.25 315 ALA A N 1
ATOM 2338 C CA . ALA A 1 315 ? -18.814 -7.177 1.267 1.00 97.25 315 ALA A CA 1
ATOM 2339 C C . ALA A 1 315 ? -17.530 -7.576 0.519 1.00 97.25 315 ALA A C 1
ATOM 2341 O O . ALA A 1 315 ? -17.564 -8.003 -0.639 1.00 97.25 315 ALA A O 1
ATOM 2342 N N . TYR A 1 316 ? -16.401 -7.500 1.216 1.00 97.44 316 TYR A N 1
ATOM 2343 C CA . TYR A 1 316 ? -15.209 -8.254 0.841 1.00 97.44 316 TYR A CA 1
ATOM 2344 C C . TYR A 1 316 ? -15.402 -9.758 1.118 1.00 97.44 316 TYR A C 1
ATOM 2346 O O . TYR A 1 316 ? -16.223 -10.134 1.962 1.00 97.44 316 TYR A O 1
ATOM 2354 N N . PRO A 1 317 ? -14.640 -10.642 0.451 1.00 95.81 317 PRO A N 1
ATOM 2355 C CA . PRO A 1 317 ? -14.521 -12.042 0.831 1.00 95.81 317 PRO A CA 1
ATOM 2356 C C . PRO A 1 317 ? -14.302 -12.229 2.335 1.00 95.81 317 PRO A C 1
ATOM 2358 O O . PRO A 1 317 ? -13.446 -11.599 2.953 1.00 95.81 317 PRO A O 1
ATOM 2361 N N . LYS A 1 318 ? -15.045 -13.164 2.935 1.00 93.62 318 LYS A N 1
ATOM 2362 C CA . LYS A 1 318 ? -14.995 -13.438 4.382 1.00 93.62 318 LYS A CA 1
ATOM 2363 C C . LYS A 1 318 ? -13.585 -13.760 4.893 1.00 93.62 318 LYS A C 1
ATOM 2365 O O . LYS A 1 318 ? -13.275 -13.438 6.036 1.00 93.62 318 LYS A O 1
ATOM 2370 N N . VAL A 1 319 ? -12.763 -14.409 4.067 1.00 92.31 319 VAL A N 1
ATOM 2371 C CA . VAL A 1 319 ? -11.368 -14.764 4.378 1.00 92.31 319 VAL A CA 1
ATOM 2372 C C . VAL A 1 319 ? -10.478 -13.532 4.597 1.00 92.31 319 VAL A C 1
ATOM 2374 O O . VAL A 1 319 ? -9.499 -13.624 5.326 1.00 92.31 319 VAL A O 1
ATOM 2377 N N . TRP A 1 320 ? -10.856 -12.372 4.057 1.00 93.69 320 TRP A N 1
ATOM 2378 C CA . TRP A 1 320 ? -10.141 -11.102 4.220 1.00 93.69 320 TRP A CA 1
ATOM 2379 C C . TRP A 1 320 ? -10.610 -10.296 5.431 1.00 93.69 320 TRP A C 1
ATOM 2381 O O . TRP A 1 320 ? -10.149 -9.190 5.666 1.00 93.69 320 TRP A O 1
ATOM 2391 N N . SER A 1 321 ? -11.554 -10.815 6.212 1.00 92.00 321 SER A N 1
ATOM 2392 C CA . SER A 1 321 ? -11.982 -10.168 7.447 1.00 92.00 321 SER A CA 1
ATOM 2393 C C . SER A 1 321 ? -11.067 -10.567 8.594 1.00 92.00 321 SER A C 1
ATOM 2395 O O . SER A 1 321 ? -10.862 -11.759 8.835 1.00 92.00 321 SER A O 1
ATOM 2397 N N . LEU A 1 322 ? -10.635 -9.595 9.399 1.00 88.75 322 LEU A N 1
ATOM 2398 C CA . LEU A 1 322 ? -9.974 -9.904 10.661 1.00 88.75 322 LEU A CA 1
ATOM 2399 C C . LEU A 1 322 ? -10.935 -10.659 11.601 1.00 88.75 322 LEU A C 1
ATOM 2401 O O . LEU A 1 322 ? -12.139 -10.362 11.632 1.00 88.75 322 LEU A O 1
ATOM 2405 N N . PRO A 1 323 ? -10.435 -11.656 12.354 1.00 69.81 323 PRO A N 1
ATOM 2406 C CA . PRO A 1 323 ? -11.248 -12.434 13.280 1.00 69.81 323 PRO A CA 1
ATOM 2407 C C . PRO A 1 323 ? -11.642 -11.608 14.515 1.00 69.81 323 PRO A C 1
ATOM 2409 O O . PRO A 1 323 ? -10.919 -10.718 14.949 1.00 69.81 323 PRO A O 1
ATOM 2412 N N . GLY A 1 324 ? -12.774 -11.953 15.139 1.00 63.50 324 GLY A N 1
ATOM 2413 C CA . GLY A 1 324 ? -13.324 -11.212 16.284 1.00 63.50 324 GLY A CA 1
ATOM 2414 C C . GLY A 1 324 ? -12.570 -11.345 17.612 1.00 63.50 324 GLY A C 1
ATOM 2415 O O . GLY A 1 324 ? -12.862 -10.610 18.555 1.00 63.50 324 GLY A O 1
ATOM 2416 N N . LEU A 1 325 ? -11.623 -12.282 17.729 1.00 62.00 325 LEU A N 1
ATOM 2417 C CA . LEU A 1 325 ? -10.837 -12.460 18.950 1.00 62.00 325 LEU A CA 1
ATOM 2418 C C . LEU A 1 325 ? -9.647 -11.505 18.972 1.00 62.00 325 LEU A C 1
ATOM 2420 O O . LEU A 1 325 ? -8.717 -11.644 18.187 1.00 62.00 325 LEU A O 1
ATOM 2424 N N . MET A 1 326 ? -9.678 -10.590 19.934 1.00 74.06 326 MET A N 1
ATOM 2425 C CA . MET A 1 326 ? -8.653 -9.572 20.142 1.00 74.06 326 MET A CA 1
ATOM 2426 C C . MET A 1 326 ? -8.012 -9.789 21.519 1.00 74.06 326 MET A C 1
ATOM 2428 O O . MET A 1 326 ? -8.730 -9.657 22.525 1.00 74.06 326 MET A O 1
ATOM 2432 N N . PRO A 1 327 ? -6.734 -10.204 21.608 1.00 76.44 327 PRO A N 1
ATOM 2433 C CA . PRO A 1 327 ? -6.063 -10.404 22.884 1.00 76.44 327 PRO A CA 1
ATOM 2434 C C . PRO A 1 327 ? -5.692 -9.060 23.519 1.00 76.44 327 PRO A C 1
ATOM 2436 O O . PRO A 1 327 ? -5.601 -8.030 22.852 1.00 76.44 327 PRO A O 1
ATOM 2439 N N . MET A 1 328 ? -5.473 -9.072 24.834 1.00 81.25 328 MET A N 1
ATOM 2440 C CA . MET A 1 328 ? -4.927 -7.903 25.517 1.00 81.25 328 MET A CA 1
ATOM 2441 C C . MET A 1 328 ? -3.457 -7.696 25.135 1.00 81.25 328 MET A C 1
ATOM 2443 O O . MET A 1 328 ? -2.694 -8.673 25.146 1.00 81.25 328 MET A O 1
ATOM 2447 N N . PRO A 1 329 ? -3.042 -6.449 24.846 1.00 85.81 329 PRO A N 1
ATOM 2448 C CA . PRO A 1 329 ? -1.642 -6.148 24.602 1.00 85.81 329 PRO A CA 1
ATOM 2449 C C . PRO A 1 329 ? -0.826 -6.433 25.866 1.00 85.81 329 PRO A C 1
ATOM 2451 O O . PRO A 1 329 ? -1.264 -6.184 26.989 1.00 85.81 329 PRO A O 1
ATOM 2454 N N . LYS A 1 330 ? 0.380 -6.965 25.682 1.00 87.00 330 LYS A N 1
ATOM 2455 C CA . LYS A 1 330 ? 1.311 -7.269 26.773 1.00 87.00 330 LYS A CA 1
ATOM 2456 C C . LYS A 1 330 ? 2.493 -6.315 26.708 1.00 87.00 330 LYS A C 1
ATOM 2458 O O . LYS A 1 330 ? 3.002 -6.038 25.626 1.00 87.00 330 LYS A O 1
ATOM 2463 N N . GLN A 1 331 ? 2.934 -5.845 27.869 1.00 90.56 331 GLN A N 1
ATOM 2464 C CA . GLN A 1 331 ? 4.081 -4.949 27.980 1.00 90.56 331 GLN A CA 1
ATOM 2465 C C . GLN A 1 331 ? 5.360 -5.592 27.424 1.00 90.56 331 GLN A C 1
ATOM 2467 O O . GLN A 1 331 ? 5.580 -6.793 27.602 1.00 90.56 331 GLN A O 1
ATOM 2472 N N . LEU A 1 332 ? 6.195 -4.781 26.765 1.00 89.00 332 LEU A N 1
ATOM 2473 C CA . LEU A 1 332 ? 7.478 -5.169 26.167 1.00 89.00 332 LEU A CA 1
ATOM 2474 C C . LEU A 1 332 ? 7.371 -6.362 25.204 1.00 89.00 332 LEU A C 1
ATOM 2476 O O . LEU A 1 332 ? 8.286 -7.178 25.090 1.00 89.00 332 LEU A O 1
ATOM 2480 N N . LYS A 1 333 ? 6.236 -6.487 24.509 1.00 92.00 333 LYS A N 1
ATOM 2481 C CA . LYS A 1 333 ? 6.078 -7.429 23.399 1.00 92.00 333 LYS A CA 1
ATOM 2482 C C . LYS A 1 333 ? 6.180 -6.705 22.068 1.00 92.00 333 LYS A C 1
ATOM 2484 O O . LYS A 1 333 ? 5.675 -5.592 21.924 1.00 92.00 333 LYS A O 1
ATOM 2489 N N . PHE A 1 334 ? 6.828 -7.375 21.118 1.00 92.38 334 PHE A N 1
ATOM 2490 C CA . PHE A 1 334 ? 6.843 -6.964 19.722 1.00 92.38 334 PHE A CA 1
ATOM 2491 C C . PHE A 1 334 ? 5.421 -6.886 19.180 1.00 92.38 334 PHE A C 1
ATOM 2493 O O . PHE A 1 334 ? 4.564 -7.697 19.537 1.00 92.38 334 PHE A O 1
ATOM 2500 N N . CYS A 1 335 ? 5.196 -5.913 18.315 1.00 92.69 335 CYS A N 1
ATOM 2501 C CA . CYS A 1 335 ? 3.986 -5.767 17.535 1.00 92.69 335 CYS A CA 1
ATOM 2502 C C . CYS A 1 335 ? 4.324 -5.211 16.152 1.00 92.69 335 CYS A C 1
ATOM 2504 O O . CYS A 1 335 ? 5.432 -4.734 15.906 1.00 92.69 335 CYS A O 1
ATOM 2506 N N . PHE A 1 336 ? 3.352 -5.279 15.255 1.00 92.00 336 PHE A N 1
ATOM 2507 C CA . PHE A 1 336 ? 3.464 -4.805 13.887 1.00 92.00 336 PHE A CA 1
ATOM 2508 C C . PHE A 1 336 ? 2.335 -3.826 13.609 1.00 92.00 336 PHE A C 1
ATOM 2510 O O . PHE A 1 336 ? 1.172 -4.144 13.851 1.00 92.00 336 PHE A O 1
ATOM 2517 N N . VAL A 1 337 ? 2.667 -2.643 13.108 1.00 93.19 337 VAL A N 1
ATOM 2518 C CA . VAL A 1 337 ? 1.681 -1.727 12.528 1.00 93.19 337 VAL A CA 1
ATOM 2519 C C . VAL A 1 337 ? 1.628 -2.016 11.036 1.00 93.19 337 VAL A C 1
ATOM 2521 O O . VAL A 1 337 ? 2.682 -2.140 10.416 1.00 93.19 337 VAL A O 1
ATOM 2524 N N . PHE A 1 338 ? 0.429 -2.141 10.468 1.00 93.62 338 PHE A N 1
ATOM 2525 C CA . PHE A 1 338 ? 0.252 -2.430 9.044 1.00 93.62 338 PHE A CA 1
ATOM 2526 C C . PHE A 1 338 ? -0.700 -1.409 8.423 1.00 93.62 338 PHE A C 1
ATOM 2528 O O . PHE A 1 338 ? -1.817 -1.248 8.907 1.00 93.62 338 PHE A O 1
ATOM 2535 N N . GLY A 1 339 ? -0.275 -0.718 7.369 1.00 93.12 339 GLY A N 1
ATOM 2536 C CA . GLY A 1 339 ? -1.110 0.261 6.680 1.00 93.12 339 GLY A CA 1
ATOM 2537 C C . GLY A 1 339 ? -0.364 1.015 5.589 1.00 93.12 339 GLY A C 1
ATOM 2538 O O . GLY A 1 339 ? 0.726 0.634 5.171 1.00 93.12 339 GLY A O 1
ATOM 2539 N N . TYR A 1 340 ? -0.971 2.099 5.143 1.00 91.31 340 TYR A N 1
ATOM 2540 C CA . TYR A 1 340 ? -0.501 3.009 4.117 1.00 91.31 340 TYR A CA 1
ATOM 2541 C C . TYR A 1 340 ? 0.104 4.246 4.798 1.00 91.31 340 TYR A C 1
ATOM 2543 O O . TYR A 1 340 ? -0.602 4.904 5.570 1.00 91.31 340 TYR A O 1
ATOM 2551 N N . PRO A 1 341 ? 1.384 4.566 4.539 1.00 85.94 341 PRO A N 1
ATOM 2552 C CA . PRO A 1 341 ? 2.085 5.652 5.228 1.00 85.94 341 PRO A CA 1
ATOM 2553 C C . PRO A 1 341 ? 1.697 7.044 4.719 1.00 85.94 341 PRO A C 1
ATOM 2555 O O . PRO A 1 341 ? 1.607 7.989 5.493 1.00 85.94 341 PRO A O 1
ATOM 2558 N N . VAL A 1 342 ? 1.460 7.185 3.409 1.00 82.75 342 VAL A N 1
ATOM 2559 C CA . VAL A 1 342 ? 1.047 8.457 2.801 1.00 82.75 342 VAL A CA 1
ATOM 2560 C C . VAL A 1 342 ? -0.474 8.525 2.847 1.00 82.75 342 VAL A C 1
ATOM 2562 O O . VAL A 1 342 ? -1.162 8.136 1.902 1.00 82.75 342 VAL A O 1
ATOM 2565 N N . THR A 1 343 ? -0.990 8.957 3.992 1.00 70.25 343 THR A N 1
ATOM 2566 C CA . THR A 1 343 ? -2.419 8.947 4.311 1.00 70.25 343 THR A CA 1
ATOM 2567 C C . THR A 1 343 ? -3.231 9.950 3.515 1.00 70.25 343 THR A C 1
ATOM 2569 O O . THR A 1 343 ? -4.375 9.632 3.257 1.00 70.25 343 THR A O 1
ATOM 2572 N N . ASP A 1 344 ? -2.668 11.036 2.983 1.00 70.75 344 ASP A N 1
ATOM 2573 C CA . ASP A 1 344 ? -3.384 11.993 2.108 1.00 70.75 344 ASP A CA 1
ATOM 2574 C C . ASP A 1 344 ? -3.385 11.604 0.611 1.00 70.75 344 ASP A C 1
ATOM 2576 O O . ASP A 1 344 ? -3.846 12.346 -0.261 1.00 70.75 344 ASP A O 1
ATOM 2580 N N . GLY A 1 345 ? -2.833 10.432 0.277 1.00 72.81 345 GLY A N 1
ATOM 2581 C CA . GLY A 1 345 ? -2.721 9.939 -1.094 1.00 72.81 345 GLY A CA 1
ATOM 2582 C C . GLY A 1 345 ? -3.887 9.070 -1.546 1.00 72.81 345 GLY A C 1
ATOM 2583 O O . GLY A 1 345 ? -4.274 8.136 -0.868 1.00 72.81 345 GLY A O 1
ATOM 2584 N N . VAL A 1 346 ? -4.361 9.273 -2.775 1.00 81.12 346 VAL A N 1
ATOM 2585 C CA . VAL A 1 346 ? -5.294 8.351 -3.468 1.00 81.12 346 VAL A CA 1
ATOM 2586 C C . VAL A 1 346 ? -4.590 7.431 -4.473 1.00 81.12 346 VAL A C 1
ATOM 2588 O O . VAL A 1 346 ? -5.214 6.620 -5.161 1.00 81.12 346 VAL A O 1
ATOM 2591 N N . GLU A 1 347 ? -3.267 7.560 -4.576 1.00 82.38 347 GLU A N 1
ATOM 2592 C CA . GLU A 1 347 ? -2.434 6.793 -5.502 1.00 82.38 347 GLU A CA 1
ATOM 2593 C C . GLU A 1 347 ? -2.377 5.321 -5.109 1.00 82.38 347 GLU A C 1
ATOM 2595 O O . GLU A 1 347 ? -2.417 4.984 -3.928 1.00 82.38 347 GLU A O 1
ATOM 2600 N N . ALA A 1 348 ? -2.313 4.434 -6.101 1.00 86.62 348 ALA A N 1
ATOM 2601 C CA . ALA A 1 348 ? -2.086 3.013 -5.870 1.00 86.62 348 ALA A CA 1
ATOM 2602 C C . ALA A 1 348 ? -0.740 2.792 -5.164 1.00 86.62 348 ALA A C 1
ATOM 2604 O O . ALA A 1 348 ? 0.267 3.387 -5.543 1.00 86.62 348 ALA A O 1
ATOM 2605 N N . GLY A 1 349 ? -0.728 1.929 -4.155 1.00 89.19 349 GLY A N 1
ATOM 2606 C CA . GLY A 1 349 ? 0.460 1.608 -3.373 1.00 89.19 349 GLY A CA 1
ATOM 2607 C C . GLY A 1 349 ? 0.190 0.384 -2.516 1.00 89.19 349 GLY A C 1
ATOM 2608 O O . GLY A 1 349 ? -0.936 0.199 -2.066 1.00 89.19 349 GLY A O 1
ATOM 2609 N N . TYR A 1 350 ? 1.193 -0.457 -2.297 1.00 92.44 350 TYR A N 1
ATOM 2610 C CA . TYR A 1 350 ? 1.056 -1.579 -1.374 1.00 92.44 350 TYR A CA 1
ATOM 2611 C C . TYR A 1 350 ? 1.142 -1.085 0.079 1.00 92.44 350 TYR A C 1
ATOM 2613 O O . TYR A 1 350 ? 1.904 -0.154 0.356 1.00 92.44 350 TYR A O 1
ATOM 2621 N N . PRO A 1 351 ? 0.388 -1.680 1.021 1.00 92.88 351 PRO A N 1
ATOM 2622 C CA . PRO A 1 351 ? 0.553 -1.359 2.432 1.00 92.88 351 PRO A CA 1
ATOM 2623 C C . PRO A 1 351 ? 1.931 -1.833 2.919 1.00 92.88 351 PRO A C 1
ATOM 2625 O O . PRO A 1 351 ? 2.543 -2.725 2.331 1.00 92.88 351 PRO A O 1
ATOM 2628 N N . LEU A 1 352 ? 2.429 -1.277 4.017 1.00 90.75 352 LEU A N 1
ATOM 2629 C CA . LEU A 1 352 ? 3.719 -1.648 4.594 1.00 90.75 352 LEU A CA 1
ATOM 2630 C C . LEU A 1 352 ? 3.587 -2.101 6.038 1.00 90.75 352 LEU A C 1
ATOM 2632 O O . LEU A 1 352 ? 2.702 -1.653 6.768 1.00 90.75 352 LEU A O 1
ATOM 2636 N N . VAL A 1 353 ? 4.520 -2.948 6.461 1.00 91.25 353 VAL A N 1
ATOM 2637 C CA . VAL A 1 353 ? 4.659 -3.361 7.854 1.00 91.25 353 VAL A CA 1
ATOM 2638 C C . VAL A 1 353 ? 5.760 -2.538 8.526 1.00 91.25 353 VAL A C 1
ATOM 2640 O O . VAL A 1 353 ? 6.857 -2.355 7.990 1.00 91.25 353 VAL A O 1
ATOM 2643 N N . ALA A 1 354 ? 5.464 -2.028 9.721 1.00 89.75 354 ALA A N 1
ATOM 2644 C CA . ALA A 1 354 ? 6.442 -1.392 10.595 1.00 89.75 354 ALA A CA 1
ATOM 2645 C C . ALA A 1 354 ? 6.541 -2.152 11.927 1.00 89.75 354 ALA A C 1
ATOM 2647 O O . ALA A 1 354 ? 5.536 -2.265 12.643 1.00 89.75 354 ALA A O 1
ATOM 2648 N N . PRO A 1 355 ? 7.729 -2.671 12.283 1.00 89.75 355 PRO A N 1
ATOM 2649 C CA . PRO A 1 355 ? 7.942 -3.297 13.578 1.00 89.75 355 PRO A CA 1
ATOM 2650 C C . PRO A 1 355 ? 7.880 -2.257 14.702 1.00 89.75 355 PRO A C 1
ATOM 2652 O O . PRO A 1 355 ? 8.324 -1.117 14.564 1.00 89.75 355 PRO A O 1
ATOM 2655 N N . SER A 1 356 ? 7.333 -2.660 15.844 1.00 91.62 356 SER A N 1
ATOM 2656 C CA . SER A 1 356 ? 7.220 -1.829 17.037 1.00 91.62 356 SER A CA 1
ATOM 2657 C C . SER A 1 356 ? 7.241 -2.679 18.312 1.00 91.62 356 SER A C 1
ATOM 2659 O O . SER A 1 356 ? 7.301 -3.910 18.274 1.00 91.62 356 SER A O 1
ATOM 2661 N N . VAL A 1 357 ? 7.221 -2.016 19.465 1.00 93.50 357 VAL A N 1
ATOM 2662 C CA . VAL A 1 357 ? 7.138 -2.638 20.789 1.00 93.50 357 VAL A CA 1
ATOM 2663 C C . VAL A 1 357 ? 6.061 -1.933 21.600 1.00 93.50 357 VAL A C 1
ATOM 2665 O O . VAL A 1 357 ? 6.027 -0.705 21.664 1.00 93.50 357 VAL A O 1
ATOM 2668 N N . VAL A 1 358 ? 5.208 -2.703 22.276 1.00 94.62 358 VAL A N 1
ATOM 2669 C CA . VAL A 1 358 ? 4.251 -2.166 23.251 1.00 94.62 358 VAL A CA 1
ATOM 2670 C C . VAL A 1 358 ? 5.012 -1.684 24.490 1.00 94.62 358 VAL A C 1
ATOM 2672 O O . VAL A 1 358 ? 5.485 -2.489 25.294 1.00 94.62 358 VAL A O 1
ATOM 2675 N N . VAL A 1 359 ? 5.114 -0.367 24.665 1.00 92.94 359 VAL A N 1
ATOM 2676 C CA . VAL A 1 359 ? 5.834 0.275 25.780 1.00 92.94 359 VAL A CA 1
ATOM 2677 C C . VAL A 1 359 ? 4.952 0.330 27.027 1.00 92.94 359 VAL A C 1
ATOM 2679 O O . VAL A 1 359 ? 5.360 -0.102 28.107 1.00 92.94 359 VAL A O 1
ATOM 2682 N N . ARG A 1 360 ? 3.714 0.813 26.864 1.00 92.56 360 ARG A N 1
ATOM 2683 C CA . ARG A 1 360 ? 2.681 0.836 27.909 1.00 92.56 360 ARG A CA 1
ATOM 2684 C C . ARG A 1 360 ? 1.432 0.131 27.376 1.00 92.56 360 ARG A C 1
ATOM 2686 O O . ARG A 1 360 ? 0.761 0.711 26.522 1.00 92.56 360 ARG A O 1
ATOM 2693 N N . PRO A 1 361 ? 1.100 -1.090 27.841 1.00 91.75 361 PRO A N 1
ATOM 2694 C CA . PRO A 1 361 ? -0.094 -1.797 27.371 1.00 91.75 361 PRO A CA 1
ATOM 2695 C C . PRO A 1 361 ? -1.380 -1.079 27.784 1.00 91.75 361 PRO A C 1
ATOM 2697 O O . PRO A 1 361 ? -2.390 -1.225 27.111 1.00 91.75 361 PRO A O 1
ATOM 2700 N N . GLU A 1 362 ? -1.334 -0.281 28.851 1.00 91.06 362 GLU A N 1
ATOM 2701 C CA . GLU A 1 362 ? -2.417 0.579 29.298 1.00 91.06 362 GLU A CA 1
ATOM 2702 C C . GLU A 1 362 ? -1.852 1.918 29.769 1.00 91.06 362 GLU A C 1
ATOM 2704 O O . GLU A 1 362 ? -0.984 1.970 30.637 1.00 91.06 362 GLU A O 1
ATOM 2709 N N . VAL A 1 363 ? -2.342 3.003 29.172 1.00 87.25 363 VAL A N 1
ATOM 2710 C CA . VAL A 1 363 ? -1.959 4.372 29.549 1.00 87.25 363 VAL A CA 1
ATOM 2711 C C . VAL A 1 363 ? -2.834 4.918 30.690 1.00 87.25 363 VAL A C 1
ATOM 2713 O O . VAL A 1 363 ? -2.454 5.874 31.354 1.00 87.25 363 VAL A O 1
ATOM 2716 N N . GLY A 1 364 ? -3.994 4.299 30.939 1.00 83.12 364 GLY A N 1
ATOM 2717 C CA . GLY A 1 364 ? -4.944 4.678 31.996 1.00 83.12 364 GLY A CA 1
ATOM 2718 C C . GLY A 1 364 ? -6.029 5.673 31.565 1.00 83.12 364 GLY A C 1
ATOM 2719 O O . GLY A 1 364 ? -6.980 5.895 32.306 1.00 83.12 364 GLY A O 1
ATOM 2720 N N . VAL A 1 365 ? -5.942 6.225 30.352 1.00 81.56 365 VAL A N 1
ATOM 2721 C CA . VAL A 1 365 ? -6.947 7.127 29.766 1.00 81.56 365 VAL A CA 1
ATOM 2722 C C . VAL A 1 365 ? -7.347 6.647 28.371 1.00 81.56 365 VAL A C 1
ATOM 2724 O O . VAL A 1 365 ? -6.532 6.062 27.654 1.00 81.56 365 VAL A O 1
ATOM 2727 N N . GLY A 1 366 ? -8.617 6.843 28.000 1.00 76.25 366 GLY A N 1
ATOM 2728 C CA . GLY A 1 366 ? -9.124 6.625 26.637 1.00 76.25 366 GLY A CA 1
ATOM 2729 C C . GLY A 1 366 ? -9.021 5.192 26.098 1.00 76.25 366 GLY A C 1
ATOM 2730 O O . GLY A 1 366 ? -9.159 4.990 24.897 1.00 76.25 366 GLY A O 1
ATOM 2731 N N . GLY A 1 367 ? -8.737 4.193 26.945 1.00 86.38 367 GLY A N 1
ATOM 2732 C CA . GLY A 1 367 ? -8.486 2.820 26.490 1.00 86.38 367 GLY A CA 1
ATOM 2733 C C . GLY A 1 367 ? -7.238 2.696 25.609 1.00 86.38 367 GLY A C 1
ATOM 2734 O O . GLY A 1 367 ? -7.190 1.833 24.732 1.00 86.38 367 GLY A O 1
ATOM 2735 N N . LEU A 1 368 ? -6.247 3.569 25.812 1.00 90.31 368 LEU A N 1
ATOM 2736 C CA . LEU A 1 368 ? -5.052 3.647 24.977 1.00 90.31 368 LEU A CA 1
ATOM 2737 C C . LEU A 1 368 ? -3.940 2.693 25.423 1.00 90.31 368 LEU A C 1
ATOM 2739 O O . LEU A 1 368 ? -3.810 2.348 26.606 1.00 90.31 368 LEU A O 1
ATOM 2743 N N . MET A 1 369 ? -3.096 2.338 24.459 1.00 92.81 369 MET A N 1
ATOM 2744 C CA . MET A 1 369 ? -1.749 1.806 24.649 1.00 92.81 369 MET A CA 1
ATOM 2745 C C . MET A 1 369 ? -0.723 2.720 23.963 1.00 92.81 369 MET A C 1
ATOM 2747 O O . MET A 1 369 ? -1.053 3.429 23.009 1.00 92.81 369 MET A O 1
ATOM 2751 N N . GLN A 1 370 ? 0.524 2.683 24.433 1.00 92.12 370 GLN A N 1
ATOM 2752 C CA . GLN A 1 370 ? 1.653 3.372 23.804 1.00 92.12 370 GLN A CA 1
ATOM 2753 C C . GLN A 1 370 ? 2.637 2.361 23.220 1.00 92.12 370 GLN A C 1
ATOM 2755 O O . GLN A 1 370 ? 2.965 1.355 23.858 1.00 92.12 370 GLN A O 1
ATOM 2760 N N . MET A 1 371 ? 3.146 2.672 22.033 1.00 92.81 371 MET A N 1
ATOM 2761 C CA . MET A 1 371 ? 4.113 1.875 21.288 1.00 92.81 371 MET A CA 1
ATOM 2762 C C . MET A 1 371 ? 5.378 2.687 20.997 1.00 92.81 371 MET A C 1
ATOM 2764 O O . MET A 1 371 ? 5.368 3.917 21.070 1.00 92.81 371 MET A O 1
ATOM 2768 N N . SER A 1 372 ? 6.467 2.005 20.647 1.00 90.69 372 SER A N 1
ATOM 2769 C CA . SER A 1 372 ? 7.739 2.655 20.309 1.00 90.69 372 SER A CA 1
ATOM 2770 C C . SER A 1 372 ? 7.732 3.363 18.948 1.00 90.69 372 SER A C 1
ATOM 2772 O O . SER A 1 372 ? 8.588 4.208 18.714 1.00 90.69 372 SER A O 1
ATOM 2774 N N . GLY A 1 373 ? 6.789 3.044 18.053 1.00 86.81 373 GLY A N 1
ATOM 2775 C CA . GLY A 1 373 ? 6.757 3.584 16.690 1.00 86.81 373 GLY A CA 1
ATOM 2776 C C . GLY A 1 373 ? 5.497 3.216 15.901 1.00 86.81 373 GLY A C 1
ATOM 2777 O O . GLY A 1 373 ? 4.640 2.490 16.395 1.00 86.81 373 GLY A O 1
ATOM 2778 N N . SER A 1 374 ? 5.388 3.742 14.679 1.00 85.06 374 SER A N 1
ATOM 2779 C CA . SER A 1 374 ? 4.302 3.504 13.710 1.00 85.06 374 SER A CA 1
ATOM 2780 C C . SER A 1 374 ? 4.888 3.420 12.283 1.00 85.06 374 SER A C 1
ATOM 2782 O O . SER A 1 374 ? 6.096 3.253 12.148 1.00 85.06 374 SER A O 1
ATOM 2784 N N . LEU A 1 375 ? 4.077 3.548 11.224 1.00 82.31 375 LEU A N 1
ATOM 2785 C CA . LEU A 1 375 ? 4.497 3.403 9.816 1.00 82.31 375 LEU A CA 1
ATOM 2786 C C . LEU A 1 375 ? 5.432 4.511 9.293 1.00 82.31 375 LEU A C 1
ATOM 2788 O O . LEU A 1 375 ? 5.934 4.377 8.187 1.00 82.31 375 LEU A O 1
ATOM 2792 N N . GLY A 1 376 ? 5.697 5.571 10.070 1.00 62.31 376 GLY A N 1
ATOM 2793 C CA . GLY A 1 376 ? 6.746 6.547 9.739 1.00 62.31 376 GLY A CA 1
ATOM 2794 C C . GLY A 1 376 ? 6.404 8.031 9.895 1.00 62.31 376 GLY A C 1
ATOM 2795 O O . GLY A 1 376 ? 7.280 8.855 9.702 1.00 62.31 376 GLY A O 1
ATOM 2796 N N . GLY A 1 377 ? 5.192 8.438 10.268 1.00 57.78 377 GLY A N 1
ATOM 2797 C CA . GLY A 1 377 ? 4.812 9.859 10.293 1.00 57.78 377 GLY A CA 1
ATOM 2798 C C . GLY A 1 377 ? 3.844 10.199 11.418 1.00 57.78 377 GLY A C 1
ATOM 2799 O O . GLY A 1 377 ? 3.485 9.332 12.219 1.00 57.78 377 GLY A O 1
ATOM 2800 N N . ALA A 1 378 ? 3.433 11.470 11.470 1.00 47.28 378 ALA A N 1
ATOM 2801 C CA . ALA A 1 378 ? 2.433 11.943 12.423 1.00 47.28 378 ALA A CA 1
ATOM 2802 C C . ALA A 1 378 ? 1.048 11.343 12.120 1.00 47.28 378 ALA A C 1
ATOM 2804 O O . ALA A 1 378 ? 0.347 10.957 13.050 1.00 47.28 378 ALA A O 1
ATOM 2805 N N . ASP A 1 379 ? 0.690 11.181 10.842 1.00 60.31 379 ASP A N 1
ATOM 2806 C CA . ASP A 1 379 ? -0.637 10.734 10.421 1.00 60.31 379 ASP A CA 1
ATOM 2807 C C . ASP A 1 379 ? -0.606 9.358 9.741 1.00 60.31 379 ASP A C 1
ATOM 2809 O O . ASP A 1 379 ? -0.495 9.241 8.529 1.00 60.31 379 ASP A O 1
ATOM 2813 N N . ASN A 1 380 ? -0.711 8.298 10.544 1.00 69.31 380 ASN A N 1
ATOM 2814 C CA . ASN A 1 380 ? -0.970 6.928 10.079 1.00 69.31 380 ASN A CA 1
ATOM 2815 C C . ASN A 1 380 ? -2.308 6.427 10.636 1.00 69.31 380 ASN A C 1
ATOM 2817 O O . ASN A 1 380 ? -2.444 5.259 11.026 1.00 69.31 380 ASN A O 1
ATOM 2821 N N . SER A 1 381 ? -3.257 7.356 10.764 1.00 82.38 381 SER A N 1
ATOM 2822 C CA . SER A 1 381 ? -4.535 7.221 11.461 1.00 82.38 381 SER A CA 1
ATOM 2823 C C . SER A 1 381 ? -5.305 5.995 10.987 1.00 82.38 381 SER A C 1
ATOM 2825 O O . SER A 1 381 ? -5.641 5.893 9.810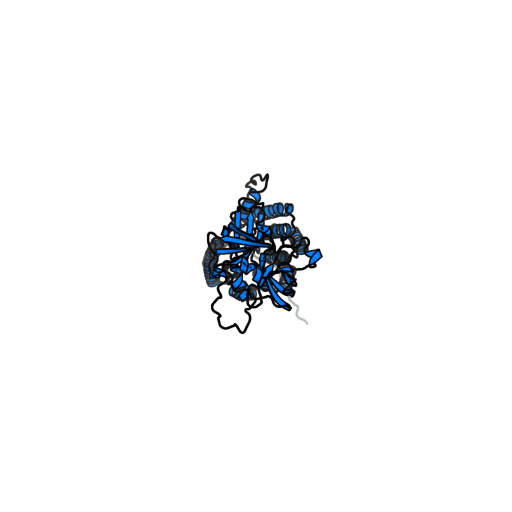 1.00 82.38 381 SER A O 1
ATOM 2827 N N . GLY A 1 382 ? -5.567 5.054 11.896 1.00 91.44 382 GLY A N 1
ATOM 2828 C CA . GLY A 1 382 ? -6.473 3.933 11.662 1.00 91.44 382 GLY A CA 1
ATOM 2829 C C . GLY A 1 382 ? -5.781 2.630 11.273 1.00 91.44 382 GLY A C 1
ATOM 2830 O O . GLY A 1 382 ? -6.449 1.647 10.958 1.00 91.44 382 GLY A O 1
ATOM 2831 N N . SER A 1 383 ? -4.448 2.590 11.308 1.00 93.88 383 SER A N 1
ATOM 2832 C CA . SER A 1 383 ? -3.677 1.396 10.963 1.00 93.88 383 SER A CA 1
ATOM 2833 C C . SER A 1 383 ? -3.868 0.315 12.030 1.00 93.88 383 SER A C 1
ATOM 2835 O O . SER A 1 383 ? -3.664 0.591 13.220 1.00 93.88 383 SER A O 1
ATOM 2837 N N . PRO A 1 384 ? -4.248 -0.920 11.663 1.00 94.75 384 PRO A N 1
ATOM 2838 C CA . PRO A 1 384 ? -4.293 -2.019 12.615 1.00 94.75 384 PRO A CA 1
ATOM 2839 C C . PRO A 1 384 ? -2.907 -2.337 13.188 1.00 94.75 384 PRO A C 1
ATOM 2841 O O . PRO A 1 384 ? -1.881 -2.272 12.507 1.00 94.75 384 PRO A O 1
ATOM 2844 N N . VAL A 1 385 ? -2.905 -2.720 14.463 1.00 94.56 385 VAL A N 1
ATOM 2845 C CA . VAL A 1 385 ? -1.727 -3.173 15.201 1.00 94.56 385 VAL A CA 1
ATOM 2846 C C . VAL A 1 385 ? -1.900 -4.645 15.542 1.00 94.56 385 VAL A C 1
ATOM 2848 O O . VAL A 1 385 ? -2.888 -5.021 16.178 1.00 94.56 385 VAL A O 1
ATOM 2851 N N . PHE A 1 386 ? -0.923 -5.466 15.172 1.00 93.06 386 PHE A N 1
ATOM 2852 C CA . PHE A 1 386 ? -0.930 -6.911 15.374 1.00 93.06 386 PHE A CA 1
ATOM 2853 C C . PHE A 1 386 ? 0.148 -7.362 16.356 1.00 93.06 386 PHE A C 1
ATOM 2855 O O . PHE A 1 386 ? 1.228 -6.780 16.422 1.00 93.06 386 PHE A O 1
ATOM 2862 N N . ASP A 1 387 ? -0.129 -8.425 17.106 1.00 91.56 387 ASP A N 1
ATOM 2863 C CA . ASP A 1 387 ? 0.916 -9.185 17.790 1.00 91.56 387 ASP A CA 1
ATOM 2864 C C . ASP A 1 387 ? 1.683 -10.094 16.803 1.00 91.56 387 ASP A C 1
ATOM 2866 O O . ASP A 1 387 ? 1.269 -10.244 15.648 1.00 91.56 387 ASP A O 1
ATOM 2870 N N . PRO A 1 388 ? 2.776 -10.757 17.229 1.00 89.81 388 PRO A N 1
ATOM 2871 C CA . PRO A 1 388 ? 3.562 -11.603 16.337 1.00 89.81 388 PRO A CA 1
ATOM 2872 C C . PRO A 1 388 ? 2.851 -12.867 15.847 1.00 89.81 388 PRO A C 1
ATOM 2874 O O . PRO A 1 388 ? 3.364 -13.549 14.971 1.00 89.81 388 PRO A O 1
ATOM 2877 N N . SER A 1 389 ? 1.677 -13.194 16.391 1.00 87.94 389 SER A N 1
ATOM 2878 C CA . SER A 1 389 ? 0.830 -14.282 15.894 1.00 87.94 389 SER A CA 1
ATOM 2879 C C . SER A 1 389 ? -0.182 -13.816 14.838 1.00 87.94 389 SER A C 1
ATOM 2881 O O . SER A 1 389 ? -0.963 -14.621 14.323 1.00 87.94 389 SER A O 1
ATOM 2883 N N . GLY A 1 390 ? -0.191 -12.517 14.518 1.00 88.88 390 GLY A N 1
ATOM 2884 C CA . GLY A 1 390 ? -1.136 -11.895 13.596 1.00 88.88 390 GLY A CA 1
ATOM 2885 C C . GLY A 1 390 ? -2.502 -11.610 14.217 1.00 88.88 390 GLY A C 1
ATOM 2886 O O . GLY A 1 390 ? -3.488 -11.492 13.489 1.00 88.88 390 GLY A O 1
ATOM 2887 N N . GLN A 1 391 ? -2.605 -11.542 15.549 1.00 89.75 391 GLN A N 1
ATOM 2888 C CA . GLN A 1 391 ? -3.847 -11.150 16.222 1.00 89.75 391 GLN A CA 1
ATOM 2889 C C . GLN A 1 391 ? -3.904 -9.636 16.404 1.00 89.75 391 GLN A C 1
ATOM 2891 O O . GLN A 1 391 ? -2.923 -9.019 16.807 1.00 89.75 391 GLN A O 1
ATOM 2896 N N . LEU A 1 392 ? -5.069 -9.038 16.141 1.00 91.69 392 LEU A N 1
ATOM 2897 C CA . LEU A 1 392 ? -5.287 -7.600 16.297 1.00 91.69 392 LEU A CA 1
ATOM 2898 C C . LEU A 1 392 ? -5.275 -7.207 17.783 1.00 91.69 392 LEU A C 1
ATOM 2900 O O . LEU A 1 392 ? -6.120 -7.666 18.554 1.00 91.69 392 LEU A O 1
ATOM 2904 N N . ILE A 1 393 ? -4.356 -6.321 18.166 1.00 92.62 393 ILE A N 1
ATOM 2905 C CA . ILE A 1 393 ? -4.193 -5.804 19.535 1.00 92.62 393 ILE A CA 1
ATOM 2906 C C . ILE A 1 393 ? -4.559 -4.325 19.683 1.00 92.62 393 ILE A C 1
ATOM 2908 O O . ILE A 1 393 ? -4.800 -3.863 20.800 1.00 92.62 393 ILE A O 1
ATOM 2912 N N . GLY A 1 394 ? -4.682 -3.590 18.576 1.00 92.69 394 GLY A N 1
ATOM 2913 C CA . GLY A 1 394 ? -5.202 -2.228 18.587 1.00 92.69 394 GLY A CA 1
ATOM 2914 C C . GLY A 1 394 ? -5.253 -1.579 17.213 1.00 92.69 394 GLY A C 1
ATOM 2915 O O . GLY A 1 394 ? -5.080 -2.246 16.198 1.00 92.69 394 GLY A O 1
ATOM 2916 N N . MET A 1 395 ? -5.494 -0.274 17.204 1.00 93.69 395 MET A N 1
ATOM 2917 C CA . MET A 1 395 ? -5.528 0.567 16.010 1.00 93.69 395 MET A CA 1
ATOM 2918 C C . MET A 1 395 ? -4.858 1.906 16.314 1.00 93.69 395 MET A C 1
ATOM 2920 O O . MET A 1 395 ? -5.152 2.503 17.350 1.00 93.69 395 MET A O 1
ATOM 2924 N N . THR A 1 396 ? -3.956 2.369 15.451 1.00 92.94 396 THR A N 1
ATOM 2925 C CA . THR A 1 396 ? -3.261 3.652 15.626 1.00 92.94 396 THR A CA 1
ATOM 2926 C C . THR A 1 396 ? -4.226 4.832 15.573 1.00 92.94 396 THR A C 1
ATOM 2928 O O . THR A 1 396 ? -5.293 4.766 14.961 1.00 92.94 396 THR A O 1
ATOM 2931 N N . LEU A 1 397 ? -3.832 5.925 16.222 1.00 87.94 397 LEU A N 1
ATOM 2932 C CA . LEU A 1 397 ? -4.573 7.181 16.236 1.00 87.94 397 LEU A CA 1
ATOM 2933 C C . LEU A 1 397 ? -3.779 8.298 15.572 1.00 87.94 397 LEU A C 1
ATOM 2935 O O . LEU A 1 397 ? -2.572 8.413 15.803 1.00 87.94 397 LEU A O 1
ATOM 2939 N N . GLY A 1 398 ? -4.481 9.175 14.858 1.00 80.56 398 GLY A N 1
ATOM 2940 C CA . GLY A 1 398 ? -3.917 10.430 14.374 1.00 80.56 398 GLY A CA 1
ATOM 2941 C C . GLY A 1 398 ? -3.490 11.374 15.499 1.00 80.56 398 GLY A C 1
ATOM 2942 O O . GLY A 1 398 ? -3.905 11.191 16.651 1.00 80.56 398 GLY A O 1
ATOM 2943 N N . PRO A 1 399 ? -2.667 12.398 15.211 1.00 76.44 399 PRO A N 1
ATOM 2944 C CA . PRO A 1 399 ? -2.218 13.395 16.188 1.00 76.44 399 PRO A CA 1
ATOM 2945 C C . PRO A 1 399 ? -3.376 14.146 16.839 1.00 76.44 399 PRO A C 1
ATOM 2947 O O . PRO A 1 399 ? -3.346 14.417 18.036 1.00 76.44 399 PRO A O 1
ATOM 2950 N N . HIS A 1 400 ? -4.412 14.419 16.048 1.00 77.94 400 HIS A N 1
ATOM 2951 C CA . HIS A 1 400 ? -5.564 15.237 16.421 1.00 77.94 400 HIS A CA 1
ATOM 2952 C C . HIS A 1 400 ? -6.843 14.415 16.595 1.00 77.94 400 HIS A C 1
ATOM 2954 O O . HIS A 1 400 ? -7.943 14.962 16.541 1.00 77.94 400 HIS A O 1
ATOM 2960 N N . GLU A 1 401 ? -6.718 13.098 16.786 1.00 86.06 401 GLU A N 1
ATOM 2961 C CA . GLU A 1 401 ? -7.894 12.261 16.984 1.00 86.06 401 GLU A CA 1
ATOM 2962 C C . GLU A 1 401 ? -8.634 12.679 18.267 1.00 86.06 401 GLU A C 1
ATOM 2964 O O . GLU A 1 401 ? -8.010 12.716 19.336 1.00 86.06 401 GLU A O 1
ATOM 2969 N N . PRO A 1 402 ? -9.949 12.967 18.203 1.00 82.69 402 PRO A N 1
ATOM 2970 C CA . PRO A 1 402 ? -10.715 13.305 19.391 1.00 82.69 402 PRO A CA 1
ATOM 2971 C C . PRO A 1 402 ? -10.763 12.113 20.349 1.00 82.69 402 PRO A C 1
ATOM 2973 O O . PRO A 1 402 ? -11.002 10.973 19.950 1.00 82.69 402 PRO A O 1
ATOM 2976 N N . LEU A 1 403 ? -10.545 12.383 21.636 1.00 84.50 403 LEU A N 1
ATOM 2977 C CA . LEU A 1 403 ? -10.605 11.387 22.699 1.00 84.50 403 LEU A CA 1
ATOM 2978 C C . LEU A 1 403 ? -11.219 11.993 23.956 1.00 84.50 403 LEU A C 1
ATOM 2980 O O . LEU A 1 403 ? -10.942 13.133 24.336 1.00 84.50 403 LEU A O 1
ATOM 2984 N N . LYS A 1 404 ? -12.043 11.206 24.646 1.00 82.81 404 LYS A N 1
ATOM 2985 C CA . LYS A 1 404 ? -12.688 11.636 25.885 1.00 82.81 404 LYS A CA 1
ATOM 2986 C C . LYS A 1 404 ? -11.649 12.010 26.938 1.00 82.81 404 LYS A C 1
ATOM 2988 O O . LYS A 1 404 ? -10.830 11.180 27.329 1.00 82.81 404 LYS A O 1
ATOM 2993 N N . GLY A 1 405 ? -11.743 13.238 27.443 1.00 75.81 405 GLY A N 1
ATOM 2994 C CA . GLY A 1 405 ? -10.884 13.728 28.523 1.00 75.81 405 GLY A CA 1
ATOM 2995 C C . GLY A 1 405 ? -9.446 14.038 28.101 1.00 75.81 405 GLY A C 1
ATOM 2996 O O . GLY A 1 405 ? -8.605 14.217 28.977 1.00 75.81 405 GLY A O 1
ATOM 2997 N N . ILE A 1 406 ? -9.154 14.105 26.796 1.00 80.38 406 ILE A N 1
ATOM 2998 C CA . ILE A 1 406 ? -7.835 14.469 26.271 1.00 80.38 406 ILE A CA 1
ATOM 2999 C C . ILE A 1 406 ? -8.012 15.601 25.257 1.00 80.38 406 ILE A C 1
ATOM 3001 O O . ILE A 1 406 ? -8.510 15.384 24.157 1.00 80.38 406 ILE A O 1
ATOM 3005 N N . THR A 1 407 ? -7.608 16.812 25.636 1.00 76.50 407 THR A N 1
ATOM 3006 C CA . THR A 1 407 ? -7.613 17.995 24.754 1.00 76.50 407 THR A CA 1
ATOM 3007 C C . THR A 1 407 ? -6.256 18.233 24.099 1.00 76.50 407 THR A C 1
ATOM 3009 O O . THR A 1 407 ? -6.196 18.706 22.971 1.00 76.50 407 THR A O 1
ATOM 3012 N N . ASP A 1 408 ? -5.175 17.877 24.796 1.00 80.12 408 ASP A N 1
ATOM 3013 C CA . ASP A 1 408 ? -3.803 17.907 24.295 1.00 80.12 408 ASP A CA 1
ATOM 3014 C C . ASP A 1 408 ? -3.110 16.601 24.699 1.00 80.12 408 ASP A C 1
ATOM 3016 O O . ASP A 1 408 ? -2.771 16.373 25.866 1.00 80.12 408 ASP A O 1
ATOM 3020 N N . ARG A 1 409 ? -2.959 15.700 23.724 1.00 81.81 409 ARG A N 1
ATOM 3021 C CA . ARG A 1 409 ? -2.383 14.375 23.951 1.00 81.81 409 ARG A CA 1
ATOM 3022 C C . ARG A 1 409 ? -0.895 14.448 24.265 1.00 81.81 409 ARG A C 1
ATOM 3024 O O . ARG A 1 409 ? -0.437 13.698 25.123 1.00 81.81 409 ARG A O 1
ATOM 3031 N N . ASP A 1 410 ? -0.163 15.328 23.595 1.00 81.62 410 ASP A N 1
ATOM 3032 C CA . ASP A 1 410 ? 1.286 15.424 23.744 1.00 81.62 410 ASP A CA 1
ATOM 3033 C C . ASP A 1 410 ? 1.649 16.031 25.100 1.00 81.62 410 ASP A C 1
ATOM 3035 O O . ASP A 1 410 ? 2.569 15.543 25.758 1.00 81.62 410 ASP A O 1
ATOM 3039 N N . SER A 1 411 ? 0.886 17.026 25.562 1.00 82.19 411 SER A N 1
ATOM 3040 C CA . SER A 1 411 ? 1.029 17.582 26.911 1.00 82.19 411 SER A CA 1
ATOM 3041 C C . SER A 1 411 ? 0.732 16.542 27.998 1.00 82.19 411 SER A C 1
ATOM 3043 O O . SER A 1 411 ? 1.474 16.433 28.974 1.00 82.19 411 SER A O 1
ATOM 3045 N N . LEU A 1 412 ? -0.322 15.735 27.819 1.00 80.69 412 LEU A N 1
ATOM 3046 C CA . LEU A 1 412 ? -0.768 14.778 28.835 1.00 80.69 412 LEU A CA 1
ATOM 3047 C C . LEU A 1 412 ? 0.058 13.482 28.862 1.00 80.69 412 LEU A C 1
ATOM 3049 O O . LEU A 1 412 ? 0.343 12.943 29.931 1.00 80.69 412 LEU A O 1
ATOM 3053 N N . LEU A 1 413 ? 0.389 12.933 27.692 1.00 81.25 413 LEU A N 1
ATOM 3054 C CA . LEU A 1 413 ? 0.936 11.579 27.547 1.00 81.25 413 LEU A CA 1
ATOM 3055 C C . LEU A 1 413 ? 2.380 11.547 27.045 1.00 81.25 413 LEU A C 1
ATOM 3057 O O . LEU A 1 413 ? 2.984 10.465 27.038 1.00 81.25 413 LEU A O 1
ATOM 3061 N N . GLY A 1 414 ? 2.919 12.708 26.664 1.00 79.62 414 GLY A N 1
ATOM 3062 C CA . GLY A 1 414 ? 4.178 12.846 25.949 1.00 79.62 414 GLY A CA 1
ATOM 3063 C C . GLY A 1 414 ? 4.041 12.502 24.466 1.00 79.62 414 GLY A C 1
ATOM 3064 O O . GLY A 1 414 ? 3.045 11.936 24.015 1.00 79.62 414 GLY A O 1
ATOM 3065 N N . LYS A 1 415 ? 5.094 12.800 23.703 1.00 79.25 415 LYS A N 1
ATOM 3066 C CA . LYS A 1 415 ? 5.188 12.398 22.296 1.00 79.25 415 LYS A CA 1
ATOM 3067 C C . LYS A 1 415 ? 5.318 10.880 22.182 1.00 79.25 415 LYS A C 1
ATOM 3069 O O . LYS A 1 415 ? 6.027 10.241 22.962 1.00 79.25 415 LYS A O 1
ATOM 3074 N N . GLY A 1 416 ? 4.675 10.295 21.179 1.00 79.00 416 GLY A N 1
ATOM 3075 C CA . GLY A 1 416 ? 4.835 8.880 20.863 1.00 79.00 416 GLY A CA 1
ATOM 3076 C C . GLY A 1 416 ? 3.733 8.327 19.973 1.00 79.00 416 GLY A C 1
ATOM 3077 O O . GLY A 1 416 ? 2.770 9.015 19.641 1.00 79.00 416 GLY A O 1
ATOM 3078 N N . ALA A 1 417 ? 3.879 7.055 19.603 1.00 88.12 417 ALA A N 1
ATOM 3079 C CA . ALA A 1 417 ? 2.856 6.328 18.868 1.00 88.12 417 ALA A CA 1
ATOM 3080 C C . ALA A 1 417 ? 1.799 5.791 19.841 1.00 88.12 417 ALA A C 1
ATOM 3082 O O . ALA A 1 417 ? 2.105 5.002 20.739 1.00 88.12 417 ALA A O 1
ATOM 3083 N N . PHE A 1 418 ? 0.548 6.203 19.647 1.00 90.38 418 PHE A N 1
ATOM 3084 C CA . PHE A 1 418 ? -0.588 5.761 20.451 1.00 90.38 418 PHE A CA 1
ATOM 3085 C C . PHE A 1 418 ? -1.573 4.965 19.607 1.00 90.38 418 PHE A C 1
ATOM 3087 O O . PHE A 1 418 ? -1.780 5.239 18.423 1.00 90.38 418 PHE A O 1
ATOM 3094 N N . ALA A 1 419 ? -2.198 3.986 20.247 1.00 92.06 419 ALA A N 1
ATOM 3095 C CA . ALA A 1 419 ? -3.227 3.169 19.640 1.00 92.06 419 ALA A CA 1
ATOM 3096 C C . ALA A 1 419 ? -4.369 2.926 20.625 1.00 92.06 419 ALA A C 1
ATOM 3098 O O . ALA A 1 419 ? -4.146 2.738 21.824 1.00 92.06 419 ALA A O 1
ATOM 3099 N N . VAL A 1 420 ? -5.593 2.884 20.109 1.00 91.88 420 VAL A N 1
ATOM 3100 C CA . VAL A 1 420 ? -6.742 2.378 20.857 1.00 91.88 420 VAL A CA 1
ATOM 3101 C C . VAL A 1 420 ? -6.605 0.868 20.960 1.00 91.88 420 VAL A C 1
ATOM 3103 O O . VAL A 1 420 ? -6.365 0.186 19.960 1.00 91.88 420 VAL A O 1
ATOM 3106 N N . ARG A 1 421 ? -6.746 0.327 22.170 1.00 91.62 421 ARG A N 1
ATOM 3107 C CA . ARG A 1 421 ? -6.668 -1.120 22.389 1.00 91.62 421 ARG A CA 1
ATOM 3108 C C . ARG A 1 421 ? -7.821 -1.827 21.700 1.00 91.62 421 ARG A C 1
ATOM 3110 O O . ARG A 1 421 ? -8.960 -1.361 21.719 1.00 91.62 421 ARG A O 1
ATOM 3117 N N . ALA A 1 422 ? -7.549 -3.020 21.187 1.00 87.88 422 ALA A N 1
ATOM 3118 C CA . ALA A 1 422 ? -8.544 -3.790 20.458 1.00 87.88 422 ALA A CA 1
ATOM 3119 C C . ALA A 1 422 ? -9.769 -4.177 21.314 1.00 87.88 422 ALA A C 1
ATOM 3121 O O . ALA A 1 422 ? -10.867 -4.358 20.799 1.00 87.88 422 ALA A O 1
ATOM 3122 N N . GLU A 1 423 ? -9.639 -4.215 22.641 1.00 82.06 423 GLU A N 1
ATOM 3123 C CA . GLU A 1 423 ? -10.788 -4.371 23.538 1.00 82.06 423 GLU A CA 1
ATOM 3124 C C . GLU A 1 423 ? -11.852 -3.277 23.356 1.00 82.06 423 GLU A C 1
ATOM 3126 O O . GLU A 1 423 ? -13.040 -3.599 23.309 1.00 82.06 423 GLU A O 1
ATOM 3131 N N . ALA A 1 424 ? -11.450 -2.012 23.195 1.00 79.69 424 ALA A N 1
ATOM 3132 C CA . ALA A 1 424 ? -12.389 -0.911 22.982 1.00 79.69 424 ALA A CA 1
ATOM 3133 C C . ALA A 1 424 ? -13.155 -1.072 21.656 1.00 79.69 424 ALA A C 1
ATOM 3135 O O . ALA A 1 424 ? -14.335 -0.733 21.565 1.00 79.69 424 ALA A O 1
ATOM 3136 N N . LEU A 1 425 ? -12.533 -1.711 20.657 1.00 78.06 425 LEU A N 1
ATOM 3137 C CA . LEU A 1 425 ? -13.167 -2.019 19.374 1.00 78.06 425 LEU A CA 1
ATOM 3138 C C . LEU A 1 425 ? -14.330 -3.013 19.508 1.00 78.06 425 LEU A C 1
ATOM 3140 O O . LEU A 1 425 ? -15.247 -3.003 18.684 1.00 78.06 425 LEU A O 1
ATOM 3144 N N . ARG A 1 426 ? -14.352 -3.858 20.552 1.00 74.81 426 ARG A N 1
ATOM 3145 C CA . ARG A 1 426 ? -15.443 -4.828 20.761 1.00 74.81 426 ARG A CA 1
ATOM 3146 C C . ARG A 1 426 ? -16.801 -4.147 20.923 1.00 74.81 426 ARG A C 1
ATOM 3148 O O . ARG A 1 426 ? -17.812 -4.737 20.566 1.00 74.81 426 ARG A O 1
ATOM 3155 N N . ALA A 1 427 ? -16.848 -2.914 21.425 1.00 70.31 427 ALA A N 1
ATOM 3156 C CA . ALA A 1 427 ? -18.098 -2.165 21.565 1.00 70.31 427 ALA A CA 1
ATOM 3157 C C . ALA A 1 427 ? -18.658 -1.644 20.222 1.00 70.31 427 ALA A C 1
ATOM 3159 O O . ALA A 1 427 ? -19.833 -1.266 20.141 1.00 70.31 427 ALA A O 1
ATOM 3160 N N . LEU A 1 428 ? -17.834 -1.611 19.169 1.00 78.19 428 LEU A N 1
ATOM 3161 C CA . LEU A 1 428 ? -18.225 -1.157 17.831 1.00 78.19 428 LEU A CA 1
ATOM 3162 C C . LEU A 1 428 ? -18.762 -2.283 16.965 1.00 78.19 428 LEU A C 1
ATOM 3164 O O . LEU A 1 428 ? -19.769 -2.101 16.288 1.00 78.19 428 LEU A O 1
ATOM 3168 N N . VAL A 1 429 ? -18.099 -3.436 16.973 1.00 75.62 429 VAL A N 1
ATOM 3169 C CA . VAL A 1 429 ? -18.434 -4.525 16.053 1.00 75.62 429 VAL A CA 1
ATOM 3170 C C . VAL A 1 429 ? -19.531 -5.408 16.664 1.00 75.62 429 VAL A C 1
ATOM 3172 O O . VAL A 1 429 ? -19.434 -5.740 17.847 1.00 75.62 429 VAL A O 1
ATOM 3175 N N . PRO A 1 430 ? -20.573 -5.836 15.925 1.00 73.12 430 PRO A N 1
ATOM 3176 C CA . PRO A 1 430 ? -21.644 -6.646 16.510 1.00 73.12 430 PRO A CA 1
ATOM 3177 C C . PRO A 1 430 ? -21.180 -7.963 17.125 1.00 73.12 430 PRO A C 1
ATOM 3179 O O . PRO A 1 430 ? -20.211 -8.570 16.676 1.00 73.12 430 PRO A O 1
ATOM 3182 N N . LYS A 1 431 ? -21.932 -8.462 18.115 1.00 70.25 431 LYS A N 1
ATOM 3183 C CA . LYS A 1 431 ? -21.617 -9.710 18.840 1.00 70.25 431 LYS A CA 1
ATOM 3184 C C . LYS A 1 431 ? -21.406 -10.919 17.918 1.00 70.25 431 LYS A C 1
ATOM 3186 O O . LYS A 1 431 ? -20.580 -11.774 18.215 1.00 70.25 431 LYS A O 1
ATOM 3191 N N . THR A 1 432 ? -22.103 -10.975 16.783 1.00 64.81 432 THR A N 1
ATOM 3192 C CA . THR A 1 432 ? -21.936 -12.015 15.752 1.00 64.81 432 THR A CA 1
ATOM 3193 C C . THR A 1 432 ? -20.547 -12.003 15.109 1.00 64.81 432 THR A C 1
ATOM 3195 O O . THR A 1 432 ? -20.029 -13.058 14.751 1.00 64.81 432 THR A O 1
ATOM 3198 N N . ALA A 1 433 ? -19.923 -10.831 15.004 1.00 60.41 433 ALA A N 1
ATOM 3199 C CA . ALA A 1 433 ? -18.565 -10.650 14.503 1.00 60.41 433 ALA A CA 1
ATOM 3200 C C . ALA A 1 433 ? -17.493 -10.912 15.572 1.00 60.41 433 ALA A C 1
ATOM 3202 O O . ALA A 1 433 ? -16.346 -11.175 15.233 1.00 60.41 433 ALA A O 1
ATOM 3203 N N . GLN A 1 434 ? -17.866 -10.866 16.856 1.00 62.53 434 GLN A N 1
ATOM 3204 C CA . GLN A 1 434 ? -16.988 -11.146 18.002 1.00 62.53 434 GLN A CA 1
ATOM 3205 C C . GLN A 1 434 ? -16.834 -12.654 18.280 1.00 62.53 434 GLN A C 1
ATOM 3207 O O . GLN A 1 434 ? -16.113 -13.048 19.201 1.00 62.53 434 GLN A O 1
ATOM 3212 N N . ALA A 1 435 ? -17.535 -13.510 17.526 1.00 55.88 435 ALA A N 1
ATOM 3213 C CA . ALA A 1 435 ? -17.554 -14.950 17.745 1.00 55.88 435 ALA A CA 1
ATOM 3214 C C . ALA A 1 435 ? -16.141 -15.551 17.679 1.00 55.88 435 ALA A C 1
ATOM 3216 O O . ALA A 1 435 ? -15.359 -15.274 16.766 1.00 55.88 435 ALA A O 1
ATOM 3217 N N . ARG A 1 436 ? -15.824 -16.411 18.657 1.00 53.84 436 ARG A N 1
ATOM 3218 C CA . ARG A 1 436 ? -14.537 -17.106 18.723 1.00 53.84 436 ARG A CA 1
ATOM 3219 C C . ARG A 1 436 ? -14.363 -17.998 17.489 1.00 53.84 436 ARG A C 1
ATOM 3221 O O . ARG A 1 436 ? -15.178 -18.909 17.319 1.00 53.84 436 ARG A O 1
ATOM 3228 N N . PRO A 1 437 ? -13.307 -17.838 16.668 1.00 53.62 437 PRO A N 1
ATOM 3229 C CA . PRO A 1 437 ? -12.887 -18.932 15.805 1.00 53.62 437 PRO A CA 1
ATOM 3230 C C . PRO A 1 437 ? -12.679 -20.186 16.661 1.00 53.62 437 PRO A C 1
ATOM 3232 O O . PRO A 1 437 ? -12.208 -20.100 17.803 1.00 53.62 437 PRO A O 1
ATOM 3235 N N . LYS A 1 438 ? -13.062 -21.357 16.129 1.00 50.22 438 LYS A N 1
ATOM 3236 C CA . LYS A 1 438 ? -12.760 -22.639 16.777 1.00 50.22 438 LYS A CA 1
ATOM 3237 C C . LYS A 1 438 ? -11.263 -22.649 17.070 1.00 50.22 438 LYS A C 1
ATOM 3239 O O . LYS A 1 438 ? -10.465 -22.410 16.168 1.00 50.22 438 LYS A O 1
ATOM 3244 N N . ARG A 1 439 ? -10.904 -22.856 18.339 1.00 45.41 439 ARG A N 1
ATOM 3245 C CA . ARG A 1 439 ? -9.515 -22.856 18.801 1.00 45.41 439 ARG A CA 1
ATOM 3246 C C . ARG A 1 439 ? -8.799 -23.999 18.077 1.00 45.41 439 ARG A C 1
ATOM 3248 O O . ARG A 1 439 ? -8.925 -25.153 18.472 1.00 45.41 439 ARG A O 1
ATOM 3255 N N . GLY A 1 440 ? -8.127 -23.685 16.971 1.00 54.19 440 GLY A N 1
ATOM 3256 C CA . GLY A 1 440 ? -7.167 -24.595 16.359 1.00 54.19 440 GLY A CA 1
ATOM 3257 C C . GLY A 1 440 ? -6.060 -24.893 17.366 1.00 54.19 440 GLY A C 1
ATOM 3258 O O . GLY A 1 440 ? -5.898 -24.157 18.347 1.00 54.19 440 GLY A O 1
ATOM 3259 N N . LYS A 1 441 ? -5.304 -25.976 17.155 1.00 51.44 441 LYS A N 1
ATOM 3260 C CA . LYS A 1 441 ? -4.098 -26.229 17.953 1.00 51.44 441 LYS A CA 1
ATOM 3261 C C . LYS A 1 441 ? -3.260 -24.948 17.967 1.00 51.44 441 LYS A C 1
ATOM 3263 O O . LYS A 1 441 ? -3.024 -24.363 16.906 1.00 51.44 441 LYS A O 1
ATOM 3268 N N . ALA A 1 442 ? -2.882 -24.493 19.164 1.00 54.69 442 ALA A N 1
ATOM 3269 C CA . ALA A 1 442 ? -1.986 -23.355 19.306 1.00 54.69 442 ALA A CA 1
ATOM 3270 C C . ALA A 1 442 ? -0.764 -23.626 18.425 1.00 54.69 442 ALA A C 1
ATOM 3272 O O . ALA A 1 442 ? -0.145 -24.683 18.557 1.00 54.69 442 ALA A O 1
ATOM 3273 N N . HIS A 1 443 ? -0.483 -22.729 17.481 1.00 56.47 443 HIS A N 1
ATOM 3274 C CA . HIS A 1 443 ? 0.756 -22.828 16.730 1.00 56.47 443 HIS A CA 1
ATOM 3275 C C . HIS A 1 443 ? 1.891 -22.650 17.734 1.00 56.47 443 HIS A C 1
ATOM 3277 O O . HIS A 1 443 ? 1.897 -21.701 18.518 1.00 56.47 443 HIS A O 1
ATOM 3283 N N . THR A 1 444 ? 2.801 -23.616 17.772 1.00 62.03 444 THR A N 1
ATOM 3284 C CA . THR A 1 444 ? 3.977 -23.584 18.646 1.00 62.03 444 THR A CA 1
ATOM 3285 C C . THR A 1 444 ? 5.020 -22.580 18.156 1.00 62.03 444 THR A C 1
ATOM 3287 O O . THR A 1 444 ? 5.934 -22.247 18.903 1.00 62.03 444 THR A O 1
ATOM 3290 N N . VAL A 1 445 ? 4.868 -22.086 16.924 1.00 78.50 445 VAL A N 1
ATOM 3291 C CA . VAL A 1 445 ? 5.764 -21.148 16.246 1.00 78.50 445 VAL A CA 1
ATOM 3292 C C . VAL A 1 445 ? 4.927 -19.994 15.693 1.00 78.50 445 VAL A C 1
ATOM 3294 O O . VAL A 1 445 ? 3.849 -20.221 15.142 1.00 78.50 445 VAL A O 1
ATOM 3297 N N . ASN A 1 446 ? 5.396 -18.761 15.887 1.00 85.00 446 ASN A N 1
ATOM 3298 C CA . ASN A 1 446 ? 4.773 -17.592 15.269 1.00 85.00 446 ASN A CA 1
ATOM 3299 C C . ASN A 1 446 ? 4.976 -17.642 13.745 1.00 85.00 446 ASN A C 1
ATOM 3301 O O . ASN A 1 446 ? 6.040 -18.087 13.314 1.00 85.00 446 ASN A O 1
ATOM 3305 N N . PRO A 1 447 ? 3.998 -17.183 12.947 1.00 88.62 447 PRO A N 1
ATOM 3306 C CA . PRO A 1 447 ? 4.174 -17.045 11.509 1.00 88.62 447 PRO A CA 1
ATOM 3307 C C . PRO A 1 447 ? 5.331 -16.097 11.176 1.00 88.62 447 PRO A C 1
ATOM 3309 O O . PRO A 1 447 ? 5.673 -15.214 11.971 1.00 88.62 447 PRO A O 1
ATOM 3312 N N . SER A 1 448 ? 5.912 -16.274 9.995 1.00 90.12 448 SER A N 1
ATOM 3313 C CA . SER A 1 448 ? 6.916 -15.346 9.472 1.00 90.12 448 SER A CA 1
ATOM 3314 C C . SER A 1 448 ? 6.286 -13.992 9.097 1.00 90.12 448 SER A C 1
ATOM 3316 O O . SER A 1 448 ? 5.059 -13.862 9.026 1.00 90.12 448 SER A O 1
ATOM 3318 N N . VAL A 1 449 ? 7.100 -12.954 8.866 1.00 88.44 449 VAL A N 1
ATOM 3319 C CA . VAL A 1 449 ? 6.572 -11.636 8.460 1.00 88.44 449 VAL A CA 1
ATOM 3320 C C . VAL A 1 449 ? 5.897 -11.730 7.092 1.00 88.44 449 VAL A C 1
ATOM 3322 O O . VAL A 1 449 ? 4.850 -11.124 6.891 1.00 88.44 449 VAL A O 1
ATOM 3325 N N . GLU A 1 450 ? 6.424 -12.558 6.197 1.00 91.88 450 GLU A N 1
ATOM 3326 C CA . GLU A 1 450 ? 5.879 -12.816 4.865 1.00 91.88 450 GLU A CA 1
ATOM 3327 C C . GLU A 1 450 ? 4.506 -13.487 4.955 1.00 91.88 450 GLU A C 1
ATOM 3329 O O . GLU A 1 450 ? 3.566 -13.079 4.276 1.00 91.88 450 GLU A O 1
ATOM 3334 N N . GLU A 1 451 ? 4.358 -14.480 5.842 1.00 92.75 451 GLU A N 1
ATOM 3335 C CA . GLU A 1 451 ? 3.069 -15.122 6.122 1.00 92.75 451 GLU A CA 1
ATOM 3336 C C . GLU A 1 451 ? 2.054 -14.134 6.701 1.00 92.75 451 GLU A C 1
ATOM 3338 O O . GLU A 1 451 ? 0.870 -14.177 6.355 1.00 92.75 451 GLU A O 1
ATOM 3343 N N . LEU A 1 452 ? 2.499 -13.238 7.587 1.00 91.44 452 LEU A N 1
ATOM 3344 C CA . LEU A 1 452 ? 1.652 -12.187 8.141 1.00 91.44 452 LEU A CA 1
ATOM 3345 C C . LEU A 1 452 ? 1.241 -11.175 7.071 1.00 91.44 452 LEU A C 1
ATOM 3347 O O . LEU A 1 452 ? 0.058 -10.842 6.996 1.00 91.44 452 LEU A O 1
ATOM 3351 N N . TYR A 1 453 ? 2.175 -10.722 6.237 1.00 93.88 453 TYR A N 1
ATOM 3352 C CA . TYR A 1 453 ? 1.915 -9.784 5.150 1.00 93.88 453 TYR A CA 1
ATOM 3353 C C . TYR A 1 453 ? 0.902 -10.376 4.165 1.00 93.88 453 TYR A C 1
ATOM 3355 O O . TYR A 1 453 ? -0.162 -9.790 3.959 1.00 93.88 453 TYR A O 1
ATOM 3363 N N . GLU A 1 454 ? 1.175 -11.583 3.655 1.00 94.75 454 GLU A N 1
ATOM 3364 C CA . GLU A 1 454 ? 0.313 -12.339 2.736 1.00 94.75 454 GLU A CA 1
ATOM 3365 C C . GLU A 1 454 ? -1.119 -12.461 3.271 1.00 94.75 454 GLU A C 1
ATOM 3367 O O . GLU A 1 454 ? -2.096 -12.184 2.574 1.00 94.75 454 GLU A O 1
ATOM 3372 N N . LYS A 1 455 ? -1.242 -12.842 4.546 1.00 92.69 455 LYS A N 1
ATOM 3373 C CA . LYS A 1 455 ? -2.526 -13.104 5.197 1.00 92.69 455 LYS A CA 1
ATOM 3374 C C . LYS A 1 455 ? -3.313 -11.835 5.515 1.00 92.69 455 LYS A C 1
ATOM 3376 O O . LYS A 1 455 ? -4.543 -11.862 5.473 1.00 92.69 455 LYS A O 1
ATOM 3381 N N . LEU A 1 456 ? -2.637 -10.766 5.931 1.00 93.75 456 LEU A N 1
ATOM 3382 C CA . LEU A 1 456 ? -3.286 -9.583 6.500 1.00 93.75 456 LEU A CA 1
ATOM 3383 C C . LEU A 1 456 ? -3.515 -8.475 5.469 1.00 93.75 456 LEU A C 1
ATOM 3385 O O . LEU A 1 456 ? -4.480 -7.730 5.628 1.00 93.75 456 LEU A O 1
ATOM 3389 N N . GLN A 1 457 ? -2.715 -8.386 4.400 1.00 94.62 457 GLN A N 1
ATOM 3390 C CA . GLN A 1 457 ? -2.860 -7.337 3.382 1.00 94.62 457 GLN A CA 1
ATOM 3391 C C . GLN A 1 457 ? -4.281 -7.188 2.802 1.00 94.62 457 GLN A C 1
ATOM 3393 O O . GLN A 1 457 ? -4.704 -6.047 2.612 1.00 94.62 457 GLN A O 1
ATOM 3398 N N . PRO A 1 458 ? -5.095 -8.248 2.586 1.00 95.94 458 PRO A N 1
ATOM 3399 C CA . PRO A 1 458 ? -6.433 -8.067 2.022 1.00 95.94 458 PRO A CA 1
ATOM 3400 C C . PRO A 1 458 ? -7.422 -7.468 3.033 1.00 95.94 458 PRO A C 1
ATOM 3402 O O . PRO A 1 458 ? -8.487 -6.989 2.644 1.00 95.94 458 PRO A O 1
ATOM 3405 N N . ALA A 1 459 ? -7.083 -7.533 4.325 1.00 95.81 459 ALA A N 1
ATOM 3406 C CA . ALA A 1 459 ? -7.874 -7.017 5.434 1.00 95.81 459 ALA A CA 1
ATOM 3407 C C . ALA A 1 459 ? -7.510 -5.576 5.800 1.00 95.81 459 ALA A C 1
ATOM 3409 O O . ALA A 1 459 ? -8.332 -4.878 6.392 1.00 95.81 459 ALA A O 1
ATOM 3410 N N . VAL A 1 460 ? -6.288 -5.143 5.492 1.00 95.62 460 VAL A N 1
ATOM 3411 C CA . VAL A 1 460 ? -5.824 -3.769 5.695 1.00 95.62 460 VAL A CA 1
ATOM 3412 C C . VAL A 1 460 ? -6.319 -2.916 4.540 1.00 95.62 460 VAL A C 1
ATOM 3414 O O . VAL A 1 460 ? -6.222 -3.311 3.377 1.00 95.62 460 VAL A O 1
ATOM 3417 N N . VAL A 1 461 ? -6.887 -1.756 4.859 1.00 96.25 461 VAL A N 1
ATOM 3418 C CA . VAL A 1 461 ? -7.499 -0.892 3.855 1.00 96.25 461 VAL A CA 1
ATOM 3419 C C . VAL A 1 461 ? -7.035 0.543 3.981 1.00 96.25 461 VAL A C 1
ATOM 3421 O O . VAL A 1 461 ? -6.832 1.062 5.077 1.00 96.25 461 VAL A O 1
ATOM 3424 N N . GLN A 1 462 ? -6.941 1.192 2.832 1.00 94.94 462 GLN A N 1
ATOM 3425 C CA . GLN A 1 462 ? -6.984 2.629 2.725 1.00 94.94 462 GLN A CA 1
ATOM 3426 C C . GLN A 1 462 ? -8.447 3.065 2.671 1.00 94.94 462 GLN A C 1
ATOM 3428 O O . GLN A 1 462 ? -9.239 2.536 1.888 1.00 94.94 462 GLN A O 1
ATOM 3433 N N . VAL A 1 463 ? -8.803 4.037 3.497 1.00 94.69 463 VAL A N 1
ATOM 3434 C CA . VAL A 1 463 ? -10.120 4.668 3.512 1.00 94.69 463 VAL A CA 1
ATOM 3435 C C . VAL A 1 463 ? -9.962 6.066 2.939 1.00 94.69 463 VAL A C 1
ATOM 3437 O O . VAL A 1 463 ? -9.115 6.823 3.400 1.00 94.69 463 VAL A O 1
ATOM 3440 N N . VAL A 1 464 ? -10.760 6.400 1.932 1.00 93.50 464 VAL A N 1
ATOM 3441 C CA . VAL A 1 464 ? -10.742 7.690 1.243 1.00 93.50 464 VAL A CA 1
ATOM 3442 C C . VAL A 1 464 ? -12.114 8.325 1.352 1.00 93.50 464 VAL A C 1
ATOM 3444 O O . VAL A 1 464 ? -13.129 7.683 1.085 1.00 93.50 464 VAL A O 1
ATOM 3447 N N . VAL A 1 465 ? -12.132 9.591 1.737 1.00 91.88 465 VAL A N 1
ATOM 3448 C CA . VAL A 1 465 ? -13.320 10.415 1.902 1.00 91.88 465 VAL A CA 1
ATOM 3449 C C . VAL A 1 465 ? -13.212 11.594 0.950 1.00 91.88 465 VAL A C 1
ATOM 3451 O O . VAL A 1 465 ? -12.287 12.395 1.049 1.00 91.88 465 VAL A O 1
ATOM 3454 N N . ALA A 1 466 ? -14.153 11.694 0.018 1.00 88.25 466 ALA A N 1
ATOM 3455 C CA . ALA A 1 466 ? -14.312 12.861 -0.836 1.00 88.25 466 ALA A CA 1
ATOM 3456 C C . ALA A 1 466 ? -15.201 13.903 -0.137 1.00 88.25 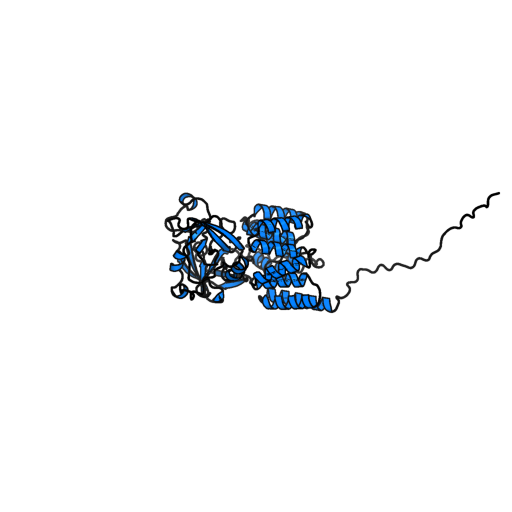466 ALA A C 1
ATOM 3458 O O . ALA A 1 466 ? -16.296 13.578 0.337 1.00 88.25 466 ALA A O 1
ATOM 3459 N N . ASN A 1 467 ? -14.693 15.136 -0.063 1.00 78.62 467 ASN A N 1
ATOM 3460 C CA . ASN A 1 467 ? -15.290 16.280 0.628 1.00 78.62 467 ASN A CA 1
ATOM 3461 C C . ASN A 1 467 ? -15.987 17.247 -0.331 1.00 78.62 467 ASN A C 1
ATOM 3463 O O . ASN A 1 467 ? -15.485 17.443 -1.466 1.00 78.62 467 ASN A O 1
#

InterPro domains:
  IPR009003 Peptidase S1, PA clan [SSF50494] (238-398)
  IPR011990 Tetratricopeptide-like helical domain superfamily [G3DSA:1.25.40.10] (14-220)
  IPR011990 Tetratricopeptide-like helical domain superfamily [SSF48452] (37-146)

Organism: NCBI:txid1704499

pLDDT: mean 84.6, std 16.88, range [29.22, 98.62]

Secondary structure (DSSP, 8-state):
-PPPPP--------------------PPPPHHHHHHHHHHHHHHHHHHTT-HHHHHHHHHHHHHHS--HHHHHHHHHHHHHHT-HHHHHHHHHHHHHH-TT-HHHHHHHHHHHHHTT-HHHHHHHHHHHHHH-TT-HHHHHHHHHHHHHTT-HHHHHHHHHHHHTTS---HHHHHHHHHHHHHTT-HHHHHHHHHHHHHHHHHTT-HHHHHHHHHHHTTSTT-PPPP--PPPPPPS-----PPP-PPPP--S-S-EEEEEEEEEGGGTEEEEESGGGTTT--EEEEEETT--EEEEEEEEEEGGGTEEEEE-SS---GGGSPPS--PPP-TT-EEEEEE-S-TT--S----EEEEEEEEES--SSTTEEEES--SSSS--TT-EEE-TTS-EEEEE--TT--BTTBS-HHHHH-SSEEEEEHHHHTTTS-TTTTPPPP-PPPPSSPPPHHHHHHHHTTTEEEEEEE-

Radius of gyration: 27.0 Å; chains: 1; bounding box: 108×53×88 Å